Protein AF-0000000068752707 (afdb_homodimer)

Sequence (604 aa):
MHYPTALLFLILVNGAQAFRICAFNAQRLTLAKVAREQVMDTLVRILARCDIMVLQEVVDSSGSAIPLLLRELNRFDASGPYSTLSSPQLGRSTYVETYVYFYRSHKTQVLSSYVYDDEDDVFAREPFVAQFSLPSDVLPSLVLVPLHTTPKAVEKELNALYDVFLEVSQHWQSKDVILLGDFNADCASLTKKRLDKLELRTEPGFHWVIADGEDTTVRASTHCAYDRIVLHGERCRSLLHTAAAFDFPTTFQLTEEEALNISDHYPVEVELKLSQAHSVQPLSLTVLLLLSLLSPQLCPAAMHYPTALLFLILVNGAQAFRICAFNAQRLTLAKVAREQVMDTLVRILARCDIMVLQEVVDSSGSAIPLLLRELNRFDASGPYSTLSSPQLGRSTYVETYVYFYRSHKTQVLSSYVYDDEDDVFAREPFVAQFSLPSDVLPSLVLVPLHTTPKAVEKELNALYDVFLEVSQHWQSKDVILLGDFNADCASLTKKRLDKLELRTEPGFHWVIADGEDTTVRASTHCAYDRIVLHGERCRSLLHTAAAFDFPTTFQLTEEEALNISDHYPVEVELKLSQAHSVQPLSLTVLLLLSLLSPQLCPAA

Secondary structure (DSSP, 8-state):
----------------EEEEEEEEEEEEE-HHHHTSHHHHHHHHHHHTT-SEEEEEEE--SSS-HHHHHHHHHHTT-SS--EEEEEPPPEEETTEEEEEEEEEETTT--EEEEEE---TT---SS--EEEEEE-S-SS--EEEEEE----GGGHHHHHHHHHHHHHHHHHHHT---EEEEEE---SGGGS-HHHHHTSHHHHSTTEEE-S-TT---BSSTT-----EEEEEESHHHHHTEEEEEE--HHHHTT--HHHHHTT-SB--EEEEEEE----------GGGGGGGTT---------/--------------PPEEEEEEEEEEEEE-HHHHTSHHHHHHHHHHHTT-SEEEEEEE--SSS-HHHHHHHHHHTT-SS--EEEEEPPPEEETTEEEEEEEEEETTT--EEEEEE---TT---SS--EEEEEE-S-SS--EEEEEE----GGGHHHHHHHHHHHHHHHHHHHT---EEEEEE---SGGGS-HHHHHTSHHHHSTTEEE-S-TT---BSSTT-----EEEEEESHHHHHTEEEEEE--HHHHTT--HHHHHHH-SB--EEEEEEE----------GGGGGGGTT---------

Foldseek 3Di:
DPPPPPPPPPPPVLFWDKAKEWEDEQPQQEQVLCPPPLLLVLVLVVLLVHQKYKYKNDQYPVPVSVVVSQVVNQVPDDPAHKDKDKDDWFADDPDTIIIMMIHRPVFKDWPDWDFDDPPVPQARGTWTKTKMAGQAPLDGIAIETEHDGDLVQLLSVQLVVVVVLVVVCVVVVHFWYKYWYQSQDWDPSHHPVSSCVRCLNVPPFKDWQEDQQAAFFLDPVDRGDRITMITGDPSQVVFWDHKHFDPSCVVVVHDSVSVVSRPRGTMIMTMGGGRRDPPCPPPPPPPPPPPPPPPDPDDDDD/DPPPPPPPPPPPVLFWDKAKEWEDAQPQQEQVLCPPPLLLVLVLVVLLVHQKYKYKNPQYPVPVSVVVSQVVNQVVDDPAHKDKDKDPWFADDPDTIIIMMIHRPVFKDWPDWDFDDPPVPQARGTWTKTKMAGQAPLDGIEIETEHDGDLVQLLSVQLVVVVVLVVVCVVVVHFWYKYWYQSQDWDPSHHPVSSCVRCLNPPPFKDWQEDQQAAFFLDPVDRGPRITMITGDPSQVVFWDHKHFDPSCVVVVHDSVSVVSRPRGTMIMTMGGGRHDPPCPPPPPPVPPPPPPPPDPDDDDD

Solvent-accessible surface area (backbone atoms only — not comparable to full-atom values): 33018 Å² total; per-residue (Å²): 134,82,75,77,78,78,75,76,75,75,71,73,71,66,60,61,44,80,43,28,43,32,25,28,47,38,59,65,35,26,41,75,54,48,47,34,64,71,39,34,54,50,51,37,58,58,55,68,70,35,42,31,31,38,36,32,40,33,48,44,86,83,67,33,38,62,59,49,51,50,54,53,43,48,65,68,53,88,86,58,51,63,46,76,51,70,48,70,82,33,48,54,97,92,49,57,27,24,47,34,35,39,31,32,52,86,62,31,46,80,74,48,70,49,68,55,85,58,86,81,61,71,51,62,36,61,34,56,30,35,31,31,40,39,65,22,78,86,46,47,54,41,34,41,38,41,42,56,50,47,76,90,43,22,67,64,37,54,44,48,46,46,54,51,48,55,49,50,26,61,73,67,70,41,61,39,35,36,39,32,22,40,41,41,56,24,63,95,46,30,45,70,72,60,52,60,64,29,55,63,60,64,43,86,64,50,42,68,53,43,52,83,83,40,56,23,41,54,49,86,90,46,80,33,22,26,48,43,39,33,40,25,31,72,60,54,57,72,26,57,70,50,51,41,59,46,63,55,38,71,75,70,68,44,53,66,70,59,33,52,70,47,19,57,39,32,36,36,39,38,30,30,51,30,50,46,63,73,73,72,67,72,74,70,71,66,70,66,65,68,68,67,71,75,69,79,85,75,83,74,82,130,134,83,72,78,78,78,74,78,74,77,72,74,71,65,60,61,45,81,43,28,42,31,26,29,46,38,58,64,35,27,42,75,55,48,48,34,64,71,38,35,57,49,51,37,57,57,53,68,69,34,43,31,32,38,36,33,40,34,47,44,85,81,69,33,37,62,59,48,51,49,54,54,41,47,65,69,55,89,87,58,50,63,43,77,50,69,49,68,82,33,49,53,96,92,50,57,28,23,46,35,35,40,31,31,53,86,59,33,46,80,73,47,71,48,66,55,84,58,85,80,61,71,51,62,38,60,34,57,30,36,32,31,42,38,64,21,77,85,46,46,54,42,35,40,38,41,41,56,50,46,77,89,44,22,66,63,37,54,45,48,47,47,54,50,50,54,48,50,27,60,73,68,73,41,60,38,35,38,37,32,22,39,41,40,56,24,62,94,45,30,44,70,73,61,52,61,65,30,56,62,62,64,43,87,64,50,42,70,53,42,52,84,83,42,56,23,43,53,49,85,92,47,81,32,23,26,49,42,39,32,40,24,31,72,62,55,58,72,25,57,69,50,51,40,57,46,63,54,36,72,74,70,69,43,53,66,70,60,32,53,68,50,18,57,41,32,37,35,38,36,31,30,51,30,50,48,63,73,71,73,65,73,75,69,68,67,72,66,65,69,69,66,71,77,66,80,84,76,82,82,73,139

pLDDT: mean 88.77, std 20.59, range [18.31, 99.0]

Radius of gyration: 34.01 Å; Cα contacts (8 Å, |Δi|>4): 1193; chains: 2; bounding box: 92×95×103 Å

Nearest PDB structures (foldseek):
  2a42-assembly1_B  TM=9.617E-01  e=1.132E-33  Bos taurus
  4awn-assembly1_A  TM=9.632E-01  e=1.948E-33  Homo sapiens
  7kiu-assembly4_D  TM=9.674E-01  e=3.157E-33  Homo sapiens
  2dnj-assembly1_A-2  TM=9.645E-01  e=2.312E-32  Bos taurus
  2a40-assembly1_B  TM=9.610E-01  e=1.929E-32  Bos taurus

Structure (mmCIF, N/CA/C/O backbone):
data_AF-0000000068752707-model_v1
#
loop_
_entity.id
_entity.type
_entity.pdbx_description
1 polymer Deoxyribonuclease
#
loop_
_atom_site.group_PDB
_atom_site.id
_atom_site.type_symbol
_atom_site.label_atom_id
_atom_site.label_alt_id
_atom_site.label_comp_id
_atom_site.label_asym_id
_atom_site.label_entity_id
_atom_site.label_seq_id
_atom_site.pdbx_PDB_ins_code
_atom_site.Cartn_x
_atom_site.Cartn_y
_atom_site.Cartn_z
_atom_site.occupancy
_atom_site.B_iso_or_equiv
_atom_site.auth_seq_id
_atom_site.auth_comp_id
_atom_site.auth_asym_id
_atom_site.auth_atom_id
_atom_site.pdbx_PDB_model_num
ATOM 1 N N . MET A 1 1 ? -27.281 52.281 -41.312 1 33.34 1 MET A N 1
ATOM 2 C CA . MET A 1 1 ? -27.531 52 -39.906 1 33.34 1 MET A CA 1
ATOM 3 C C . MET A 1 1 ? -26.469 51.062 -39.344 1 33.34 1 MET A C 1
ATOM 5 O O . MET A 1 1 ? -26.344 49.938 -39.812 1 33.34 1 MET A O 1
ATOM 9 N N . HIS A 1 2 ? -25.281 51.562 -38.875 1 40.81 2 HIS A N 1
ATOM 10 C CA . HIS A 1 2 ? -24.109 50.938 -38.312 1 40.81 2 HIS A CA 1
ATOM 11 C C . HIS A 1 2 ? -24.453 50.281 -36.969 1 40.81 2 HIS A C 1
ATOM 13 O O . HIS A 1 2 ? -25 50.906 -36.062 1 40.81 2 HIS A O 1
ATOM 19 N N . TYR A 1 3 ? -24.875 49 -37.031 1 41.59 3 TYR A N 1
ATOM 20 C CA . TYR A 1 3 ? -25.156 48.25 -35.812 1 41.59 3 TYR A CA 1
ATOM 21 C C . TYR A 1 3 ? -23.969 48.25 -34.875 1 41.59 3 TYR A C 1
ATOM 23 O O . TYR A 1 3 ? -22.844 47.969 -35.281 1 41.59 3 TYR A O 1
ATOM 31 N N . PRO A 1 4 ? -24.078 49 -33.812 1 45.34 4 PRO A N 1
ATOM 32 C CA . PRO A 1 4 ? -22.969 48.969 -32.844 1 45.34 4 PRO A CA 1
ATOM 33 C C . PRO A 1 4 ? -22.625 47.562 -32.375 1 45.34 4 PRO A C 1
ATOM 35 O O . PRO A 1 4 ? -23.516 46.719 -32.25 1 45.34 4 PRO A O 1
ATOM 38 N N . THR A 1 5 ? -21.516 47 -32.781 1 46.12 5 THR A N 1
ATOM 39 C CA . THR A 1 5 ? -20.953 45.75 -32.25 1 46.12 5 THR A CA 1
ATOM 40 C C . THR A 1 5 ? -20.906 45.781 -30.734 1 46.12 5 THR A C 1
ATOM 42 O O . THR A 1 5 ? -20.234 46.625 -30.141 1 46.12 5 THR A O 1
ATOM 45 N N . ALA A 1 6 ? -21.953 45.312 -30.047 1 41.28 6 ALA A N 1
ATOM 46 C CA . ALA A 1 6 ? -21.938 45.094 -28.609 1 41.28 6 ALA A CA 1
ATOM 47 C C . ALA A 1 6 ? -20.719 44.281 -28.188 1 41.28 6 ALA A C 1
ATOM 49 O O . ALA A 1 6 ? -20.609 43.094 -28.578 1 41.28 6 ALA A O 1
ATOM 50 N N . LEU A 1 7 ? -19.656 44.906 -27.938 1 39.94 7 LEU A N 1
ATOM 51 C CA . LEU A 1 7 ? -18.562 44.219 -27.281 1 39.94 7 LEU A CA 1
ATOM 52 C C . LEU A 1 7 ? -19 43.625 -25.938 1 39.94 7 LEU A C 1
ATOM 54 O O . LEU A 1 7 ? -19.359 44.375 -25.016 1 39.94 7 LEU A O 1
ATOM 58 N N . LEU A 1 8 ? -19.562 42.469 -25.891 1 40.03 8 LEU A N 1
ATOM 59 C CA . LEU A 1 8 ? -19.797 41.75 -24.656 1 40.03 8 LEU A CA 1
ATOM 60 C C . LEU A 1 8 ? -18.5 41.625 -23.844 1 40.03 8 LEU A C 1
ATOM 62 O O . LEU A 1 8 ? -17.531 41 -24.281 1 40.03 8 LEU A O 1
ATOM 66 N N . PHE A 1 9 ? -18.203 42.594 -22.984 1 39.06 9 PHE A N 1
ATOM 67 C CA . PHE A 1 9 ? -17.156 42.438 -21.984 1 39.06 9 PHE A CA 1
ATOM 68 C C . PHE A 1 9 ? -17.438 41.281 -21.047 1 39.06 9 PHE A C 1
ATOM 70 O O . PHE A 1 9 ? -18.406 41.312 -20.281 1 39.06 9 PHE A O 1
ATOM 77 N N . LEU A 1 10 ? -17.141 40.094 -21.406 1 38.84 10 LEU A N 1
ATOM 78 C CA . LEU A 1 10 ? -17.109 39.031 -20.422 1 38.84 10 LEU A CA 1
ATOM 79 C C . LEU A 1 10 ? -16.25 39.406 -19.219 1 38.84 10 LEU A C 1
ATOM 81 O O . LEU A 1 10 ? -15.039 39.625 -19.359 1 38.84 10 LEU A O 1
ATOM 85 N N . ILE A 1 11 ? -16.75 40.094 -18.328 1 39.75 11 ILE A N 1
ATOM 86 C CA . ILE A 1 11 ? -16.094 40.281 -17.047 1 39.75 11 ILE A CA 1
ATOM 87 C C . ILE A 1 11 ? -15.734 38.938 -16.438 1 39.75 11 ILE A C 1
ATOM 89 O O . ILE A 1 11 ? -16.609 38.156 -16.094 1 39.75 11 ILE A O 1
ATOM 93 N N . LEU A 1 12 ? -14.664 38.438 -16.844 1 41.72 12 LEU A N 1
ATOM 94 C CA . LEU A 1 12 ? -14.125 37.344 -16.031 1 41.72 12 LEU A CA 1
ATOM 95 C C . LEU A 1 12 ? -14.039 37.75 -14.57 1 41.72 12 LEU A C 1
ATOM 97 O O . LEU A 1 12 ? -13.32 38.688 -14.227 1 41.72 12 LEU A O 1
ATOM 101 N N . VAL A 1 13 ? -15.102 37.812 -13.906 1 44.53 13 VAL A N 1
ATOM 102 C CA . VAL A 1 13 ? -15.094 37.969 -12.461 1 44.53 13 VAL A CA 1
ATOM 103 C C . VAL A 1 13 ? -13.984 37.094 -11.859 1 44.53 13 VAL A C 1
ATOM 105 O O . VAL A 1 13 ? -13.938 35.906 -12.102 1 44.53 13 VAL A O 1
ATOM 108 N N . ASN A 1 14 ? -12.852 37.625 -11.703 1 49.59 14 ASN A N 1
ATOM 109 C CA . ASN A 1 14 ? -11.719 37.062 -10.969 1 49.59 14 ASN A CA 1
ATOM 110 C C . ASN A 1 14 ? -12.164 36.469 -9.633 1 49.59 14 ASN A C 1
ATOM 112 O O . ASN A 1 14 ? -12.375 37.219 -8.664 1 49.59 14 ASN A O 1
ATOM 116 N N . GLY A 1 15 ? -13.039 35.594 -9.586 1 55.91 15 GLY A N 1
ATOM 117 C CA . GLY A 1 15 ? -13.578 35.031 -8.359 1 55.91 15 GLY A CA 1
ATOM 118 C C . GLY A 1 15 ? -12.508 34.5 -7.422 1 55.91 15 GLY A C 1
ATOM 119 O O . GLY A 1 15 ? -11.477 34 -7.875 1 55.91 15 GLY A O 1
ATOM 120 N N . ALA A 1 16 ? -12.422 35.031 -6.188 1 63.97 16 ALA A N 1
ATOM 121 C CA . ALA A 1 16 ? -11.562 34.531 -5.121 1 63.97 16 ALA A CA 1
ATOM 122 C C . ALA A 1 16 ? -11.641 33.031 -5.012 1 63.97 16 ALA A C 1
ATOM 124 O O . ALA A 1 16 ? -12.727 32.438 -5.09 1 63.97 16 ALA A O 1
ATOM 125 N N . GLN A 1 17 ? -10.414 32.469 -5.164 1 84.5 17 GLN A N 1
ATOM 126 C CA . GLN A 1 17 ? -10.328 31.016 -5 1 84.5 17 GLN A CA 1
ATOM 127 C C . GLN A 1 17 ? -9.961 30.656 -3.566 1 84.5 17 GLN A C 1
ATOM 129 O O . GLN A 1 17 ? -9.086 31.281 -2.961 1 84.5 17 GLN A O 1
ATOM 134 N N . ALA A 1 18 ? -10.703 29.828 -2.939 1 92.62 18 ALA A N 1
ATOM 135 C CA . ALA A 1 18 ? -10.43 29.312 -1.601 1 92.62 18 ALA A CA 1
ATOM 136 C C . ALA A 1 18 ? -9.148 28.469 -1.583 1 92.62 18 ALA A C 1
ATOM 138 O O . ALA A 1 18 ? -8.914 27.672 -2.488 1 92.62 18 ALA A O 1
ATOM 139 N N . PHE A 1 19 ? -8.266 28.844 -0.687 1 97.44 19 PHE A N 1
ATOM 140 C CA . PHE A 1 19 ? -7.031 28.109 -0.446 1 97.44 19 PHE A CA 1
ATOM 141 C C . PHE A 1 19 ? -7.004 27.547 0.969 1 97.44 19 PHE A C 1
ATOM 143 O O . PHE A 1 19 ? -6.996 28.297 1.944 1 97.44 19 PHE A O 1
ATOM 150 N N . ARG A 1 20 ? -6.938 26.219 1.107 1 98.25 20 ARG A N 1
ATOM 151 C CA . ARG A 1 20 ? -7.109 25.594 2.416 1 98.25 20 ARG A CA 1
ATOM 152 C C . ARG A 1 20 ? -5.805 24.969 2.896 1 98.25 20 ARG A C 1
ATOM 154 O O . ARG A 1 20 ? -5.184 24.172 2.178 1 98.25 20 ARG A O 1
ATOM 161 N N . ILE A 1 21 ? -5.398 25.344 4.09 1 98.88 21 ILE A N 1
ATOM 162 C CA . ILE A 1 21 ? -4.219 24.812 4.762 1 98.88 21 ILE A CA 1
ATOM 163 C C . ILE A 1 21 ? -4.641 24.016 5.996 1 98.88 21 ILE A C 1
ATOM 165 O O . ILE A 1 21 ? -5.465 24.484 6.789 1 98.88 21 ILE A O 1
ATOM 169 N N . CYS A 1 22 ? -4.035 22.797 6.141 1 98.94 22 CYS A N 1
ATOM 170 C CA . CYS A 1 22 ? -4.504 21.891 7.184 1 98.94 22 CYS A CA 1
ATOM 171 C C . CYS A 1 22 ? -3.332 21.297 7.961 1 98.94 22 CYS A C 1
ATOM 173 O O . CYS A 1 22 ? -2.207 21.25 7.461 1 98.94 22 CYS A O 1
ATOM 175 N N . ALA A 1 23 ? -3.605 20.938 9.195 1 98.94 23 ALA A N 1
ATOM 176 C CA . ALA A 1 23 ? -2.727 20.094 10.016 1 98.94 23 ALA A CA 1
ATOM 177 C C . ALA A 1 23 ? -3.477 18.891 10.57 1 98.94 23 ALA A C 1
ATOM 179 O O . ALA A 1 23 ? -4.645 19 10.953 1 98.94 23 ALA A O 1
ATOM 180 N N . PHE A 1 24 ? -2.797 17.781 10.625 1 98.94 24 PHE A N 1
ATOM 181 C CA . PHE A 1 24 ? -3.479 16.562 11.047 1 98.94 24 PHE A CA 1
ATOM 182 C C . PHE A 1 24 ? -2.51 15.617 11.742 1 98.94 24 PHE A C 1
ATOM 184 O O . PHE A 1 24 ? -1.489 15.234 11.164 1 98.94 24 PHE A O 1
ATOM 191 N N . ASN A 1 25 ? -2.803 15.289 13.008 1 98.94 25 ASN A N 1
ATOM 192 C CA . ASN A 1 25 ? -2.158 14.164 13.672 1 98.94 25 ASN A CA 1
ATOM 193 C C . ASN A 1 25 ? -2.729 12.828 13.195 1 98.94 25 ASN A C 1
ATOM 195 O O . ASN A 1 25 ? -3.852 12.469 13.555 1 98.94 25 ASN A O 1
ATOM 199 N N . ALA A 1 26 ? -1.931 12.102 12.453 1 98.56 26 ALA A N 1
ATOM 200 C CA . ALA A 1 26 ? -2.412 10.891 11.789 1 98.56 26 ALA A CA 1
ATOM 201 C C . ALA A 1 26 ? -2.318 9.68 12.719 1 98.56 26 ALA A C 1
ATOM 203 O O . ALA A 1 26 ? -2.594 8.555 12.305 1 98.56 26 ALA A O 1
ATOM 204 N N . GLN A 1 27 ? -1.979 9.898 13.961 1 98.44 27 GLN A N 1
ATOM 205 C CA . GLN A 1 27 ? -1.895 8.883 15.008 1 98.44 27 GLN A CA 1
ATOM 206 C C . GLN A 1 27 ? -1.079 7.684 14.547 1 98.44 27 GLN A C 1
ATOM 208 O O . GLN A 1 27 ? -1.643 6.645 14.188 1 98.44 27 GLN A O 1
ATOM 213 N N . ARG A 1 28 ? 0.187 7.742 14.609 1 97.94 28 ARG A N 1
ATOM 214 C CA . ARG A 1 28 ? 1.134 6.672 14.305 1 97.94 28 ARG A CA 1
ATOM 215 C C . ARG A 1 28 ? 0.869 6.086 12.922 1 97.94 28 ARG A C 1
ATOM 217 O O . ARG A 1 28 ? 0.557 4.898 12.797 1 97.94 28 ARG A O 1
ATOM 224 N N . LEU A 1 29 ? 1.051 6.879 11.922 1 98.56 29 LEU A N 1
ATOM 225 C CA . LEU A 1 29 ? 0.831 6.457 10.547 1 98.56 29 LEU A CA 1
ATOM 226 C C . LEU A 1 29 ? 1.957 5.543 10.07 1 98.56 29 LEU A C 1
ATOM 228 O O . LEU A 1 29 ? 3.076 6.004 9.828 1 98.56 29 LEU A O 1
ATOM 232 N N . THR A 1 30 ? 1.675 4.262 9.953 1 98 30 THR A N 1
ATOM 233 C CA . THR A 1 30 ? 2.588 3.246 9.438 1 98 30 THR A CA 1
ATOM 234 C C . THR A 1 30 ? 2.137 2.76 8.062 1 98 30 THR A C 1
ATOM 236 O O . THR A 1 30 ? 1.048 3.105 7.602 1 98 30 THR A O 1
ATOM 239 N N . LEU A 1 31 ? 3.018 1.997 7.5 1 98.06 31 LEU A N 1
ATOM 240 C CA . LEU A 1 31 ? 2.637 1.372 6.238 1 98.06 31 LEU A CA 1
ATOM 241 C C . LEU A 1 31 ? 1.448 0.436 6.434 1 98.06 31 LEU A C 1
ATOM 243 O O . LEU A 1 31 ? 0.51 0.443 5.633 1 98.06 31 LEU A O 1
ATOM 247 N N . ALA A 1 32 ? 1.475 -0.406 7.426 1 97.44 32 ALA A N 1
ATOM 248 C CA . ALA A 1 32 ? 0.4 -1.356 7.699 1 97.44 32 ALA A CA 1
ATOM 249 C C . ALA A 1 32 ? -0.937 -0.639 7.867 1 97.44 32 ALA A C 1
ATOM 251 O O . ALA A 1 32 ? -1.973 -1.132 7.414 1 97.44 32 ALA A O 1
ATOM 252 N N . LYS A 1 33 ? -0.891 0.496 8.492 1 97.81 33 LYS A N 1
ATOM 253 C CA . LYS A 1 33 ? -2.111 1.272 8.695 1 97.81 33 LYS A CA 1
ATOM 254 C C . LYS A 1 33 ? -2.633 1.823 7.367 1 97.81 33 LYS A C 1
ATOM 256 O O . LYS A 1 33 ? -3.811 1.658 7.043 1 97.81 33 LYS A O 1
ATOM 261 N N . VAL A 1 34 ? -1.782 2.463 6.629 1 98 34 VAL A N 1
ATOM 262 C CA . VAL A 1 34 ? -2.164 3.117 5.383 1 98 34 VAL A CA 1
ATOM 263 C C . VAL A 1 34 ? -2.68 2.078 4.391 1 98 34 VAL A C 1
ATOM 265 O O . VAL A 1 34 ? -3.561 2.369 3.578 1 98 34 VAL A O 1
ATOM 268 N N . ALA A 1 35 ? -2.178 0.892 4.504 1 97.06 35 ALA A N 1
ATOM 269 C CA . ALA A 1 35 ? -2.459 -0.141 3.512 1 97.06 35 ALA A CA 1
ATOM 270 C C . ALA A 1 35 ? -3.857 -0.722 3.703 1 97.06 35 ALA A C 1
ATOM 272 O O . ALA A 1 35 ? -4.367 -1.431 2.832 1 97.06 35 ALA A O 1
ATOM 273 N N . ARG A 1 36 ? -4.461 -0.51 4.816 1 97.19 36 ARG A N 1
ATOM 274 C CA . ARG A 1 36 ? -5.852 -0.914 5 1 97.19 36 ARG A CA 1
ATOM 275 C C . ARG A 1 36 ? -6.785 -0.079 4.129 1 97.19 36 ARG A C 1
ATOM 277 O O . ARG A 1 36 ? -6.758 1.152 4.188 1 97.19 36 ARG A O 1
ATOM 284 N N . GLU A 1 37 ? -7.602 -0.713 3.424 1 95.25 37 GLU A N 1
ATOM 285 C CA . GLU A 1 37 ? -8.398 -0.066 2.389 1 95.25 37 GLU A CA 1
ATOM 286 C C . GLU A 1 37 ? -9.234 1.076 2.967 1 95.25 37 GLU A C 1
ATOM 288 O O . GLU A 1 37 ? -9.227 2.186 2.43 1 95.25 37 GLU A O 1
ATOM 293 N N . GLN A 1 38 ? -9.914 0.797 4.055 1 96.81 38 GLN A N 1
ATOM 294 C CA . GLN A 1 38 ? -10.781 1.813 4.641 1 96.81 38 GLN A CA 1
ATOM 295 C C . GLN A 1 38 ? -9.977 3.008 5.137 1 96.81 38 GLN A C 1
ATOM 297 O O . GLN A 1 38 ? -10.414 4.152 5.02 1 96.81 38 GLN A O 1
ATOM 302 N N . VAL A 1 39 ? -8.828 2.748 5.688 1 98.5 39 VAL A N 1
ATOM 303 C CA . VAL A 1 39 ? -7.965 3.818 6.176 1 98.5 39 VAL A CA 1
ATOM 304 C C . VAL A 1 39 ? -7.453 4.645 5 1 98.5 39 VAL A C 1
ATOM 306 O O . VAL A 1 39 ? -7.551 5.875 5.008 1 98.5 39 VAL A O 1
ATOM 309 N N . MET A 1 40 ? -6.977 3.928 3.982 1 98.12 40 MET A N 1
ATOM 310 C CA . MET A 1 40 ? -6.465 4.59 2.787 1 98.12 40 MET A CA 1
ATOM 311 C C . MET A 1 40 ? -7.52 5.504 2.174 1 98.12 40 MET A C 1
ATOM 313 O O . MET A 1 40 ? -7.262 6.684 1.931 1 98.12 40 MET A O 1
ATOM 317 N N . ASP A 1 41 ? -8.664 4.996 1.985 1 98.06 41 ASP A N 1
ATOM 318 C CA . ASP A 1 41 ? -9.734 5.746 1.323 1 98.06 41 ASP A CA 1
ATOM 319 C C . ASP A 1 41 ? -10.117 6.98 2.135 1 98.06 41 ASP A C 1
ATOM 321 O O . ASP A 1 41 ? -10.336 8.055 1.572 1 98.06 41 ASP A O 1
ATOM 325 N N . THR A 1 42 ? -10.18 6.816 3.414 1 98.81 42 THR A N 1
ATOM 326 C CA . THR A 1 42 ? -10.578 7.922 4.281 1 98.81 42 THR A CA 1
ATOM 327 C C . THR A 1 42 ? -9.492 8.992 4.332 1 98.81 42 THR A C 1
ATOM 329 O O . THR A 1 42 ? -9.789 10.188 4.234 1 98.81 42 THR A O 1
ATOM 332 N N . LEU A 1 43 ? -8.25 8.578 4.469 1 98.88 43 LEU A N 1
ATOM 333 C CA . LEU A 1 43 ? -7.141 9.531 4.5 1 98.88 43 LEU A CA 1
ATOM 334 C C . LEU A 1 43 ? -7.078 10.336 3.207 1 98.88 43 LEU A C 1
ATOM 336 O O . LEU A 1 43 ? -6.848 11.547 3.236 1 98.88 43 LEU A O 1
ATOM 340 N N . VAL A 1 44 ? -7.301 9.672 2.088 1 98.69 44 VAL A N 1
ATOM 341 C CA . VAL A 1 44 ? -7.266 10.344 0.792 1 98.69 44 VAL A CA 1
ATOM 342 C C . VAL A 1 44 ? -8.352 11.414 0.736 1 98.69 44 VAL A C 1
ATOM 344 O O . VAL A 1 44 ? -8.102 12.531 0.28 1 98.69 44 VAL A O 1
ATOM 347 N N . ARG A 1 45 ? -9.508 11.117 1.222 1 98.56 45 ARG A N 1
ATOM 348 C CA . ARG A 1 45 ? -10.609 12.07 1.225 1 98.56 45 ARG A CA 1
ATOM 349 C C . ARG A 1 45 ? -10.305 13.266 2.121 1 98.56 45 ARG A C 1
ATOM 351 O O . ARG A 1 45 ? -10.664 14.398 1.797 1 98.56 45 ARG A O 1
ATOM 358 N N . ILE A 1 46 ? -9.68 12.969 3.205 1 98.81 46 ILE A N 1
ATOM 359 C CA . ILE A 1 46 ? -9.305 14.039 4.121 1 98.81 46 ILE A CA 1
ATOM 360 C C . ILE A 1 46 ? -8.242 14.93 3.469 1 98.81 46 ILE A C 1
ATOM 362 O O . ILE A 1 46 ? -8.375 16.156 3.459 1 98.81 46 ILE A O 1
ATOM 366 N N . LEU A 1 47 ? -7.242 14.297 2.898 1 98.69 47 LEU A N 1
ATOM 367 C CA . LEU A 1 47 ? -6.141 15.016 2.268 1 98.69 47 LEU A CA 1
ATOM 368 C C . LEU A 1 47 ? -6.641 15.875 1.106 1 98.69 47 LEU A C 1
ATOM 370 O O . LEU A 1 47 ? -6.176 17 0.91 1 98.69 47 LEU A O 1
ATOM 374 N N . ALA A 1 48 ? -7.617 15.398 0.415 1 98.19 48 ALA A N 1
ATOM 375 C CA . ALA A 1 48 ? -8.094 16.031 -0.812 1 98.19 48 ALA A CA 1
ATOM 376 C C . ALA A 1 48 ? -8.82 17.344 -0.508 1 98.19 48 ALA A C 1
ATOM 378 O O . ALA A 1 48 ? -9.062 18.141 -1.409 1 98.19 48 ALA A O 1
ATOM 379 N N . ARG A 1 49 ? -9.156 17.562 0.713 1 97.38 49 ARG A N 1
ATOM 380 C CA . ARG A 1 49 ? -9.844 18.781 1.104 1 97.38 49 ARG A CA 1
ATOM 381 C C . ARG A 1 49 ? -8.883 19.969 1.132 1 97.38 49 ARG A C 1
ATOM 383 O O . ARG A 1 49 ? -9.312 21.125 1.115 1 97.38 49 ARG A O 1
ATOM 390 N N . CYS A 1 50 ? -7.594 19.719 1.214 1 98.19 50 CYS A N 1
ATOM 391 C CA . CYS A 1 50 ? -6.637 20.766 1.525 1 98.19 50 CYS A CA 1
ATOM 392 C C . CYS A 1 50 ? -5.703 21.016 0.347 1 98.19 50 CYS A C 1
ATOM 394 O O . CYS A 1 50 ? -5.348 20.094 -0.382 1 98.19 50 CYS A O 1
ATOM 396 N N . ASP A 1 51 ? -5.32 22.266 0.181 1 98.25 51 ASP A N 1
ATOM 397 C CA . ASP A 1 51 ? -4.281 22.609 -0.784 1 98.25 51 ASP A CA 1
ATOM 398 C C . ASP A 1 51 ? -2.891 22.328 -0.22 1 98.25 51 ASP A C 1
ATOM 400 O O . ASP A 1 51 ? -1.973 21.969 -0.964 1 98.25 51 ASP A O 1
ATOM 404 N N . ILE A 1 52 ? -2.686 22.516 1.057 1 98.81 52 ILE A N 1
ATOM 405 C CA . ILE A 1 52 ? -1.525 22.062 1.818 1 98.81 52 ILE A CA 1
ATOM 406 C C . ILE A 1 52 ? -1.985 21.391 3.107 1 98.81 52 ILE A C 1
ATOM 408 O O . ILE A 1 52 ? -2.832 21.922 3.828 1 98.81 52 ILE A O 1
ATOM 412 N N . MET A 1 53 ? -1.508 20.25 3.359 1 98.88 53 MET A N 1
ATOM 413 C CA . MET A 1 53 ? -1.692 19.609 4.66 1 98.88 53 MET A CA 1
ATOM 414 C C . MET A 1 53 ? -0.357 19.141 5.234 1 98.88 53 MET A C 1
ATOM 416 O O . MET A 1 53 ? 0.453 18.547 4.523 1 98.88 53 MET A O 1
ATOM 420 N N . VAL A 1 54 ? -0.105 19.453 6.5 1 98.94 54 VAL A N 1
ATOM 421 C CA . VAL A 1 54 ? 1.044 18.859 7.176 1 98.94 54 VAL A CA 1
ATOM 422 C C . VAL A 1 54 ? 0.577 17.75 8.102 1 98.94 54 VAL A C 1
ATOM 424 O O . VAL A 1 54 ? -0.277 17.969 8.969 1 98.94 54 VAL A O 1
ATOM 427 N N . LEU A 1 55 ? 1.071 16.562 7.867 1 98.94 55 LEU A N 1
ATOM 428 C CA . LEU A 1 55 ? 0.812 15.391 8.711 1 98.94 55 LEU A CA 1
ATOM 429 C C . LEU A 1 55 ? 1.852 15.289 9.82 1 98.94 55 LEU A C 1
ATOM 431 O O . LEU A 1 55 ? 3.035 15.555 9.602 1 98.94 55 LEU A O 1
ATOM 435 N N . GLN A 1 56 ? 1.355 14.898 10.977 1 98.81 56 GLN A N 1
ATOM 436 C CA . GLN A 1 56 ? 2.195 14.547 12.117 1 98.81 56 GLN A CA 1
ATOM 437 C C . GLN A 1 56 ? 2.031 13.078 12.492 1 98.81 56 GLN A C 1
ATOM 439 O O . GLN A 1 56 ? 1.067 12.43 12.078 1 98.81 56 GLN A O 1
ATOM 444 N N . GLU A 1 57 ? 2.986 12.523 13.203 1 98.5 57 GLU A N 1
ATOM 445 C CA . GLU A 1 57 ? 3.033 11.148 13.672 1 98.5 57 GLU A CA 1
ATOM 446 C C . GLU A 1 57 ? 3.094 10.164 12.508 1 98.5 57 GLU A C 1
ATOM 448 O O . GLU A 1 57 ? 2.445 9.117 12.531 1 98.5 57 GLU A O 1
ATOM 453 N N . VAL A 1 58 ? 3.787 10.602 11.5 1 98.69 58 VAL A N 1
ATOM 454 C CA . VAL A 1 58 ? 4.184 9.625 10.492 1 98.69 58 VAL A CA 1
ATOM 455 C C . VAL A 1 58 ? 5.367 8.805 11 1 98.69 58 VAL A C 1
ATOM 457 O O . VAL A 1 58 ? 6.492 9.312 11.07 1 98.69 58 VAL A O 1
ATOM 460 N N . VAL A 1 59 ? 5.145 7.566 11.344 1 97.88 59 VAL A N 1
ATOM 461 C CA . VAL A 1 59 ? 6.168 6.75 11.984 1 97.88 59 VAL A CA 1
ATOM 462 C C . VAL A 1 59 ? 6.492 5.547 11.109 1 97.88 59 VAL A C 1
ATOM 464 O O . VAL A 1 59 ? 6.875 4.484 11.609 1 97.88 59 VAL A O 1
ATOM 467 N N . ASP A 1 60 ? 6.43 5.695 9.867 1 95.25 60 ASP A N 1
ATOM 468 C CA . ASP A 1 60 ? 6.691 4.617 8.922 1 95.25 60 ASP A CA 1
ATOM 469 C C . ASP A 1 60 ? 8.188 4.418 8.719 1 95.25 60 ASP A C 1
ATOM 471 O O . ASP A 1 60 ? 8.883 5.312 8.219 1 95.25 60 ASP A O 1
ATOM 475 N N . SER A 1 61 ? 8.711 3.27 8.969 1 90.94 61 SER A N 1
ATOM 476 C CA . SER A 1 61 ? 10.133 2.98 8.812 1 90.94 61 SER A CA 1
ATOM 477 C C . SER A 1 61 ? 10.438 2.424 7.426 1 90.94 61 SER A C 1
ATOM 479 O O . SER A 1 61 ? 11.594 2.42 6.992 1 90.94 61 SER A O 1
ATOM 481 N N . SER A 1 62 ? 9.438 1.969 6.68 1 91.5 62 SER A N 1
ATOM 482 C CA . SER A 1 62 ? 9.641 1.344 5.379 1 91.5 62 SER A CA 1
ATOM 483 C C . SER A 1 62 ? 9.914 2.387 4.301 1 91.5 62 SER A C 1
ATOM 485 O O . SER A 1 62 ? 10.531 2.084 3.275 1 91.5 62 SER A O 1
ATOM 487 N N . GLY A 1 63 ? 9.383 3.576 4.508 1 94.69 63 GLY A N 1
ATOM 488 C CA . GLY A 1 63 ? 9.484 4.629 3.512 1 94.69 63 GLY A CA 1
ATOM 489 C C . GLY A 1 63 ? 8.453 4.516 2.41 1 94.69 63 GLY A C 1
ATOM 490 O O . GLY A 1 63 ? 8.438 5.316 1.474 1 94.69 63 GLY A O 1
ATOM 491 N N . SER A 1 64 ? 7.496 3.619 2.564 1 96.62 64 SER A N 1
ATOM 492 C CA . SER A 1 64 ? 6.582 3.35 1.46 1 96.62 64 SER A CA 1
ATOM 493 C C . SER A 1 64 ? 5.188 3.895 1.75 1 96.62 64 SER A C 1
ATOM 495 O O . SER A 1 64 ? 4.359 4.012 0.844 1 96.62 64 SER A O 1
ATOM 497 N N . ALA A 1 65 ? 4.918 4.262 2.986 1 97.88 65 ALA A N 1
ATOM 498 C CA . ALA A 1 65 ? 3.576 4.703 3.354 1 97.88 65 ALA A CA 1
ATOM 499 C C . ALA A 1 65 ? 3.193 5.973 2.602 1 97.88 65 ALA A C 1
ATOM 501 O O . ALA A 1 65 ? 2.115 6.051 2.008 1 97.88 65 ALA A O 1
ATOM 502 N N . ILE A 1 66 ? 4.07 6.941 2.588 1 98.56 66 ILE A N 1
ATOM 503 C CA . ILE A 1 66 ? 3.76 8.25 2.027 1 98.56 66 ILE A CA 1
ATOM 504 C C . ILE A 1 66 ? 3.682 8.156 0.505 1 98.56 66 ILE A C 1
ATOM 506 O O . ILE A 1 66 ? 2.73 8.648 -0.106 1 98.56 66 ILE A O 1
ATOM 510 N N . PRO A 1 67 ? 4.637 7.492 -0.157 1 97.75 67 PRO A N 1
ATOM 511 C CA . PRO A 1 67 ? 4.48 7.316 -1.603 1 97.75 67 PRO A CA 1
ATOM 512 C C . PRO A 1 67 ? 3.174 6.621 -1.976 1 97.75 67 PRO A C 1
ATOM 514 O O . PRO A 1 67 ? 2.531 6.988 -2.963 1 97.75 67 PRO A O 1
ATOM 517 N N . LEU A 1 68 ? 2.83 5.609 -1.185 1 97.5 68 LEU A N 1
ATOM 518 C CA . LEU A 1 68 ? 1.585 4.898 -1.45 1 97.5 68 LEU A CA 1
ATOM 519 C C . LEU A 1 68 ? 0.385 5.828 -1.296 1 97.5 68 LEU A C 1
ATOM 521 O O . LEU A 1 68 ? -0.51 5.84 -2.145 1 97.5 68 LEU A O 1
ATOM 525 N N . LEU A 1 69 ? 0.359 6.559 -0.263 1 98.06 69 LEU A N 1
ATOM 526 C CA . LEU A 1 69 ? -0.719 7.508 -0.009 1 98.06 69 LEU A CA 1
ATOM 527 C C . LEU A 1 69 ? -0.772 8.578 -1.097 1 98.06 69 LEU A C 1
ATOM 529 O O . LEU A 1 69 ? -1.854 8.93 -1.571 1 98.06 69 LEU A O 1
ATOM 533 N N . LEU A 1 70 ? 0.371 9.109 -1.507 1 98.25 70 LEU A N 1
ATOM 534 C CA . LEU A 1 70 ? 0.454 10.117 -2.559 1 98.25 70 LEU A CA 1
ATOM 535 C C . LEU A 1 70 ? -0.1 9.57 -3.873 1 98.25 70 LEU A C 1
ATOM 537 O O . LEU A 1 70 ? -0.839 10.273 -4.574 1 98.25 70 LEU A O 1
ATOM 541 N N . ARG A 1 71 ? 0.256 8.359 -4.207 1 96.44 71 ARG A N 1
ATOM 542 C CA . ARG A 1 71 ? -0.214 7.719 -5.434 1 96.44 71 ARG A CA 1
ATOM 543 C C . ARG A 1 71 ? -1.736 7.629 -5.453 1 96.44 71 ARG A C 1
ATOM 545 O O . ARG A 1 71 ? -2.369 7.977 -6.453 1 96.44 71 ARG A O 1
ATOM 552 N N . GLU A 1 72 ? -2.311 7.152 -4.375 1 97.25 72 GLU A N 1
ATOM 553 C CA . GLU A 1 72 ? -3.764 7.051 -4.277 1 97.25 72 GLU A CA 1
ATOM 554 C C . GLU A 1 72 ? -4.418 8.43 -4.328 1 97.25 72 GLU A C 1
ATOM 556 O O . GLU A 1 72 ? -5.461 8.602 -4.961 1 97.25 72 GLU A O 1
ATOM 561 N N . LEU A 1 73 ? -3.807 9.391 -3.674 1 98.19 73 LEU A N 1
ATOM 562 C CA . LEU A 1 73 ? -4.324 10.75 -3.662 1 98.19 73 LEU A CA 1
ATOM 563 C C . LEU A 1 73 ? -4.352 11.336 -5.07 1 98.19 73 LEU 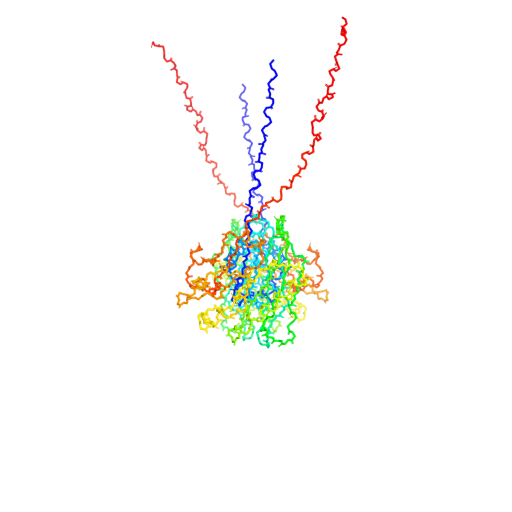A C 1
ATOM 565 O O . LEU A 1 73 ? -5.34 11.953 -5.473 1 98.19 73 LEU A O 1
ATOM 569 N N . ASN A 1 74 ? -3.373 11.094 -5.809 1 97.38 74 ASN A N 1
ATOM 570 C CA . ASN A 1 74 ? -3.262 11.664 -7.148 1 97.38 74 ASN A CA 1
ATOM 571 C C . ASN A 1 74 ? -4.191 10.961 -8.133 1 97.38 74 ASN A C 1
ATOM 573 O O . ASN A 1 74 ? -4.391 11.445 -9.25 1 97.38 74 ASN A O 1
ATOM 577 N N . ARG A 1 75 ? -4.777 9.891 -7.715 1 94.81 75 ARG A N 1
ATOM 578 C CA . ARG A 1 75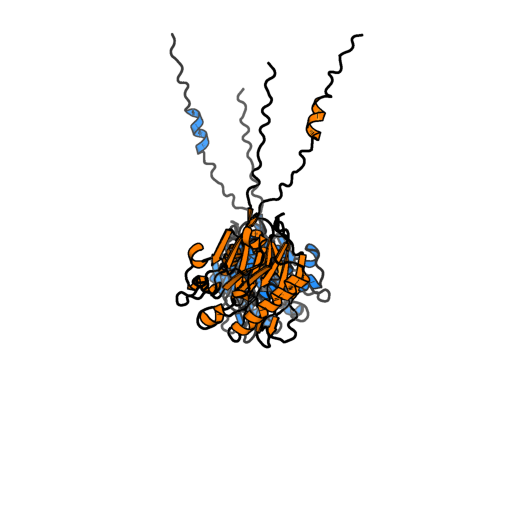 ? -5.738 9.18 -8.547 1 94.81 75 ARG A CA 1
ATOM 579 C C . ARG A 1 75 ? -7.168 9.484 -8.117 1 94.81 75 ARG A C 1
ATOM 581 O O . ARG A 1 75 ? -8.125 9.016 -8.734 1 94.81 75 ARG A O 1
ATOM 588 N N . PHE A 1 76 ? -7.391 10.164 -7.125 1 95.25 76 PHE A N 1
ATOM 589 C CA . PHE A 1 76 ? -8.68 10.336 -6.461 1 95.25 76 PHE A CA 1
ATOM 590 C C . PHE A 1 76 ? -9.602 11.227 -7.289 1 95.25 76 PHE A C 1
ATOM 592 O O . PHE A 1 76 ? -10.758 10.875 -7.531 1 95.25 76 PHE A O 1
ATOM 599 N N . ASP A 1 77 ? -8.961 12.383 -7.66 1 87.12 77 ASP A N 1
ATOM 600 C CA . ASP A 1 77 ? -9.789 13.281 -8.461 1 87.12 77 ASP A CA 1
ATOM 601 C C . ASP A 1 77 ? -8.953 14.047 -9.477 1 87.12 77 ASP A C 1
ATOM 603 O O . ASP A 1 77 ? -7.742 13.828 -9.578 1 87.12 77 ASP A O 1
ATOM 607 N N . ALA A 1 78 ? -9.57 14.828 -10.219 1 87.44 78 ALA A N 1
ATOM 608 C CA . ALA A 1 78 ? -8.906 15.523 -11.32 1 87.44 78 ALA A CA 1
ATOM 609 C C . ALA A 1 78 ? -8.523 16.953 -10.914 1 87.44 78 ALA A C 1
ATOM 611 O O . ALA A 1 78 ? -8.414 17.828 -11.766 1 87.44 78 ALA A O 1
ATOM 612 N N . SER A 1 79 ? -8.398 17.141 -9.633 1 85.88 79 SER A N 1
ATOM 613 C CA . SER A 1 79 ? -8.156 18.5 -9.164 1 85.88 79 SER A CA 1
ATOM 614 C C . SER A 1 79 ? -6.684 18.875 -9.281 1 85.88 79 SER A C 1
ATOM 616 O O . SER A 1 79 ? -6.289 19.984 -8.922 1 85.88 79 SER A O 1
ATOM 618 N N . GLY A 1 80 ? -5.922 18.016 -9.859 1 88.75 80 GLY A N 1
ATOM 619 C CA . GLY A 1 80 ? -4.504 18.25 -10.055 1 88.75 80 GLY A CA 1
ATOM 620 C C . GLY A 1 80 ? -3.625 17.438 -9.117 1 88.75 80 GLY A C 1
ATOM 621 O O . GLY A 1 80 ? -4.102 16.906 -8.117 1 88.75 80 GLY A O 1
ATOM 622 N N . PRO A 1 81 ? -2.363 17.484 -9.453 1 95.75 81 PRO A N 1
ATOM 623 C CA . PRO A 1 81 ? -1.465 16.578 -8.734 1 95.75 81 PRO A CA 1
ATOM 624 C C . PRO A 1 81 ? -1.003 17.141 -7.395 1 95.75 81 PRO A C 1
ATOM 626 O O . PRO A 1 81 ? -0.904 18.359 -7.23 1 95.75 81 PRO A O 1
ATOM 629 N N . TYR A 1 82 ? -0.788 16.25 -6.512 1 98.38 82 TYR A N 1
ATOM 630 C CA . TYR A 1 82 ? -0.14 16.547 -5.234 1 98.38 82 TYR A CA 1
ATOM 631 C C . TYR A 1 82 ? 1.328 16.141 -5.266 1 98.38 82 TYR A C 1
ATOM 633 O O . TYR A 1 82 ? 1.709 15.219 -5.996 1 98.38 82 TYR A O 1
ATOM 641 N N . SER A 1 83 ? 2.129 16.844 -4.5 1 98.56 83 SER A N 1
ATOM 642 C CA . SER A 1 83 ? 3.496 16.484 -4.145 1 98.56 83 SER A CA 1
ATOM 643 C C . SER A 1 83 ? 3.686 16.453 -2.631 1 98.56 83 SER A C 1
ATOM 645 O O . SER A 1 83 ? 2.773 16.812 -1.881 1 98.56 83 SER A O 1
ATOM 647 N N . THR A 1 84 ? 4.887 15.953 -2.197 1 98.75 84 THR A N 1
ATOM 648 C CA . THR A 1 84 ? 5.129 15.875 -0.76 1 98.75 84 THR A CA 1
ATOM 649 C C . THR A 1 84 ? 6.488 16.469 -0.408 1 98.75 84 THR A C 1
ATOM 651 O O . THR A 1 84 ? 7.363 16.594 -1.271 1 98.75 84 THR A O 1
ATOM 654 N N . LEU A 1 85 ? 6.609 16.984 0.787 1 98.81 85 LEU A N 1
ATOM 655 C CA . LEU A 1 85 ? 7.844 17.391 1.447 1 98.81 85 LEU A CA 1
ATOM 656 C C . LEU A 1 85 ? 7.938 16.797 2.846 1 98.81 85 LEU A C 1
ATOM 658 O O . LEU A 1 85 ? 7.078 17.047 3.693 1 98.81 85 LEU A O 1
ATOM 662 N N . SER A 1 86 ? 9 15.961 3.086 1 98.62 86 SER A N 1
ATOM 663 C CA . SER A 1 86 ? 9.148 15.266 4.363 1 98.62 86 SER A CA 1
ATOM 664 C C . SER A 1 86 ? 10.336 15.797 5.152 1 98.62 86 SER A C 1
ATOM 666 O O . SER A 1 86 ? 11.383 16.109 4.574 1 98.62 86 SER A O 1
ATOM 668 N N . SER A 1 87 ? 10.109 15.852 6.43 1 98.44 87 SER A N 1
ATOM 669 C CA . SER A 1 87 ? 11.258 16.094 7.301 1 98.44 87 SER A CA 1
ATOM 670 C C . SER A 1 87 ? 12.102 14.836 7.457 1 98.44 87 SER A C 1
ATOM 672 O O . SER A 1 87 ? 11.672 13.742 7.094 1 98.44 87 SER A O 1
ATOM 674 N N . PRO A 1 88 ? 13.406 15.047 7.918 1 96.06 88 PRO A N 1
ATOM 675 C CA . PRO A 1 88 ? 14.062 13.859 8.461 1 96.06 88 PRO A CA 1
ATOM 676 C C . PRO A 1 88 ? 13.32 13.273 9.656 1 96.06 88 PRO A C 1
ATOM 678 O O . PRO A 1 88 ? 12.328 13.852 10.125 1 96.06 88 PRO A O 1
ATOM 681 N N . GLN A 1 89 ? 13.742 12.102 10.094 1 95.38 89 GLN A N 1
ATOM 682 C CA . GLN A 1 89 ? 13.188 11.555 11.328 1 95.38 89 GLN A CA 1
ATOM 683 C C . GLN A 1 89 ? 13.555 12.43 12.531 1 95.38 89 GLN A C 1
ATOM 685 O O . GLN A 1 89 ? 14.703 12.836 12.68 1 95.38 89 GLN A O 1
ATOM 690 N N . LEU A 1 90 ? 12.531 12.742 13.312 1 97.19 90 LEU A N 1
ATOM 691 C CA . LEU A 1 90 ? 12.703 13.594 14.484 1 97.19 90 LEU A CA 1
ATOM 692 C C . LEU A 1 90 ? 12.195 12.898 15.742 1 97.19 90 LEU A C 1
ATOM 694 O O . LEU A 1 90 ? 11.234 12.133 15.688 1 97.19 90 LEU A O 1
ATOM 698 N N . GLY A 1 91 ? 12.734 13.148 16.781 1 93 91 GLY A N 1
ATOM 699 C CA . GLY A 1 91 ? 12.352 12.547 18.062 1 93 91 GLY A CA 1
ATOM 700 C C . GLY A 1 91 ? 13.539 12.109 18.891 1 93 91 GLY A C 1
ATOM 701 O O . GLY A 1 91 ? 14.672 12.492 18.609 1 93 91 GLY A O 1
ATOM 702 N N . ARG A 1 92 ? 13.117 11.523 20 1 85.06 92 ARG A N 1
ATOM 703 C CA . ARG A 1 92 ? 14.117 11.047 20.938 1 85.06 92 ARG A CA 1
ATOM 704 C C . ARG A 1 92 ? 14.031 9.531 21.109 1 85.06 92 ARG A C 1
ATOM 706 O O . ARG A 1 92 ? 12.945 8.961 21.109 1 85.06 92 ARG A O 1
ATOM 713 N N . SER A 1 93 ? 15.234 8.883 21.312 1 78.06 93 SER A N 1
ATOM 714 C CA . SER A 1 93 ? 15.422 7.5 21.734 1 78.06 93 SER A CA 1
ATOM 715 C C . SER A 1 93 ? 14.555 6.543 20.922 1 78.06 93 SER A C 1
ATOM 717 O O . SER A 1 93 ? 14.828 6.305 19.75 1 78.06 93 SER A O 1
ATOM 719 N N . THR A 1 94 ? 13.383 6.176 21.531 1 86.12 94 THR A N 1
ATOM 720 C CA . THR A 1 94 ? 12.633 5.016 21.047 1 86.12 94 THR A CA 1
ATOM 721 C C . THR A 1 94 ? 11.461 5.449 20.172 1 86.12 94 THR A C 1
ATOM 723 O O . THR A 1 94 ? 10.867 4.629 19.484 1 86.12 94 THR A O 1
ATOM 726 N N . TYR A 1 95 ? 11.18 6.809 20.219 1 90.38 95 TYR A N 1
ATOM 727 C CA . TYR A 1 95 ? 10.07 7.289 19.391 1 90.38 95 TYR A CA 1
ATOM 728 C C . TYR A 1 95 ? 10.562 8.312 18.375 1 90.38 95 TYR A C 1
ATOM 730 O O . TYR A 1 95 ? 11.133 9.344 18.75 1 90.38 95 TYR A O 1
ATOM 738 N N . VAL A 1 96 ? 10.375 8.039 17.141 1 94.88 96 VAL A N 1
ATOM 739 C CA . VAL A 1 96 ? 10.711 8.984 16.062 1 94.88 96 VAL A CA 1
ATOM 740 C C . VAL A 1 96 ? 9.539 9.109 15.102 1 94.88 96 VAL A C 1
ATOM 742 O O . VAL A 1 96 ? 8.797 8.148 14.891 1 94.88 96 VAL A O 1
ATOM 745 N N . GLU A 1 97 ? 9.328 10.336 14.656 1 97 97 GLU A N 1
ATOM 746 C CA . GLU A 1 97 ? 8.297 10.586 13.656 1 97 97 GLU A CA 1
ATOM 747 C C . GLU A 1 97 ? 8.781 11.57 12.594 1 97 97 GLU A C 1
ATOM 749 O O . GLU A 1 97 ? 9.883 12.117 12.703 1 97 97 GLU A O 1
ATOM 754 N N . THR A 1 98 ? 8.016 11.734 11.531 1 97.88 98 THR A N 1
ATOM 755 C CA . THR A 1 98 ? 8.281 12.641 10.414 1 97.88 98 THR A CA 1
ATOM 756 C C . THR A 1 98 ? 7.094 13.57 10.188 1 97.88 98 THR A C 1
ATOM 758 O O . THR A 1 98 ? 5.938 13.156 10.273 1 97.88 98 THR A O 1
ATOM 761 N N . TYR A 1 99 ? 7.398 14.852 10.008 1 98.81 99 TYR A N 1
ATOM 762 C CA . TYR A 1 99 ? 6.414 15.75 9.406 1 98.81 99 TYR A CA 1
ATOM 763 C C . TYR A 1 99 ? 6.352 15.547 7.898 1 98.81 99 TYR A C 1
ATOM 765 O O . TYR A 1 99 ? 7.387 15.438 7.234 1 98.81 99 TYR A O 1
ATOM 773 N N . VAL A 1 100 ? 5.152 15.508 7.371 1 98.94 100 VAL A N 1
ATOM 774 C CA . VAL A 1 100 ? 5.031 15.398 5.922 1 98.94 100 VAL A CA 1
ATOM 775 C C . VAL A 1 100 ? 4.023 16.422 5.406 1 98.94 100 VAL A C 1
ATOM 777 O O . VAL A 1 100 ? 2.848 16.391 5.781 1 98.94 100 VAL A O 1
ATOM 780 N N . TYR A 1 101 ? 4.504 17.328 4.535 1 98.94 101 TYR A N 1
ATOM 781 C CA . TYR A 1 101 ? 3.605 18.219 3.809 1 98.94 101 TYR A CA 1
ATOM 782 C C . TYR A 1 101 ? 3.082 17.562 2.541 1 98.94 101 TYR A C 1
ATOM 784 O O . TYR A 1 101 ? 3.859 17.031 1.744 1 98.94 101 TYR A O 1
ATOM 792 N N . PHE A 1 102 ? 1.831 17.484 2.416 1 98.88 102 PHE A N 1
ATOM 793 C CA . PHE A 1 102 ? 1.172 17.266 1.134 1 98.88 102 PHE A CA 1
ATOM 794 C C . PHE A 1 102 ? 0.682 18.578 0.542 1 98.88 102 PHE A C 1
ATOM 796 O O . PHE A 1 102 ? 0.067 19.391 1.24 1 98.88 102 PHE A O 1
ATOM 803 N N . TYR A 1 103 ? 0.972 18.812 -0.741 1 98.81 103 TYR A N 1
ATOM 804 C CA . TYR A 1 103 ? 0.526 20.094 -1.296 1 98.81 103 TYR A CA 1
ATOM 805 C C . TYR A 1 103 ? 0.189 19.953 -2.775 1 98.81 103 TYR A C 1
ATOM 807 O O . TYR A 1 103 ? 0.825 19.172 -3.494 1 98.81 103 TYR A O 1
ATOM 815 N N . ARG A 1 104 ? -0.835 20.672 -3.195 1 97.94 104 ARG A N 1
ATOM 816 C CA . ARG A 1 104 ? -1.201 20.719 -4.609 1 97.94 104 ARG A CA 1
ATOM 817 C C . ARG A 1 104 ? -0.155 21.469 -5.422 1 97.94 104 ARG A C 1
ATOM 819 O O . ARG A 1 104 ? -0.146 22.703 -5.445 1 97.94 104 ARG A O 1
ATOM 826 N N . SER A 1 105 ? 0.536 20.75 -6.238 1 96.88 105 SER A N 1
ATOM 827 C CA . SER A 1 105 ? 1.761 21.266 -6.844 1 96.88 105 SER A CA 1
ATOM 828 C C . SER A 1 105 ? 1.451 22.25 -7.965 1 96.88 105 SER A C 1
ATOM 830 O O . SER A 1 105 ? 2.312 23.031 -8.359 1 96.88 105 SER A O 1
ATOM 832 N N . HIS A 1 106 ? 0.25 22.266 -8.477 1 94.12 106 HIS A N 1
ATOM 833 C CA . HIS A 1 106 ? -0.106 23.219 -9.516 1 94.12 106 HIS A CA 1
ATOM 834 C C . HIS A 1 106 ? -0.548 24.547 -8.922 1 94.12 106 HIS A C 1
ATOM 836 O O . HIS A 1 106 ? -0.575 25.562 -9.609 1 94.12 106 HIS A O 1
ATOM 842 N N . LYS A 1 107 ? -0.838 24.531 -7.629 1 95 107 LYS A N 1
ATOM 843 C CA . LYS A 1 107 ? -1.301 25.734 -6.961 1 95 107 LYS A CA 1
ATOM 844 C C . LYS A 1 107 ? -0.194 26.359 -6.109 1 95 107 LYS A C 1
ATOM 846 O O . LYS A 1 107 ? -0.223 27.547 -5.816 1 95 107 LYS A O 1
ATOM 851 N N . THR A 1 108 ? 0.708 25.578 -5.637 1 97.38 108 THR A N 1
ATOM 852 C CA . THR A 1 108 ? 1.731 26.047 -4.711 1 97.38 108 THR A CA 1
ATOM 853 C C . THR A 1 108 ? 3.027 25.266 -4.887 1 97.38 108 THR A C 1
ATOM 855 O O . THR A 1 108 ? 3.02 24.156 -5.449 1 97.38 108 THR A O 1
ATOM 858 N N . GLN A 1 109 ? 4.141 25.906 -4.473 1 97.88 109 GLN A N 1
ATOM 859 C CA . GLN A 1 109 ? 5.461 25.281 -4.516 1 97.88 109 GLN A CA 1
ATOM 860 C C . GLN A 1 109 ? 6.238 25.562 -3.23 1 97.88 109 GLN A C 1
ATOM 862 O O . GLN A 1 109 ? 6.066 26.609 -2.602 1 97.88 109 GLN A O 1
ATOM 867 N N . VAL A 1 110 ? 7.078 24.609 -2.934 1 98.62 110 VAL A N 1
ATOM 868 C CA . VAL A 1 110 ? 8.008 24.828 -1.827 1 98.62 110 VAL A CA 1
ATOM 869 C C . VAL A 1 110 ? 9.133 25.766 -2.27 1 98.62 110 VAL A C 1
ATOM 871 O O . VAL A 1 110 ? 9.844 25.469 -3.232 1 98.62 110 VAL A O 1
ATOM 874 N N . LEU A 1 111 ? 9.242 26.828 -1.607 1 98.38 111 LEU A N 1
ATOM 875 C CA . LEU A 1 111 ? 10.32 27.766 -1.906 1 98.38 111 LEU A CA 1
ATOM 876 C C . LEU A 1 111 ? 11.586 27.406 -1.128 1 98.38 111 LEU A C 1
ATOM 878 O O . LEU A 1 111 ? 12.695 27.5 -1.659 1 98.38 111 LEU A O 1
ATOM 882 N N . SER A 1 112 ? 11.391 27.094 0.125 1 98.19 112 SER A N 1
ATOM 883 C CA . SER A 1 112 ? 12.477 26.688 1.019 1 98.19 112 SER A CA 1
ATOM 884 C C . SER A 1 112 ? 11.93 25.953 2.24 1 98.19 112 SER A C 1
ATOM 886 O O . SER A 1 112 ? 10.742 26.031 2.549 1 98.19 112 SER A O 1
ATOM 888 N N . SER A 1 113 ? 12.812 25.141 2.867 1 98.81 113 SER A N 1
ATOM 889 C CA . SER A 1 113 ? 12.438 24.438 4.09 1 98.81 113 SER A CA 1
ATOM 890 C C . SER A 1 113 ? 13.664 24.062 4.914 1 98.81 113 SER A C 1
ATOM 892 O O . SER A 1 113 ? 14.773 23.984 4.387 1 98.81 113 SER A O 1
ATOM 894 N N . TYR A 1 114 ? 13.516 23.938 6.191 1 98.5 114 TYR A N 1
ATOM 895 C CA . TYR A 1 114 ? 14.578 23.438 7.066 1 98.5 114 TYR A CA 1
ATOM 896 C C . TYR A 1 114 ? 14.008 23 8.414 1 98.5 114 TYR A C 1
ATOM 898 O O . TYR A 1 114 ? 12.875 23.328 8.75 1 98.5 114 TYR A O 1
ATOM 906 N N . VAL A 1 115 ? 14.797 22.203 9.102 1 98.69 115 VAL A N 1
ATOM 907 C CA . VAL A 1 115 ? 14.492 21.875 10.484 1 98.69 115 VAL A CA 1
ATOM 908 C C . VAL A 1 115 ? 15.055 22.953 11.414 1 98.69 115 VAL A C 1
ATOM 910 O O . VAL A 1 115 ? 16.219 23.328 11.305 1 98.69 115 VAL A O 1
ATOM 913 N N . TYR A 1 116 ? 14.172 23.484 12.281 1 98.62 116 TYR A N 1
ATOM 914 C CA . TYR A 1 116 ? 14.625 24.469 13.258 1 98.62 116 TYR A CA 1
ATOM 915 C C . TYR A 1 116 ? 15.812 23.953 14.047 1 98.62 116 TYR A C 1
ATOM 917 O O . TYR A 1 116 ? 15.812 22.797 14.508 1 98.62 116 TYR A O 1
ATOM 925 N N . ASP A 1 117 ? 16.844 24.797 14.164 1 97.06 117 ASP A N 1
ATOM 926 C CA . ASP A 1 117 ? 18.016 24.438 14.945 1 97.06 117 ASP A CA 1
ATOM 927 C C . ASP A 1 117 ? 17.75 24.578 16.438 1 97.06 117 ASP A C 1
ATOM 929 O O . ASP A 1 117 ? 17.859 25.672 17 1 97.06 117 ASP A O 1
ATOM 933 N N . ASP A 1 118 ? 17.453 23.516 17.047 1 96.31 118 ASP A N 1
ATOM 934 C CA . ASP A 1 118 ? 17.094 23.438 18.453 1 96.31 118 ASP A CA 1
ATOM 935 C C . ASP A 1 118 ? 18.312 23.25 19.344 1 96.31 118 ASP A C 1
ATOM 937 O O . ASP A 1 118 ? 18.453 22.234 20.016 1 96.31 118 ASP A O 1
ATOM 941 N N . GLU A 1 119 ? 19.125 24.266 19.5 1 93.12 119 GLU A N 1
ATOM 942 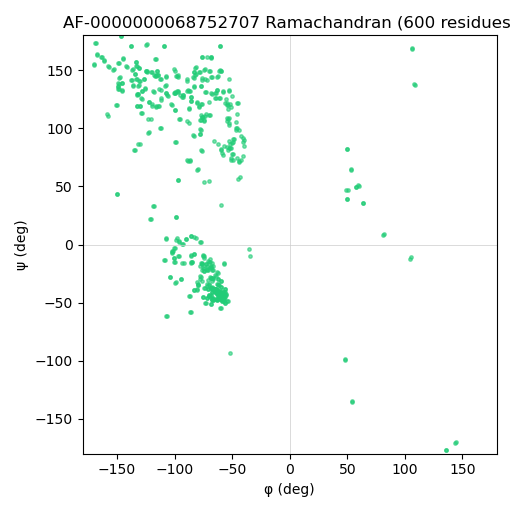C CA . GLU A 1 119 ? 20.406 24.188 20.188 1 93.12 119 GLU A CA 1
ATOM 943 C C . GLU A 1 119 ? 20.25 23.734 21.641 1 93.12 119 GLU A C 1
ATOM 945 O O . GLU A 1 119 ? 21.047 22.938 22.141 1 93.12 119 GLU A O 1
ATOM 950 N N . ASP A 1 120 ? 19.25 24.125 22.266 1 94.5 120 ASP A N 1
ATOM 951 C CA . ASP A 1 120 ? 19.047 23.797 23.688 1 94.5 120 ASP A CA 1
ATOM 952 C C . ASP A 1 120 ? 18.219 22.531 23.844 1 94.5 120 ASP A C 1
ATOM 954 O O . ASP A 1 120 ? 17.844 22.172 24.953 1 94.5 120 ASP A O 1
ATOM 958 N N . ASP A 1 121 ? 17.812 21.906 22.812 1 94.81 121 ASP A N 1
ATOM 959 C CA . ASP A 1 121 ? 17.078 20.641 22.781 1 94.81 121 ASP A CA 1
ATOM 960 C C . ASP A 1 121 ? 15.766 20.75 23.578 1 94.81 121 ASP A C 1
ATOM 962 O O . ASP A 1 121 ? 15.492 19.953 24.453 1 94.81 121 ASP A O 1
ATOM 966 N N . VAL A 1 122 ? 15.055 21.766 23.281 1 97.25 122 VAL A N 1
ATOM 967 C CA . VAL A 1 122 ? 13.797 22.047 23.984 1 97.25 122 VAL A CA 1
ATOM 968 C C . VAL A 1 122 ? 12.688 21.172 23.406 1 97.25 122 VAL A C 1
ATOM 970 O O . VAL A 1 122 ? 11.836 20.672 24.141 1 97.25 122 VAL A O 1
ATOM 973 N N . PHE A 1 123 ? 12.672 20.969 22.156 1 97.88 123 PHE A N 1
ATOM 974 C CA . PHE A 1 123 ? 11.602 20.266 21.453 1 97.88 123 PHE A CA 1
ATOM 975 C C . PHE A 1 123 ? 11.875 18.766 21.406 1 97.88 123 PHE A C 1
ATOM 977 O O . PHE A 1 123 ? 12.992 18.344 21.109 1 97.88 123 PHE A O 1
ATOM 984 N N . ALA A 1 124 ? 10.844 17.984 21.75 1 96.69 124 ALA A N 1
ATOM 985 C CA . ALA A 1 124 ? 10.938 16.547 21.5 1 96.69 124 ALA A CA 1
ATOM 986 C C . ALA A 1 124 ? 11.062 16.266 20 1 96.69 124 ALA A C 1
ATOM 988 O O . ALA A 1 124 ? 11.805 15.375 19.594 1 96.69 124 ALA A O 1
ATOM 989 N N . ARG A 1 125 ? 10.336 16.969 19.203 1 97.69 125 ARG A N 1
ATOM 990 C CA . ARG A 1 125 ? 10.367 16.984 17.734 1 97.69 125 ARG A CA 1
ATOM 991 C C . ARG A 1 125 ? 10.477 18.422 17.219 1 97.69 125 ARG A C 1
ATOM 993 O O . ARG A 1 125 ? 9.516 19.188 17.312 1 97.69 125 ARG A O 1
ATOM 1000 N N . GLU A 1 126 ? 11.57 18.703 16.625 1 98.38 126 GLU A N 1
ATOM 1001 C CA . GLU A 1 126 ? 11.812 20.078 16.188 1 98.38 126 GLU A CA 1
ATOM 1002 C C . GLU A 1 126 ? 10.867 20.453 15.039 1 98.38 126 GLU A C 1
ATOM 1004 O O . GLU A 1 126 ? 10.586 19.641 14.164 1 98.38 126 GLU A O 1
ATOM 1009 N N . PRO A 1 127 ? 10.422 21.719 15.016 1 98.81 127 PRO A N 1
ATOM 1010 C CA . PRO A 1 127 ? 9.602 22.188 13.883 1 98.81 127 PRO A CA 1
ATOM 1011 C C . PRO A 1 127 ? 10.32 22.031 12.547 1 98.81 127 PRO A C 1
ATOM 1013 O O . PRO A 1 127 ? 11.508 22.344 12.43 1 98.81 127 PRO A O 1
ATOM 1016 N N . PHE A 1 128 ? 9.633 21.469 11.555 1 98.88 128 PHE A N 1
ATOM 1017 C CA . PHE A 1 128 ? 10.086 21.406 10.172 1 98.88 128 PHE A CA 1
ATOM 1018 C C . PHE A 1 128 ? 9.438 22.5 9.328 1 98.88 128 PHE A C 1
ATOM 1020 O O . PHE A 1 128 ? 8.43 22.25 8.656 1 98.88 128 PHE A O 1
ATOM 1027 N N . VAL A 1 129 ? 10.062 23.641 9.305 1 98.88 129 VAL A N 1
ATOM 1028 C CA . VAL A 1 129 ? 9.453 24.844 8.75 1 98.88 129 VAL A CA 1
ATOM 1029 C C . VAL A 1 129 ? 9.594 24.844 7.23 1 98.88 129 VAL A C 1
ATOM 1031 O O . VAL A 1 129 ? 10.586 24.344 6.691 1 98.88 129 VAL A O 1
ATOM 1034 N N . ALA A 1 130 ? 8.578 25.406 6.562 1 98.88 130 ALA A N 1
ATOM 1035 C CA . ALA A 1 130 ? 8.602 25.484 5.102 1 98.88 130 ALA A CA 1
ATOM 1036 C C . ALA A 1 130 ? 7.934 26.766 4.613 1 98.88 130 ALA A C 1
ATOM 1038 O O . ALA A 1 130 ? 6.922 27.188 5.168 1 98.88 130 ALA A O 1
ATOM 1039 N N . GLN A 1 131 ? 8.539 27.344 3.639 1 98.75 131 GLN A N 1
ATOM 1040 C CA . GLN A 1 131 ? 7.953 28.484 2.934 1 98.75 131 GLN A CA 1
ATOM 1041 C C . GLN A 1 131 ? 7.332 28.047 1.61 1 98.75 131 GLN A C 1
ATOM 1043 O O . GLN A 1 131 ? 7.957 27.328 0.829 1 98.75 131 GLN A O 1
ATOM 1048 N N . PHE A 1 132 ? 6.094 28.484 1.406 1 98.69 132 PHE A N 1
ATOM 1049 C CA . PHE A 1 132 ? 5.352 28.109 0.211 1 98.69 132 PHE A CA 1
ATOM 1050 C C . PHE A 1 132 ? 4.977 29.328 -0.608 1 98.69 132 PHE A C 1
ATOM 1052 O O . PHE A 1 132 ? 4.738 30.406 -0.051 1 98.69 132 PHE A O 1
ATOM 1059 N N . SER A 1 133 ? 4.918 29.125 -1.924 1 97.88 133 SER A N 1
ATOM 1060 C CA . SER A 1 133 ? 4.297 30.141 -2.77 1 97.88 133 SER A CA 1
ATOM 1061 C C . SER A 1 133 ? 2.775 30.047 -2.713 1 97.88 133 SER A C 1
ATOM 1063 O O . SER A 1 133 ? 2.223 28.984 -2.439 1 97.88 133 SER A O 1
ATOM 1065 N N . LEU A 1 134 ? 2.109 31.125 -2.84 1 96.5 134 LEU A N 1
ATOM 1066 C CA . LEU A 1 134 ? 0.656 31.156 -2.961 1 96.5 134 LEU A CA 1
ATOM 1067 C C . LEU A 1 134 ? 0.232 31.875 -4.238 1 96.5 134 LEU A C 1
ATOM 1069 O O . LEU A 1 134 ? 0.933 32.781 -4.711 1 96.5 134 LEU A O 1
ATOM 1073 N N . PRO A 1 135 ? -0.881 31.469 -4.789 1 92.94 135 PRO A N 1
ATOM 1074 C CA . PRO A 1 135 ? -1.403 32.156 -5.961 1 92.94 135 PRO A CA 1
ATOM 1075 C C . PRO A 1 135 ? -2.15 33.438 -5.594 1 92.94 135 PRO A C 1
ATOM 1077 O O . PRO A 1 135 ? -3.35 33.562 -5.859 1 92.94 135 PRO A O 1
ATOM 1080 N N . SER A 1 136 ? -1.427 34.375 -5.047 1 92.69 136 SER A N 1
ATOM 1081 C CA . SER A 1 136 ? -1.973 35.656 -4.562 1 92.69 136 SER A CA 1
ATOM 1082 C C . SER A 1 136 ? -0.955 36.781 -4.695 1 92.69 136 SER A C 1
ATOM 1084 O O . SER A 1 136 ? 0.218 36.594 -4.359 1 92.69 136 SER A O 1
ATOM 1086 N N . ASP A 1 137 ? -1.438 37.875 -5.172 1 90.38 137 ASP A N 1
ATOM 1087 C CA . ASP A 1 137 ? -0.577 39.062 -5.23 1 90.38 137 ASP A CA 1
ATOM 1088 C C . ASP A 1 137 ? -0.416 39.688 -3.852 1 90.38 137 ASP A C 1
ATOM 1090 O O . ASP A 1 137 ? 0.636 40.25 -3.541 1 90.38 137 ASP A O 1
ATOM 1094 N N . VAL A 1 138 ? -1.419 39.562 -3.084 1 90.81 138 VAL A N 1
ATOM 1095 C CA . VAL A 1 138 ? -1.448 40.156 -1.754 1 90.81 138 VAL A CA 1
ATOM 1096 C C . VAL A 1 138 ? -0.545 39.375 -0.81 1 90.81 138 VAL A C 1
ATOM 1098 O O . VAL A 1 138 ? 0.14 39.969 0.035 1 90.81 138 VAL A O 1
ATOM 1101 N N . LEU A 1 139 ? -0.534 38.125 -0.974 1 94.94 139 LEU A N 1
ATOM 1102 C CA . LEU A 1 139 ? 0.244 37.219 -0.156 1 94.94 139 LEU A CA 1
ATOM 1103 C C . LEU A 1 139 ? 0.966 36.188 -1.028 1 94.94 139 LEU A C 1
ATOM 1105 O O . LEU A 1 139 ? 0.553 35.031 -1.104 1 94.94 139 LEU A O 1
ATOM 1109 N N . PRO A 1 140 ? 2.061 36.562 -1.578 1 94.94 140 PRO A N 1
ATOM 1110 C CA . PRO A 1 140 ? 2.713 35.719 -2.578 1 94.94 140 PRO A CA 1
ATOM 1111 C C . PRO A 1 140 ? 3.406 34.5 -1.961 1 94.94 140 PRO A C 1
ATOM 1113 O O . PRO A 1 140 ? 3.73 33.562 -2.668 1 94.94 140 PRO A O 1
ATOM 1116 N N . SER A 1 141 ? 3.738 34.625 -0.638 1 96.81 141 SER A N 1
ATOM 1117 C CA . SER A 1 141 ? 4.352 33.5 0.049 1 96.81 141 SER A CA 1
ATOM 1118 C C . SER A 1 141 ? 3.902 33.406 1.504 1 96.81 141 SER A C 1
ATOM 1120 O O . SER A 1 141 ? 3.387 34.406 2.051 1 96.81 141 SER A O 1
ATOM 1122 N N . LEU A 1 142 ? 4.059 32.281 2.043 1 97.94 142 LEU A N 1
ATOM 1123 C CA . LEU A 1 142 ? 3.625 32.031 3.408 1 97.94 142 LEU A CA 1
ATOM 1124 C C . LEU A 1 142 ? 4.535 30.984 4.07 1 97.94 142 LEU A C 1
ATOM 1126 O O . LEU A 1 142 ? 4.941 30.016 3.432 1 97.94 142 LEU A O 1
ATOM 1130 N N . VAL A 1 143 ? 4.852 31.234 5.316 1 98.69 143 VAL A N 1
ATOM 1131 C CA . VAL A 1 143 ? 5.664 30.281 6.07 1 98.69 143 VAL A CA 1
ATOM 1132 C C . VAL A 1 143 ? 4.77 29.422 6.965 1 98.69 143 VAL A C 1
ATOM 1134 O O . VAL A 1 143 ? 3.9 29.953 7.664 1 98.69 143 VAL A O 1
ATOM 1137 N N . LEU A 1 144 ? 4.965 28.125 6.895 1 98.94 144 LEU A N 1
ATOM 1138 C CA . LEU A 1 144 ? 4.277 27.188 7.777 1 98.94 144 LEU A CA 1
ATOM 1139 C C . LEU A 1 144 ? 5.238 26.609 8.812 1 98.94 144 LEU A C 1
ATOM 1141 O O . LEU A 1 144 ? 6.34 26.172 8.469 1 98.94 144 LEU A O 1
ATOM 1145 N N . VAL A 1 145 ? 4.832 26.656 10.086 1 98.94 145 VAL A N 1
ATOM 1146 C CA . VAL A 1 145 ? 5.609 26.125 11.203 1 98.94 145 VAL A CA 1
ATOM 1147 C C . VAL A 1 145 ? 4.793 25.078 11.961 1 98.94 145 VAL A C 1
ATOM 1149 O O . VAL A 1 145 ? 4.039 25.422 12.875 1 98.94 145 VAL A O 1
ATOM 1152 N N . PRO A 1 146 ? 5.035 23.844 11.617 1 98.94 146 PRO A N 1
ATOM 1153 C CA . PRO A 1 146 ? 4.312 22.797 12.336 1 98.94 146 PRO A CA 1
ATOM 1154 C C . PRO A 1 146 ? 4.957 22.453 13.68 1 98.94 146 PRO A C 1
ATOM 1156 O O . PRO A 1 146 ? 6.148 22.688 13.875 1 98.94 146 PRO A O 1
ATOM 1159 N N . LEU A 1 147 ? 4.105 21.969 14.609 1 98.88 147 LEU A N 1
ATOM 1160 C CA . LEU A 1 147 ? 4.625 21.438 15.867 1 98.88 147 LEU A CA 1
ATOM 1161 C C . LEU A 1 147 ? 3.725 20.328 16.406 1 98.88 147 LEU A C 1
ATOM 1163 O O . LEU A 1 147 ? 2.498 20.438 16.344 1 98.88 147 LEU A O 1
ATOM 1167 N N . HIS A 1 148 ? 4.316 19.281 16.797 1 98.75 148 HIS A N 1
ATOM 1168 C CA . HIS A 1 148 ? 3.713 18.266 17.625 1 98.75 148 HIS A CA 1
ATOM 1169 C C . HIS A 1 148 ? 4.355 18.234 19.016 1 98.75 148 HIS A C 1
ATOM 1171 O O . HIS A 1 148 ? 5.434 17.656 19.188 1 98.75 148 HIS A O 1
ATOM 1177 N N . THR A 1 149 ? 3.686 18.828 19.969 1 98.38 149 THR A N 1
ATOM 1178 C CA . THR A 1 149 ? 4.262 18.906 21.312 1 98.38 149 THR A CA 1
ATOM 1179 C C . THR A 1 149 ? 4.188 17.547 22.016 1 98.38 149 THR A C 1
ATOM 1181 O O . THR A 1 149 ? 3.307 16.734 21.719 1 98.38 149 THR A O 1
ATOM 1184 N N . THR A 1 150 ? 5.152 17.359 22.875 1 95.81 150 THR A N 1
ATOM 1185 C CA . THR A 1 150 ? 5.039 16.219 23.781 1 95.81 150 THR A CA 1
ATOM 1186 C C . THR A 1 150 ? 4.156 16.578 24.984 1 95.81 150 THR A C 1
ATOM 1188 O O . THR A 1 150 ? 4.27 17.656 25.547 1 95.81 150 THR A O 1
ATOM 1191 N N . PRO A 1 151 ? 3.268 15.688 25.359 1 92.44 151 PRO A N 1
ATOM 1192 C CA . PRO A 1 151 ? 2.383 15.961 26.5 1 92.44 151 PRO A CA 1
ATOM 1193 C C . PRO A 1 151 ? 3.148 16.266 27.781 1 92.44 151 PRO A C 1
ATOM 1195 O O . PRO A 1 151 ? 2.619 16.922 28.672 1 92.44 151 PRO A O 1
ATOM 1198 N N . LYS A 1 152 ? 4.395 15.953 27.828 1 92.06 152 LYS A N 1
ATOM 1199 C CA . LYS A 1 152 ? 5.199 16.109 29.047 1 92.06 152 LYS A CA 1
ATOM 1200 C C . LYS A 1 152 ? 5.742 17.531 29.156 1 92.06 152 LYS A C 1
ATOM 1202 O O . LYS A 1 152 ? 6.188 17.953 30.234 1 92.06 152 LYS A O 1
ATOM 1207 N N . ALA A 1 153 ? 5.691 18.281 28.078 1 96.31 153 ALA A N 1
ATOM 1208 C CA . ALA A 1 153 ? 6.34 19.594 28.094 1 96.31 153 ALA A CA 1
ATOM 1209 C C . ALA A 1 153 ? 5.621 20.562 27.172 1 96.31 153 ALA A C 1
ATOM 1211 O O . ALA A 1 153 ? 6.262 21.328 26.438 1 96.31 153 ALA A O 1
ATOM 1212 N N . VAL A 1 154 ? 4.309 20.562 27.219 1 98.25 154 VAL A N 1
ATOM 1213 C CA . VAL A 1 154 ? 3.48 21.328 26.312 1 98.25 154 VAL A CA 1
ATOM 1214 C C . VAL A 1 154 ? 3.801 22.828 26.453 1 98.25 154 VAL A C 1
ATOM 1216 O O . VAL A 1 154 ? 4.137 23.484 25.469 1 98.25 154 VAL A O 1
ATOM 1219 N N . GLU A 1 155 ? 3.725 23.391 27.672 1 98.06 155 GLU A N 1
ATOM 1220 C CA . GLU A 1 155 ? 3.928 24.812 27.922 1 98.06 155 GLU A CA 1
ATOM 1221 C C . GLU A 1 155 ? 5.328 25.25 27.5 1 98.06 155 GLU A C 1
ATOM 1223 O O . GLU A 1 155 ? 5.492 26.297 26.859 1 98.06 155 GLU A O 1
ATOM 1228 N N . LYS A 1 156 ? 6.297 24.453 27.875 1 98 156 LYS A N 1
ATOM 1229 C CA . LYS A 1 156 ? 7.684 24.766 27.531 1 98 156 LYS A CA 1
ATOM 1230 C C . LYS A 1 156 ? 7.879 24.828 26.031 1 98 156 LYS A C 1
ATOM 1232 O O . LYS A 1 156 ? 8.5 25.75 25.5 1 98 156 LYS A O 1
ATOM 1237 N N . GLU A 1 157 ? 7.379 23.859 25.297 1 98.62 157 GLU A N 1
ATOM 1238 C CA . GLU A 1 157 ? 7.543 23.797 23.844 1 98.62 157 GLU A CA 1
ATOM 1239 C C . GLU A 1 157 ? 6.758 24.906 23.156 1 98.62 157 GLU A C 1
ATOM 1241 O O . GLU A 1 157 ? 7.23 25.484 22.172 1 98.62 157 GLU A O 1
ATOM 1246 N N . LEU A 1 158 ? 5.598 25.219 23.656 1 98.75 158 LEU A N 1
ATOM 1247 C CA . LEU A 1 158 ? 4.812 26.281 23.031 1 98.75 158 LEU A CA 1
ATOM 1248 C C . LEU A 1 158 ? 5.453 27.641 23.266 1 98.75 158 LEU A C 1
ATOM 1250 O O . LEU A 1 158 ? 5.371 28.531 22.422 1 98.75 158 LEU A O 1
ATOM 1254 N N . ASN A 1 159 ? 6.055 27.828 24.391 1 98.19 159 ASN A N 1
ATOM 1255 C CA . ASN A 1 159 ? 6.809 29.062 24.594 1 98.19 159 ASN A CA 1
ATOM 1256 C C . ASN A 1 159 ? 8.008 29.156 23.656 1 98.19 159 ASN A C 1
ATOM 1258 O O . ASN A 1 159 ? 8.312 30.219 23.125 1 98.19 159 ASN A O 1
ATOM 1262 N N . ALA A 1 160 ? 8.648 28.031 23.5 1 98.56 160 ALA A N 1
ATOM 1263 C CA . ALA A 1 160 ? 9.781 28 22.578 1 98.56 160 ALA A CA 1
ATOM 1264 C C . ALA A 1 160 ? 9.32 28.219 21.141 1 98.56 160 ALA A C 1
ATOM 1266 O O . ALA A 1 160 ? 10.102 28.688 20.297 1 98.56 160 ALA A O 1
ATOM 1267 N N . LEU A 1 161 ? 8.102 27.828 20.812 1 98.81 161 LEU A N 1
ATOM 1268 C CA . LEU A 1 161 ? 7.574 28.016 19.469 1 98.81 161 LEU A CA 1
ATOM 1269 C C . LEU A 1 161 ? 7.562 29.5 19.094 1 98.81 161 LEU A C 1
ATOM 1271 O O . LEU A 1 161 ? 7.738 29.844 17.922 1 98.81 161 LEU A O 1
ATOM 1275 N N . TYR A 1 162 ? 7.387 30.391 20.062 1 98.62 162 TYR A N 1
ATOM 1276 C CA . TYR A 1 162 ? 7.496 31.828 19.812 1 98.62 162 TYR A CA 1
ATOM 1277 C C . TYR A 1 162 ? 8.891 32.188 19.328 1 98.62 162 TYR A C 1
ATOM 1279 O O . TYR A 1 162 ? 9.047 33 18.406 1 98.62 162 TYR A O 1
ATOM 1287 N N . ASP A 1 163 ? 9.898 31.578 19.922 1 98.06 163 ASP A N 1
ATOM 1288 C CA . ASP A 1 163 ? 11.273 31.797 19.469 1 98.06 163 ASP A CA 1
ATOM 1289 C C . ASP A 1 163 ? 11.477 31.312 18.047 1 98.06 163 ASP A C 1
ATOM 1291 O O . ASP A 1 163 ? 12.211 31.922 17.266 1 98.06 163 ASP A O 1
ATOM 1295 N N . VAL A 1 164 ? 10.867 30.203 17.703 1 98.75 164 VAL A N 1
ATOM 1296 C CA . VAL A 1 164 ? 10.922 29.703 16.344 1 98.75 164 VAL A CA 1
ATOM 1297 C C . VAL A 1 164 ? 10.336 30.734 15.391 1 98.75 164 VAL A C 1
ATOM 1299 O O . VAL A 1 164 ? 10.914 31.016 14.336 1 98.75 164 VAL A O 1
ATOM 1302 N N . PHE A 1 165 ? 9.172 31.266 15.773 1 98.62 165 PHE A N 1
ATOM 1303 C CA . PHE A 1 165 ? 8.539 32.312 14.969 1 98.62 165 PHE A CA 1
ATOM 1304 C C . PHE A 1 165 ? 9.5 33.469 14.734 1 98.62 165 PHE A C 1
ATOM 1306 O O . PHE A 1 165 ? 9.648 33.938 13.609 1 98.62 165 PHE A O 1
ATOM 1313 N N . LEU A 1 166 ? 10.125 33.938 15.789 1 98.25 166 LEU A N 1
ATOM 1314 C CA . LEU A 1 166 ? 11.039 35.062 15.664 1 98.25 166 LEU A CA 1
ATOM 1315 C C . LEU A 1 166 ? 12.172 34.75 14.695 1 98.25 166 LEU A C 1
ATOM 1317 O O . LEU A 1 166 ? 12.523 35.562 13.844 1 98.25 166 LEU A O 1
ATOM 1321 N N . GLU A 1 167 ? 12.664 33.594 14.852 1 98 167 GLU A N 1
ATOM 1322 C CA . GLU A 1 167 ? 13.789 33.188 14.016 1 98 167 GLU A CA 1
ATOM 1323 C C . GLU A 1 167 ? 13.375 33.062 12.547 1 98 167 GLU A C 1
ATOM 1325 O O . GLU A 1 167 ? 14.086 33.531 11.664 1 98 167 GLU A O 1
ATOM 1330 N N . VAL A 1 168 ? 12.281 32.438 12.258 1 97.94 168 VAL A N 1
ATOM 1331 C CA . VAL A 1 168 ? 11.836 32.219 10.891 1 97.94 168 VAL A CA 1
ATOM 1332 C C . VAL A 1 168 ? 11.453 33.531 10.242 1 97.94 168 VAL A C 1
ATOM 1334 O O . VAL A 1 168 ? 11.703 33.75 9.055 1 97.94 168 VAL A O 1
ATOM 1337 N N . SER A 1 169 ? 10.781 34.375 11.047 1 97.62 169 SER A N 1
ATOM 1338 C CA . SER A 1 169 ? 10.414 35.688 10.555 1 97.62 169 SER A CA 1
ATOM 1339 C C . SER A 1 169 ? 11.648 36.5 10.148 1 97.62 169 SER A C 1
ATOM 1341 O O . SER A 1 169 ? 11.633 37.188 9.133 1 97.62 169 SER A O 1
ATOM 1343 N N . GLN A 1 170 ? 12.648 36.375 10.922 1 97.62 170 GLN A N 1
ATOM 1344 C CA . GLN A 1 170 ? 13.898 37.062 10.609 1 97.62 170 GLN A CA 1
ATOM 1345 C C . GLN A 1 170 ? 14.586 36.438 9.398 1 97.62 170 GLN A C 1
ATOM 1347 O O . GLN A 1 170 ? 15.07 37.125 8.516 1 97.62 170 GLN A O 1
ATOM 1352 N N . HIS A 1 171 ? 14.609 35.156 9.359 1 97.19 171 HIS A N 1
ATOM 1353 C CA . HIS A 1 171 ? 15.297 34.375 8.328 1 97.19 171 HIS A CA 1
ATOM 1354 C C . HIS A 1 171 ? 14.711 34.656 6.949 1 97.19 171 HIS A C 1
ATOM 1356 O O . HIS A 1 171 ? 15.453 34.875 5.984 1 97.19 171 HIS A O 1
ATOM 1362 N N . TRP A 1 172 ? 13.391 34.719 6.848 1 96.88 172 TRP A N 1
ATOM 1363 C CA . TRP A 1 172 ? 12.75 34.875 5.547 1 96.88 172 TRP A CA 1
ATOM 1364 C C . TRP A 1 172 ? 12.188 36.281 5.383 1 96.88 172 TRP A C 1
ATOM 1366 O O . TRP A 1 172 ? 11.523 36.594 4.387 1 96.88 172 TRP A O 1
ATOM 1376 N N . GLN A 1 173 ? 12.477 37.156 6.375 1 95.69 173 GLN A N 1
ATOM 1377 C CA . GLN A 1 173 ? 12.016 38.562 6.359 1 95.69 173 GLN A CA 1
ATOM 1378 C C . GLN A 1 173 ? 10.523 38.625 6.047 1 95.69 173 GLN A C 1
ATOM 1380 O O . GLN A 1 173 ? 10.102 39.344 5.145 1 95.69 173 GLN A O 1
ATOM 1385 N N . SER A 1 174 ? 9.812 37.75 6.781 1 94.31 174 SER A N 1
ATOM 1386 C CA . SER A 1 174 ? 8.359 37.719 6.613 1 94.31 174 SER A CA 1
ATOM 1387 C C . SER A 1 174 ? 7.652 37.594 7.957 1 94.31 174 SER A C 1
ATOM 1389 O O . SER A 1 174 ? 8.109 36.875 8.852 1 94.31 174 SER A O 1
ATOM 1391 N N . LYS A 1 175 ? 6.516 38.344 8.008 1 94.44 175 LYS A N 1
ATOM 1392 C CA . LYS A 1 175 ? 5.691 38.25 9.211 1 94.44 175 LYS A CA 1
ATOM 1393 C C . LYS A 1 175 ? 4.477 37.375 8.969 1 94.44 175 LYS A C 1
ATOM 1395 O O . LYS A 1 175 ? 3.721 37.062 9.906 1 94.44 175 LYS A O 1
ATOM 1400 N N . ASP A 1 176 ? 4.293 36.969 7.719 1 96.56 176 ASP A N 1
ATOM 1401 C CA . ASP A 1 176 ? 3.168 36.094 7.387 1 96.56 176 ASP A CA 1
ATOM 1402 C C . ASP A 1 176 ? 3.51 34.625 7.652 1 96.56 176 ASP A C 1
ATOM 1404 O O . ASP A 1 176 ? 4.102 33.969 6.805 1 96.56 176 ASP A O 1
ATOM 1408 N N . VAL A 1 177 ? 3.158 34.188 8.805 1 98.5 177 VAL A N 1
ATOM 1409 C CA . VAL A 1 177 ? 3.494 32.875 9.312 1 98.5 177 VAL A CA 1
ATOM 1410 C C . VAL A 1 177 ? 2.246 32.219 9.883 1 98.5 177 VAL A C 1
ATOM 1412 O O . VAL A 1 177 ? 1.422 32.875 10.523 1 98.5 177 VAL A O 1
ATOM 1415 N N . ILE A 1 178 ? 2.076 30.953 9.57 1 98.88 178 ILE A N 1
ATOM 1416 C CA . ILE A 1 178 ? 1.051 30.141 10.211 1 98.88 178 ILE A CA 1
ATOM 1417 C C . ILE A 1 178 ? 1.709 29.047 11.047 1 98.88 178 ILE A C 1
ATOM 1419 O O . ILE A 1 178 ? 2.512 28.266 10.531 1 98.88 178 ILE A O 1
ATOM 1423 N N . LEU A 1 179 ? 1.474 29.031 12.352 1 98.94 179 LEU A N 1
ATOM 1424 C CA . LEU A 1 179 ? 1.829 27.938 13.25 1 98.94 179 LEU A CA 1
ATOM 1425 C C . LEU A 1 179 ? 0.668 26.969 13.406 1 98.94 179 LEU A C 1
ATOM 1427 O O . LEU A 1 179 ? -0.472 27.375 13.625 1 98.94 179 LEU A O 1
ATOM 1431 N N . LEU A 1 180 ? 0.942 25.703 13.211 1 98.94 180 LEU A N 1
ATOM 1432 C CA . LEU A 1 180 ? -0.187 24.781 13.195 1 98.94 180 LEU A CA 1
ATOM 1433 C C . LEU A 1 180 ? 0.248 23.375 13.609 1 98.94 180 LEU A C 1
ATOM 1435 O O . LEU A 1 180 ? 1.418 23.016 13.469 1 98.94 180 LEU A O 1
ATOM 1439 N N . GLY A 1 181 ? -0.667 22.609 14.219 1 98.94 181 GLY A N 1
ATOM 1440 C CA . GLY A 1 181 ? -0.419 21.203 14.539 1 98.94 181 GLY A CA 1
ATOM 1441 C C . GLY A 1 181 ? -1.054 20.781 15.852 1 98.94 181 GLY A C 1
ATOM 1442 O O . GLY A 1 181 ? -1.943 21.453 16.359 1 98.94 181 GLY A O 1
ATOM 1443 N N . ASP A 1 182 ? -0.674 19.594 16.25 1 98.94 182 ASP A N 1
ATOM 1444 C CA . ASP A 1 182 ? -1.09 19.078 17.562 1 98.94 182 ASP A CA 1
ATOM 1445 C C . ASP A 1 182 ? -0.26 19.703 18.672 1 98.94 182 ASP A C 1
ATOM 1447 O O . ASP A 1 182 ? 0.751 19.125 19.094 1 98.94 182 ASP A O 1
ATOM 1451 N N . PHE A 1 183 ? -0.846 20.766 19.234 1 98.81 183 PHE A N 1
ATOM 1452 C CA . PHE A 1 183 ? -0.167 21.5 20.297 1 98.81 183 PHE A CA 1
ATOM 1453 C C . PHE A 1 183 ? -0.451 20.859 21.656 1 98.81 183 PHE A C 1
ATOM 1455 O O . PHE A 1 183 ? 0.18 21.219 22.656 1 98.81 183 PHE A O 1
ATOM 1462 N N . ASN A 1 184 ? -1.333 19.969 21.703 1 98.12 184 ASN A N 1
ATOM 1463 C CA . ASN A 1 184 ? -1.838 19.453 22.969 1 98.12 184 ASN A CA 1
ATOM 1464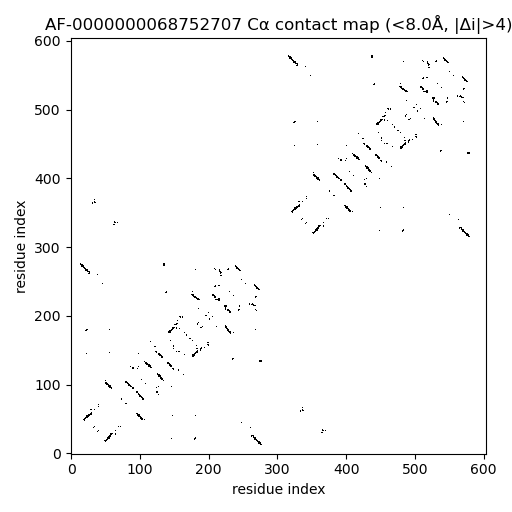 C C . ASN A 1 184 ? -2.244 20.594 23.906 1 98.12 184 ASN A C 1
ATOM 1466 O O . ASN A 1 184 ? -1.997 20.531 25.109 1 98.12 184 ASN A O 1
ATOM 1470 N N . ALA A 1 185 ? -2.848 21.625 23.359 1 96.38 185 ALA A N 1
ATOM 1471 C CA . ALA A 1 185 ? -2.996 22.875 24.109 1 96.38 185 ALA A CA 1
ATOM 1472 C C . ALA A 1 185 ? -4.375 22.953 24.766 1 96.38 185 ALA A C 1
ATOM 1474 O O . ALA A 1 185 ? -5.102 23.938 24.547 1 96.38 185 ALA A O 1
ATOM 1475 N N . ASP A 1 186 ? -4.754 22.047 25.516 1 96.81 186 ASP A N 1
ATOM 1476 C CA . ASP A 1 186 ? -6.035 22.062 26.219 1 96.81 186 ASP A CA 1
ATOM 1477 C C . ASP A 1 186 ? -6.109 20.969 27.266 1 96.81 186 ASP A C 1
ATOM 1479 O O . ASP A 1 186 ? -5.184 20.156 27.391 1 96.81 186 ASP A O 1
ATOM 1483 N N . CYS A 1 187 ? -7.215 21.016 28.062 1 96 187 CYS A N 1
ATOM 1484 C CA . CYS A 1 187 ? -7.539 20 29.062 1 96 187 CYS A CA 1
ATOM 1485 C C . CYS A 1 187 ? -6.375 19.797 30.016 1 96 187 CYS A C 1
ATOM 1487 O O . CYS A 1 187 ? -5.801 20.75 30.531 1 96 187 CYS A O 1
ATOM 1489 N N . ALA A 1 188 ? -6.004 18.547 30.344 1 94.19 188 ALA A N 1
ATOM 1490 C CA . ALA A 1 188 ? -5.008 18.25 31.375 1 94.19 188 ALA A CA 1
ATOM 1491 C C . ALA A 1 188 ? -3.602 18.594 30.891 1 94.19 188 ALA A C 1
ATOM 1493 O O . ALA A 1 188 ? -2.701 18.828 31.688 1 94.19 188 ALA A O 1
ATOM 1494 N N . SER A 1 189 ? -3.475 18.75 29.594 1 95.44 189 SER A N 1
ATOM 1495 C CA . SER A 1 189 ? -2.148 18.984 29.016 1 95.44 189 SER A CA 1
ATOM 1496 C C . SER A 1 189 ? -1.723 20.438 29.188 1 95.44 189 SER A C 1
ATOM 1498 O O . SER A 1 189 ? -0.531 20.734 29.297 1 95.44 189 SER A O 1
ATOM 1500 N N . LEU A 1 190 ? -2.656 21.375 29.141 1 97.12 190 LEU A N 1
ATOM 1501 C CA . LEU A 1 190 ? -2.396 22.797 29.297 1 97.12 190 LEU A CA 1
ATOM 1502 C C . LEU A 1 190 ? -3.658 23.531 29.734 1 97.12 190 LEU A C 1
ATOM 1504 O O . LEU A 1 190 ? -4.539 23.797 28.922 1 97.12 190 LEU A O 1
ATOM 1508 N N . THR A 1 191 ? -3.682 24 30.938 1 95.69 191 THR A N 1
ATOM 1509 C CA . THR A 1 191 ? -4.855 24.703 31.453 1 95.69 191 THR A CA 1
ATOM 1510 C C . THR A 1 191 ? -5.047 26.047 30.766 1 95.69 191 THR A C 1
ATOM 1512 O O . THR A 1 191 ? -4.102 26.594 30.188 1 95.69 191 THR A O 1
ATOM 1515 N N . LYS A 1 192 ? -6.324 26.578 30.875 1 96.12 192 LYS A N 1
ATOM 1516 C CA . LYS A 1 192 ? -6.645 27.859 30.266 1 96.12 192 LYS A CA 1
ATOM 1517 C C . LYS A 1 192 ? -5.75 28.969 30.812 1 96.12 192 LYS A C 1
ATOM 1519 O O . LYS A 1 192 ? -5.289 29.828 30.062 1 96.12 192 LYS A O 1
ATOM 1524 N N . LYS A 1 193 ? -5.551 28.984 32.031 1 96.44 193 LYS A N 1
ATOM 1525 C CA . LYS A 1 193 ? -4.711 29.984 32.688 1 96.44 193 LYS A CA 1
ATOM 1526 C C . LYS A 1 193 ? -3.299 29.984 32.125 1 96.44 193 LYS A C 1
ATOM 1528 O O . LYS A 1 193 ? -2.734 31.031 31.812 1 96.44 193 LYS A O 1
ATOM 1533 N N . ARG A 1 194 ? -2.754 28.828 31.984 1 97.25 194 ARG A N 1
ATOM 1534 C CA . ARG A 1 194 ? -1.4 28.703 31.453 1 97.25 194 ARG A CA 1
ATOM 1535 C C . ARG A 1 194 ? -1.357 29.031 29.969 1 97.25 194 ARG A C 1
ATOM 1537 O O . ARG A 1 194 ? -0.39 29.625 29.484 1 97.25 194 ARG A O 1
ATOM 1544 N N . LEU A 1 195 ? -2.381 28.609 29.266 1 97.94 195 LEU A N 1
ATOM 1545 C CA . LEU A 1 195 ? -2.498 28.938 27.844 1 97.94 195 LEU A CA 1
ATOM 1546 C C . LEU A 1 195 ? -2.477 30.438 27.641 1 97.94 195 LEU A C 1
ATOM 1548 O O . LEU A 1 195 ? -1.783 30.938 26.75 1 97.94 195 LEU A O 1
ATOM 1552 N N . ASP A 1 196 ? -3.18 31.188 28.469 1 97.38 196 ASP A N 1
ATOM 1553 C CA . ASP A 1 196 ? -3.336 32.625 28.344 1 97.38 196 ASP A CA 1
ATOM 1554 C C . ASP A 1 196 ? -2.025 33.375 28.625 1 97.38 196 ASP A C 1
ATOM 1556 O O . ASP A 1 196 ? -1.863 34.531 28.281 1 97.38 196 ASP A O 1
ATOM 1560 N N . LYS A 1 197 ? -1.079 32.656 29.219 1 97.62 197 LYS A N 1
ATOM 1561 C CA . LYS A 1 197 ? 0.184 33.281 29.609 1 97.62 197 LYS A CA 1
ATOM 1562 C C . LYS A 1 197 ? 1.257 33.062 28.547 1 97.62 197 LYS A C 1
ATOM 1564 O O . LYS A 1 197 ? 2.34 33.625 28.609 1 97.62 197 LYS A O 1
ATOM 1569 N N . LEU A 1 198 ? 0.993 32.219 27.578 1 98.31 198 LEU A N 1
ATOM 1570 C CA . LEU A 1 198 ? 1.956 31.953 26.516 1 98.31 198 LEU A CA 1
ATOM 1571 C C . LEU A 1 198 ? 2.287 33.25 25.766 1 98.31 198 LEU A C 1
ATOM 1573 O O . LEU A 1 198 ? 1.41 34.094 25.547 1 98.31 198 LEU A O 1
ATOM 1577 N N . GLU A 1 199 ? 3.512 33.344 25.25 1 97.88 199 GLU A N 1
ATOM 1578 C CA . GLU A 1 199 ? 3.902 34.5 24.438 1 97.88 199 GLU A CA 1
ATOM 1579 C C . GLU A 1 199 ? 3.047 34.562 23.172 1 97.88 199 GLU A C 1
ATOM 1581 O O . GLU A 1 199 ? 2.676 35.656 22.734 1 97.88 199 GLU A O 1
ATOM 1586 N N . LEU A 1 200 ? 2.672 33.438 22.641 1 98.31 200 LEU A N 1
ATOM 1587 C CA . LEU A 1 200 ? 1.853 33.375 21.438 1 98.31 200 LEU A CA 1
ATOM 1588 C C . LEU A 1 200 ? 0.452 33.938 21.719 1 98.31 200 LEU A C 1
ATOM 1590 O O . LEU A 1 200 ? -0.287 34.25 20.781 1 98.31 200 LEU A O 1
ATOM 1594 N N . ARG A 1 201 ? 0.037 33.969 22.938 1 98 201 ARG A N 1
ATOM 1595 C CA . ARG A 1 201 ? -1.266 34.5 23.328 1 98 201 ARG A CA 1
ATOM 1596 C C . ARG A 1 201 ? -1.158 35.969 23.75 1 98 201 ARG A C 1
ATOM 1598 O O . ARG A 1 201 ? -2.072 36.75 23.5 1 98 201 ARG A O 1
ATOM 1605 N N . THR A 1 202 ? -0.034 36.406 24.281 1 97.94 202 THR A N 1
ATOM 1606 C CA . THR A 1 202 ? 0.067 37.719 24.906 1 97.94 202 THR A CA 1
ATOM 1607 C C . THR A 1 202 ? 0.702 38.719 23.953 1 97.94 202 THR A C 1
ATOM 1609 O O . THR A 1 202 ? 0.409 39.906 24.016 1 97.94 202 THR A O 1
ATOM 1612 N N . GLU A 1 203 ? 1.586 38.312 23.125 1 97.31 203 GLU A N 1
ATOM 1613 C CA . GLU A 1 203 ? 2.205 39.188 22.156 1 97.31 203 GLU A CA 1
ATOM 1614 C C . GLU A 1 203 ? 1.227 39.562 21.047 1 97.31 203 GLU A C 1
ATOM 1616 O O . GLU A 1 203 ? 0.443 38.719 20.594 1 97.31 203 GLU A O 1
ATOM 1621 N N . PRO A 1 204 ? 1.293 40.781 20.609 1 95.12 204 PRO A N 1
ATOM 1622 C CA . PRO A 1 204 ? 0.356 41.219 19.562 1 95.12 204 PRO A CA 1
ATOM 1623 C C . PRO A 1 204 ? 0.637 40.562 18.219 1 95.12 204 PRO A C 1
ATOM 1625 O O . PRO A 1 204 ? 1.787 40.25 17.922 1 95.12 204 PRO A O 1
ATOM 1628 N N . GLY A 1 205 ? -0.392 40.375 17.469 1 95.69 205 GLY A N 1
ATOM 1629 C CA . GLY A 1 205 ? -0.23 39.938 16.094 1 95.69 205 GLY A CA 1
ATOM 1630 C C . GLY A 1 205 ? -0.568 38.469 15.875 1 95.69 205 GLY A C 1
ATOM 1631 O O . GLY A 1 205 ? -0.737 38.031 14.734 1 95.69 205 GLY A O 1
ATOM 1632 N N . PHE A 1 206 ? -0.705 37.781 17 1 98.25 206 PHE A N 1
ATOM 1633 C CA . PHE A 1 206 ? -1.027 36.375 16.891 1 98.25 206 PHE A CA 1
ATOM 1634 C C . PHE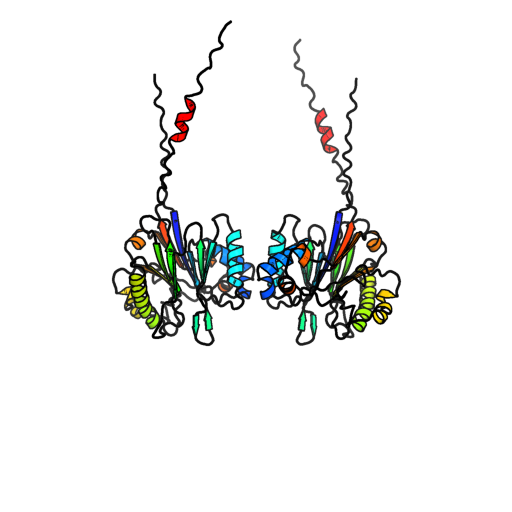 A 1 206 ? -2.529 36.125 17 1 98.25 206 PHE A C 1
ATOM 1636 O O . PHE A 1 206 ? -3.174 36.688 17.906 1 98.25 206 PHE A O 1
ATOM 1643 N N . HIS A 1 207 ? -3.051 35.406 16.062 1 98.25 207 HIS A N 1
ATOM 1644 C CA . HIS A 1 207 ? -4.48 35.094 16.047 1 98.25 207 HIS A CA 1
ATOM 1645 C C . HIS A 1 207 ? -4.73 33.594 16.078 1 98.25 207 HIS A C 1
ATOM 1647 O O . HIS A 1 207 ? -4.492 32.906 15.086 1 98.25 207 HIS A O 1
ATOM 1653 N N . TRP A 1 208 ? -5.203 33.094 17.203 1 98.44 208 TRP A N 1
ATOM 1654 C CA . TRP A 1 208 ? -5.605 31.703 17.328 1 98.44 208 TRP A CA 1
ATOM 1655 C C . TRP A 1 208 ? -6.957 31.453 16.672 1 98.44 208 TRP A C 1
ATOM 1657 O O . TRP A 1 208 ? -7.996 31.859 17.203 1 98.44 208 TRP A O 1
ATOM 1667 N N . VAL A 1 209 ? -6.957 30.734 15.562 1 98.75 209 VAL A N 1
ATOM 1668 C CA . VAL A 1 209 ? -8.156 30.75 14.734 1 98.75 209 VAL A CA 1
ATOM 1669 C C . VAL A 1 209 ? -8.984 29.5 14.992 1 98.75 209 VAL A C 1
ATOM 1671 O O . VAL A 1 209 ? -10.141 29.422 14.578 1 98.75 209 VAL A O 1
ATOM 1674 N N . ILE A 1 210 ? -8.367 28.5 15.648 1 98.81 210 ILE A N 1
ATOM 1675 C CA . ILE A 1 210 ? -9.172 27.422 16.219 1 98.81 210 ILE A CA 1
ATOM 1676 C C . ILE A 1 210 ? -9.617 27.797 17.625 1 98.81 210 ILE A C 1
ATOM 1678 O O . ILE A 1 210 ? -8.781 27.969 18.531 1 98.81 210 ILE A O 1
ATOM 1682 N N . ALA A 1 211 ? -10.906 27.906 17.828 1 96.75 211 ALA A N 1
ATOM 1683 C CA . ALA A 1 211 ? -11.453 28.406 19.094 1 96.75 211 ALA A CA 1
ATOM 1684 C C . ALA A 1 211 ? -11.055 27.5 20.25 1 96.75 211 ALA A C 1
ATOM 1686 O O . ALA A 1 211 ? -10.914 26.297 20.078 1 96.75 211 ALA A O 1
ATOM 1687 N N . ASP A 1 212 ? -10.922 28.109 21.422 1 97.19 212 ASP A N 1
ATOM 1688 C CA . ASP A 1 212 ? -10.523 27.375 22.609 1 97.19 212 ASP A CA 1
ATOM 1689 C C . ASP A 1 212 ? -11.555 26.297 22.969 1 97.19 212 ASP A C 1
ATOM 1691 O O . ASP A 1 212 ? -11.227 25.312 23.641 1 97.19 212 ASP A O 1
ATOM 1695 N N . GLY A 1 213 ? -12.773 26.484 22.547 1 96.5 213 GLY A N 1
ATOM 1696 C CA . GLY A 1 213 ? -13.812 25.531 22.875 1 96.5 213 GLY A CA 1
ATOM 1697 C C . GLY A 1 213 ? -14.039 24.5 21.766 1 96.5 213 GLY A C 1
ATOM 1698 O O . GLY A 1 213 ? -14.867 23.594 21.922 1 96.5 213 GLY A O 1
ATOM 1699 N N . GLU A 1 214 ? -13.234 24.594 20.719 1 98 214 GLU A N 1
ATOM 1700 C CA . GLU A 1 214 ? -13.406 23.703 19.578 1 98 214 GLU A CA 1
ATOM 1701 C C . GLU A 1 214 ? -12.805 22.328 19.859 1 98 214 GLU A C 1
ATOM 1703 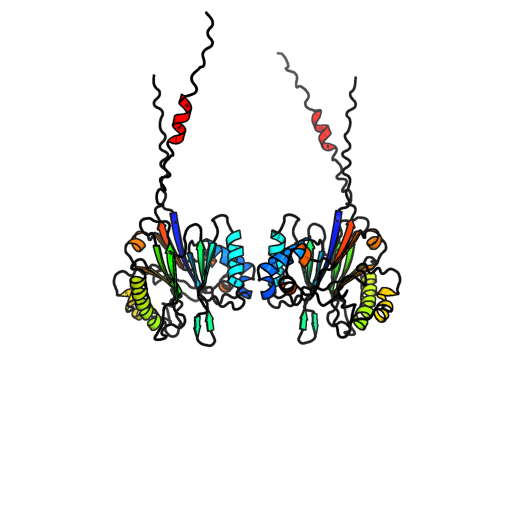O O . GLU A 1 214 ? -11.602 22.203 20.109 1 98 214 GLU A O 1
ATOM 1708 N N . ASP A 1 215 ? -13.688 21.312 19.828 1 98.56 215 ASP A N 1
ATOM 1709 C CA . ASP A 1 215 ? -13.211 19.953 20.031 1 98.56 215 ASP A CA 1
ATOM 1710 C C . ASP A 1 215 ? -12.438 19.453 18.797 1 98.56 215 ASP A C 1
ATOM 1712 O O . ASP A 1 215 ? -12.906 19.578 17.672 1 98.56 215 ASP A O 1
ATOM 1716 N N . THR A 1 216 ? -11.211 18.875 19.047 1 98.81 216 THR A N 1
ATOM 1717 C CA . THR A 1 216 ? -10.414 18.344 17.953 1 98.81 216 THR A CA 1
ATOM 1718 C C . THR A 1 216 ? -10.141 16.859 18.172 1 98.81 216 THR A C 1
ATOM 1720 O O . THR A 1 216 ? -9.156 16.312 17.656 1 98.81 216 THR A O 1
ATOM 1723 N N . THR A 1 217 ? -10.953 16.156 18.969 1 98.75 217 THR A N 1
ATOM 1724 C CA . THR A 1 217 ? -10.75 14.75 19.328 1 98.75 217 THR A CA 1
ATOM 1725 C C . THR A 1 217 ? -11.883 13.883 18.797 1 98.75 217 THR A C 1
ATOM 1727 O O . THR A 1 217 ? -13.039 14.312 18.781 1 98.75 217 THR A O 1
ATOM 1730 N N . VAL A 1 218 ? -11.547 12.68 18.422 1 98.62 218 VAL A N 1
ATOM 1731 C CA . VAL A 1 218 ? -12.508 11.75 17.828 1 98.62 218 VAL A CA 1
ATOM 1732 C C . VAL A 1 218 ? -13.289 11.039 18.938 1 98.62 218 VAL A C 1
ATOM 1734 O O . VAL A 1 218 ? -14.492 10.805 18.797 1 98.62 218 VAL A O 1
ATOM 1737 N N . ARG A 1 219 ? -12.617 10.695 20 1 97.81 219 ARG A N 1
ATOM 1738 C CA . ARG A 1 219 ? -13.258 9.938 21.062 1 97.81 219 ARG A CA 1
ATOM 1739 C C . ARG A 1 219 ? -14.391 10.742 21.703 1 97.81 219 ARG A C 1
ATOM 1741 O O . ARG A 1 219 ? -14.203 11.898 22.094 1 97.81 219 ARG A O 1
ATOM 1748 N N . ALA A 1 220 ? -15.5 10.109 21.875 1 95.38 220 ALA A N 1
ATOM 1749 C CA . ALA A 1 220 ? -16.688 10.758 22.406 1 95.38 220 ALA A CA 1
ATOM 1750 C C . ALA A 1 220 ? -16.469 11.211 23.859 1 95.38 220 ALA A C 1
ATOM 1752 O O . ALA A 1 220 ? -17.031 12.211 24.297 1 95.38 220 ALA A O 1
ATOM 1753 N N . SER A 1 221 ? -15.609 10.539 24.5 1 96.44 221 SER A N 1
ATOM 1754 C CA . SER A 1 221 ? -15.391 10.805 25.906 1 96.44 221 SER A CA 1
ATOM 1755 C C . SER A 1 221 ? -14.43 11.977 26.109 1 96.44 221 SER A C 1
ATOM 1757 O O . SER A 1 221 ? -14.234 12.438 27.234 1 96.44 221 SER A O 1
ATOM 1759 N N . THR A 1 222 ? -13.859 12.398 24.984 1 96 222 THR A N 1
ATOM 1760 C CA . THR A 1 222 ? -12.883 13.477 25.078 1 96 222 THR A CA 1
ATOM 1761 C C . THR A 1 222 ? -13.344 14.695 24.297 1 96 222 THR A C 1
ATOM 1763 O O . THR A 1 222 ? -13.852 14.562 23.188 1 96 222 THR A O 1
ATOM 1766 N N . HIS A 1 223 ? -13.289 15.875 24.922 1 97.38 223 HIS A N 1
ATOM 1767 C CA . HIS A 1 223 ? -13.57 17.156 24.297 1 97.38 223 HIS A CA 1
ATOM 1768 C C . HIS A 1 223 ? -12.469 18.172 24.578 1 97.38 223 HIS A C 1
ATOM 1770 O O . HIS A 1 223 ? -12.586 18.969 25.516 1 97.38 223 HIS A O 1
ATOM 1776 N N . CYS A 1 224 ? -11.438 18.172 23.766 1 98.31 224 CYS A N 1
ATOM 1777 C CA . CYS A 1 224 ? -10.266 19.016 23.984 1 98.31 224 CYS A CA 1
ATOM 1778 C C . CYS A 1 224 ? -9.82 19.672 22.688 1 98.31 224 CYS A C 1
ATOM 1780 O O . CYS A 1 224 ? -9.805 19.031 21.625 1 98.31 224 CYS A O 1
ATOM 1782 N N . ALA A 1 225 ? -9.492 20.891 22.75 1 98.44 225 ALA A N 1
ATOM 1783 C CA . ALA A 1 225 ? -8.898 21.609 21.625 1 98.44 225 ALA A CA 1
ATOM 1784 C C . ALA A 1 225 ? -7.383 21.438 21.594 1 98.44 225 ALA A C 1
ATOM 1786 O O . ALA A 1 225 ? -6.633 22.391 21.766 1 98.44 225 ALA A O 1
ATOM 1787 N N . TYR A 1 226 ? -6.922 20.281 21.25 1 98.69 226 TYR A N 1
ATOM 1788 C CA . TYR A 1 226 ? -5.496 19.984 21.234 1 98.69 226 TYR A CA 1
ATOM 1789 C C . TYR A 1 226 ? -4.812 20.625 20.031 1 98.69 226 TYR A C 1
ATOM 1791 O O . TYR A 1 226 ? -3.717 21.172 20.156 1 98.69 226 TYR A O 1
ATOM 1799 N N . ASP A 1 227 ? -5.453 20.484 18.891 1 98.94 227 ASP A N 1
ATOM 1800 C CA . ASP A 1 227 ? -4.902 20.938 17.625 1 98.94 227 ASP A CA 1
ATOM 1801 C C . ASP A 1 227 ? -5.25 22.406 17.359 1 98.94 227 ASP A C 1
ATOM 1803 O O . ASP A 1 227 ? -6.402 22.812 17.516 1 98.94 227 ASP A O 1
ATOM 1807 N N . ARG A 1 228 ? -4.215 23.156 16.969 1 98.88 228 ARG A N 1
ATOM 1808 C CA . ARG A 1 228 ? -4.418 24.609 16.828 1 98.88 228 ARG A CA 1
ATOM 1809 C C . ARG A 1 228 ? -3.826 25.109 15.516 1 98.88 228 ARG A C 1
ATOM 1811 O O . ARG A 1 228 ? -2.963 24.453 14.93 1 98.88 228 ARG A O 1
ATOM 1818 N N . ILE A 1 229 ? -4.32 26.188 15.078 1 98.94 229 ILE A N 1
ATOM 1819 C CA . ILE A 1 229 ? -3.75 27.016 14.023 1 98.94 229 ILE A CA 1
ATOM 1820 C C . ILE A 1 229 ? -3.65 28.469 14.508 1 98.94 229 ILE A C 1
ATOM 1822 O O . ILE A 1 229 ? -4.637 29.047 14.969 1 98.94 229 ILE A O 1
ATOM 1826 N N . VAL A 1 230 ? -2.5 29.047 14.445 1 98.88 230 VAL A N 1
ATOM 1827 C CA . VAL A 1 230 ? -2.234 30.422 14.859 1 98.88 230 VAL A CA 1
ATOM 1828 C C . VAL A 1 230 ? -1.665 31.219 13.68 1 98.88 230 VAL A C 1
ATOM 1830 O O . VAL A 1 230 ? -0.641 30.828 13.109 1 98.88 230 VAL A O 1
ATOM 1833 N N . LEU A 1 231 ? -2.338 32.312 13.336 1 98.75 231 LEU A N 1
ATOM 1834 C CA . LEU A 1 231 ? -1.893 33.156 12.242 1 98.75 231 LEU A CA 1
ATOM 1835 C C . LEU A 1 231 ? -1.094 34.344 12.766 1 98.75 231 LEU A C 1
ATOM 1837 O O . LEU A 1 231 ? -1.409 34.906 13.828 1 98.75 231 LEU A O 1
ATOM 1841 N N . HIS A 1 232 ? -0.142 34.75 12.055 1 98.5 232 HIS A N 1
ATOM 1842 C CA . HIS A 1 232 ? 0.562 36.031 12.258 1 98.5 232 HIS A CA 1
ATOM 1843 C C . HIS A 1 232 ? 0.737 36.781 10.938 1 98.5 232 HIS A C 1
ATOM 1845 O O . HIS A 1 232 ? 0.994 36.156 9.898 1 98.5 232 HIS A O 1
ATOM 1851 N N . GLY A 1 233 ? 0.625 38.062 10.945 1 96.38 233 GLY A N 1
ATOM 1852 C CA . GLY A 1 233 ? 0.767 38.906 9.773 1 96.38 233 GLY A CA 1
ATOM 1853 C C . GLY A 1 233 ? -0.548 39.5 9.305 1 96.38 233 GLY A C 1
ATOM 1854 O O . GLY A 1 233 ? -1.563 38.812 9.25 1 96.38 233 GLY A O 1
ATOM 1855 N N . GLU A 1 234 ? -0.558 40.75 8.953 1 93.75 234 GLU A N 1
ATOM 1856 C CA . GLU A 1 234 ? -1.772 41.469 8.57 1 93.75 234 GLU A CA 1
ATOM 1857 C C . GLU A 1 234 ? -2.338 40.938 7.258 1 93.75 234 GLU A C 1
ATOM 1859 O O . GLU A 1 234 ? -3.557 40.875 7.09 1 93.75 234 GLU A O 1
ATOM 1864 N N . ARG A 1 235 ? -1.5 40.594 6.383 1 94.06 235 ARG A N 1
ATOM 1865 C CA . ARG A 1 235 ? -1.968 40.094 5.094 1 94.06 235 ARG A CA 1
ATOM 1866 C C . ARG A 1 235 ? -2.676 38.75 5.246 1 94.06 235 ARG A C 1
ATOM 1868 O O . ARG A 1 235 ? -3.781 38.562 4.734 1 94.06 235 ARG A O 1
ATOM 1875 N N . CYS A 1 236 ? -2.008 37.906 5.98 1 93.5 236 CYS A N 1
ATOM 1876 C CA . CYS A 1 236 ? -2.578 36.594 6.23 1 93.5 236 CYS A CA 1
ATOM 1877 C C . CYS A 1 236 ? -3.922 36.688 6.941 1 93.5 236 CYS A C 1
ATOM 1879 O O . CYS A 1 236 ? -4.887 36.031 6.562 1 93.5 236 CYS A O 1
ATOM 1881 N N . ARG A 1 237 ? -3.986 37.531 7.863 1 94.75 237 ARG A N 1
ATOM 1882 C CA . ARG A 1 237 ? -5.195 37.719 8.656 1 94.75 237 ARG A CA 1
ATOM 1883 C C . ARG A 1 237 ? -6.324 38.281 7.809 1 94.75 237 ARG A C 1
ATOM 1885 O O . ARG A 1 237 ? -7.484 37.906 7.957 1 94.75 237 ARG A O 1
ATOM 1892 N N . SER A 1 238 ? -5.965 39.188 6.922 1 94.44 238 SER A N 1
ATOM 1893 C CA . SER A 1 238 ? -6.969 39.875 6.105 1 94.44 238 SER A CA 1
ATOM 1894 C C . SER A 1 238 ? -7.617 38.906 5.117 1 94.44 238 SER A C 1
ATOM 1896 O O . SER A 1 238 ? -8.727 39.156 4.633 1 94.44 238 SER A O 1
ATOM 1898 N N . LEU A 1 239 ? -6.977 37.781 4.855 1 96 239 LEU A N 1
ATOM 1899 C CA . LEU A 1 239 ? -7.469 36.844 3.867 1 96 239 LEU A CA 1
ATOM 1900 C C . LEU A 1 239 ? -8.203 35.688 4.539 1 96 239 LEU A C 1
ATOM 1902 O O . LEU A 1 239 ? -8.75 34.812 3.861 1 96 239 LEU A O 1
ATOM 1906 N N . LEU A 1 240 ? -8.219 35.688 5.844 1 97.38 240 LEU A N 1
ATOM 1907 C CA . LEU A 1 240 ? -8.859 34.594 6.586 1 97.38 240 LEU A CA 1
ATOM 1908 C C . LEU A 1 240 ? -10.344 34.531 6.254 1 97.38 240 LEU A C 1
ATOM 1910 O O . LEU A 1 240 ? -11.062 35.531 6.34 1 97.38 240 LEU A O 1
ATOM 1914 N N . HIS A 1 241 ? -10.797 33.375 5.848 1 97 241 HIS A N 1
ATOM 1915 C CA . HIS A 1 241 ? -12.211 33.125 5.555 1 97 241 HIS A CA 1
ATOM 1916 C C . HIS A 1 241 ? -12.859 32.281 6.633 1 97 241 HIS A C 1
ATOM 1918 O O . HIS A 1 241 ? -13.797 32.719 7.309 1 97 241 HIS A O 1
ATOM 1924 N N . THR A 1 242 ? -12.344 31.047 6.809 1 97.69 242 THR A N 1
ATOM 1925 C CA . THR A 1 242 ? -12.852 30.141 7.836 1 97.69 242 THR A CA 1
ATOM 1926 C C . THR A 1 242 ? -11.719 29.344 8.469 1 97.69 242 THR A C 1
ATOM 1928 O O . THR A 1 242 ? -10.641 29.234 7.891 1 97.69 242 THR A O 1
ATOM 1931 N N . ALA A 1 243 ? -11.938 28.938 9.703 1 98.69 243 ALA A N 1
ATOM 1932 C CA . ALA A 1 243 ? -11.055 28.016 10.414 1 98.69 243 ALA A CA 1
ATOM 1933 C C . ALA A 1 243 ? -11.852 27.109 11.344 1 98.69 243 ALA A C 1
ATOM 1935 O O . ALA A 1 243 ? -12.758 27.562 12.047 1 98.69 243 ALA A O 1
ATOM 1936 N N . ALA A 1 244 ? -11.57 25.844 11.289 1 98.69 244 ALA A N 1
ATOM 1937 C CA . ALA A 1 244 ? -12.336 24.906 12.102 1 98.69 244 ALA A CA 1
ATOM 1938 C C . ALA A 1 244 ? -11.656 23.531 12.125 1 98.69 244 ALA A C 1
ATOM 1940 O O . ALA A 1 244 ? -10.711 23.281 11.375 1 98.69 244 ALA A O 1
ATOM 1941 N N . ALA A 1 245 ? -12.094 22.781 13.078 1 98.88 245 ALA A N 1
ATOM 1942 C CA . ALA A 1 245 ? -11.805 21.344 13 1 98.88 245 ALA A CA 1
ATOM 1943 C C . ALA A 1 245 ? -12.719 20.656 11.984 1 98.88 245 ALA A C 1
ATOM 1945 O O . ALA A 1 245 ? -13.891 21.016 11.852 1 98.88 245 ALA A O 1
ATOM 1946 N N . PHE A 1 246 ? -12.188 19.766 11.305 1 98.88 246 PHE A N 1
ATOM 1947 C CA . PHE A 1 246 ? -12.984 19 10.359 1 98.88 246 PHE A CA 1
ATOM 1948 C C . PHE A 1 246 ? -13.469 17.703 10.992 1 98.88 246 PHE A C 1
ATOM 1950 O O . PHE A 1 246 ? -12.695 16.75 11.148 1 98.88 246 PHE A O 1
ATOM 1957 N N . ASP A 1 247 ? -14.695 17.656 11.266 1 98.62 247 ASP A N 1
ATOM 1958 C CA . ASP A 1 247 ? -15.336 16.469 11.844 1 98.62 247 ASP A CA 1
ATOM 1959 C C . ASP A 1 247 ? -15.562 15.398 10.781 1 98.62 247 ASP A C 1
ATOM 1961 O O . ASP A 1 247 ? -16.688 15.18 10.344 1 98.62 247 ASP A O 1
ATOM 1965 N N . PHE A 1 248 ? -14.492 14.633 10.492 1 98.81 248 PHE A N 1
ATOM 1966 C CA . PHE A 1 248 ? -14.57 13.688 9.391 1 98.81 248 PHE A CA 1
ATOM 1967 C C . PHE A 1 248 ? -15.461 12.508 9.742 1 98.81 248 PHE A C 1
ATOM 1969 O O . PHE A 1 248 ? -16.141 11.945 8.883 1 98.81 248 PHE A O 1
ATOM 1976 N N . PRO A 1 249 ? -15.531 12.016 11.016 1 98.56 249 PRO A N 1
ATOM 1977 C CA . PRO A 1 249 ? -16.438 10.898 11.297 1 98.56 249 PRO A CA 1
ATOM 1978 C C . PRO A 1 249 ? -17.891 11.203 10.93 1 98.56 249 PRO A C 1
ATOM 1980 O O . PRO A 1 249 ? -18.547 10.391 10.281 1 98.56 249 PRO A O 1
ATOM 1983 N N . THR A 1 250 ? -18.359 12.398 11.32 1 98.31 250 THR A N 1
ATOM 1984 C CA . THR A 1 250 ? -19.734 12.781 11 1 98.31 250 THR A CA 1
ATOM 1985 C C . THR A 1 250 ? -19.891 12.992 9.492 1 98.31 250 THR A C 1
ATOM 1987 O O . THR A 1 250 ? -20.859 12.516 8.898 1 98.31 250 THR A O 1
ATOM 1990 N N . THR A 1 251 ? -18.969 13.648 8.859 1 98.5 251 THR A N 1
ATOM 1991 C CA . THR A 1 251 ? -19.047 13.992 7.445 1 98.5 251 THR A CA 1
ATOM 1992 C C . THR A 1 251 ? -19.047 12.734 6.582 1 98.5 251 THR A C 1
ATOM 1994 O O . THR A 1 251 ? -19.781 12.648 5.594 1 98.5 251 THR A O 1
ATOM 1997 N N . PHE A 1 252 ? -18.219 11.781 6.969 1 98.56 252 PHE A N 1
ATOM 1998 C CA . PHE A 1 252 ? -18.062 10.578 6.152 1 98.56 252 PHE A CA 1
ATOM 1999 C C . PHE A 1 252 ? -18.906 9.438 6.711 1 98.56 252 PHE A C 1
ATOM 2001 O O . PHE A 1 252 ? -18.781 8.297 6.27 1 98.56 252 PHE A O 1
ATOM 2008 N N . GLN A 1 253 ? -19.688 9.688 7.742 1 98.38 253 GLN A N 1
ATOM 2009 C CA . GLN A 1 253 ? -20.625 8.742 8.344 1 98.38 253 GLN A CA 1
ATOM 2010 C C . GLN A 1 253 ? -19.891 7.508 8.867 1 98.38 253 GLN A C 1
ATOM 2012 O O . GLN A 1 253 ? -20.281 6.379 8.57 1 98.38 253 GLN A O 1
ATOM 2017 N N . LEU A 1 254 ? -18.859 7.73 9.641 1 98.69 254 LEU A N 1
ATOM 2018 C CA . LEU A 1 254 ? -18.094 6.664 10.281 1 98.69 254 LEU A CA 1
ATOM 2019 C C . LEU A 1 254 ? -18.547 6.465 11.727 1 98.69 254 LEU A C 1
ATOM 2021 O O . LEU A 1 254 ? -18.891 7.43 12.414 1 98.69 254 LEU A O 1
ATOM 2025 N N . THR A 1 255 ? -18.516 5.207 12.18 1 98.44 255 THR A N 1
ATOM 2026 C CA . THR A 1 255 ? -18.625 4.953 13.609 1 98.44 255 THR A CA 1
ATOM 2027 C C . THR A 1 255 ? -17.391 5.445 14.352 1 98.44 255 THR A C 1
ATOM 2029 O O . THR A 1 255 ? -16.359 5.715 13.734 1 98.44 255 THR A O 1
ATOM 2032 N N . GLU A 1 256 ? -17.531 5.613 15.633 1 98.25 256 GLU A N 1
ATOM 2033 C CA . GLU A 1 256 ? -16.391 6.016 16.438 1 98.25 256 GLU A CA 1
ATOM 2034 C C . GLU A 1 256 ? -15.219 5.047 16.25 1 98.25 256 GLU A C 1
ATOM 2036 O O . GLU A 1 256 ? -14.07 5.465 16.125 1 98.25 256 GLU A O 1
ATOM 2041 N N . GLU A 1 257 ? -15.555 3.766 16.25 1 98.06 257 GLU A N 1
ATOM 2042 C CA . GLU A 1 257 ? -14.531 2.734 16.094 1 98.06 257 GLU A CA 1
ATOM 2043 C C . GLU A 1 257 ? -13.805 2.877 14.758 1 98.06 257 GLU A C 1
ATOM 2045 O O . GLU A 1 257 ? -12.578 2.812 14.703 1 98.06 257 GLU A O 1
ATOM 2050 N N . GLU A 1 258 ? -14.531 3.088 13.703 1 98.31 258 GLU A N 1
ATOM 2051 C CA . GLU A 1 258 ? -13.945 3.289 12.383 1 98.31 258 GLU A CA 1
ATOM 2052 C C . GLU A 1 258 ? -13.07 4.539 12.352 1 98.31 258 GLU A C 1
ATOM 2054 O O . GLU A 1 258 ? -11.984 4.523 11.766 1 98.31 258 GLU A O 1
ATOM 2059 N N . ALA A 1 259 ? -13.562 5.547 12.945 1 98.81 259 ALA A N 1
ATOM 2060 C CA . ALA A 1 259 ? -12.836 6.812 12.953 1 98.81 259 ALA A CA 1
ATOM 2061 C C . ALA A 1 259 ? -11.531 6.688 13.734 1 98.81 259 ALA A C 1
ATOM 2063 O O . ALA A 1 259 ? -10.5 7.246 13.336 1 98.81 259 ALA A O 1
ATOM 2064 N N . LEU A 1 260 ? -11.602 5.945 14.82 1 98.75 260 LEU A N 1
ATOM 2065 C CA . LEU A 1 260 ? -10.422 5.773 15.656 1 98.75 260 LEU A CA 1
ATOM 2066 C C . LEU A 1 260 ? -9.352 4.957 14.938 1 98.75 260 LEU A C 1
ATOM 2068 O O . LEU A 1 260 ? -8.172 5.016 15.297 1 98.75 260 LEU A O 1
ATOM 2072 N N . ASN A 1 261 ? -9.773 4.199 13.914 1 98.31 261 ASN A N 1
ATOM 2073 C CA . ASN A 1 261 ? -8.805 3.508 13.078 1 98.31 261 ASN A CA 1
ATOM 2074 C C . ASN A 1 261 ? -8.031 4.48 12.188 1 98.31 261 ASN A C 1
ATOM 2076 O O . ASN A 1 261 ? -6.953 4.152 11.688 1 98.31 261 ASN A O 1
ATOM 2080 N N . ILE A 1 262 ? -8.625 5.656 11.961 1 98.75 262 ILE A N 1
ATOM 2081 C CA . ILE A 1 262 ? -7.957 6.695 11.188 1 98.75 262 ILE A CA 1
ATOM 2082 C C . ILE A 1 262 ? -7.066 7.531 12.102 1 98.75 262 ILE A C 1
ATOM 2084 O O . ILE A 1 262 ? -5.855 7.629 11.875 1 98.75 262 ILE A O 1
ATOM 2088 N N . SER A 1 263 ? -7.617 8.102 13.07 1 98.88 263 SER A N 1
ATOM 2089 C CA . SER A 1 263 ? -6.922 8.922 14.062 1 98.88 263 SER A CA 1
ATOM 2090 C C . SER A 1 263 ? -7.836 9.273 15.234 1 98.88 263 SER A C 1
ATOM 2092 O O . SER A 1 263 ? -9.055 9.352 15.07 1 98.88 263 SER A O 1
ATOM 2094 N N . ASP A 1 264 ? -7.223 9.531 16.359 1 98.81 264 ASP A N 1
ATOM 2095 C CA . ASP A 1 264 ? -7.988 10.031 17.5 1 98.81 264 ASP A CA 1
ATOM 2096 C C . ASP A 1 264 ? -8.047 11.555 17.5 1 98.81 264 ASP A C 1
ATOM 2098 O O . ASP A 1 264 ? -8.594 12.164 18.422 1 98.81 264 ASP A O 1
ATOM 2102 N N . HIS A 1 265 ? -7.527 12.234 16.484 1 98.88 265 HIS A N 1
ATOM 2103 C CA . HIS A 1 265 ? -7.598 13.68 16.297 1 98.88 265 HIS A CA 1
ATOM 2104 C C . HIS A 1 265 ? -8.406 14.039 15.062 1 98.88 265 HIS A C 1
ATOM 2106 O O . HIS A 1 265 ? -8.422 13.289 14.086 1 98.88 265 HIS A O 1
ATOM 2112 N N . TYR A 1 266 ? -9.047 15.164 15.117 1 98.88 266 TYR A N 1
ATOM 2113 C CA . TYR A 1 266 ? -9.562 15.805 13.906 1 98.88 266 TYR A CA 1
ATOM 2114 C C . TYR A 1 266 ? -8.477 16.625 13.219 1 98.88 266 TYR A C 1
ATOM 2116 O O . TYR A 1 266 ? -7.668 17.281 13.883 1 98.88 266 TYR A O 1
ATOM 2124 N N . PRO A 1 267 ? -8.508 16.609 11.852 1 98.94 267 PRO A N 1
ATOM 2125 C CA . PRO A 1 267 ? -7.738 17.672 11.188 1 98.94 267 PRO A CA 1
ATOM 2126 C C . PRO A 1 267 ? -8.258 19.062 11.516 1 98.94 267 PRO A C 1
ATOM 2128 O O . PRO A 1 267 ? -9.461 19.25 11.703 1 98.94 267 PRO A O 1
ATOM 2131 N N . VAL A 1 268 ? -7.355 20.031 11.625 1 98.94 268 VAL A N 1
ATOM 2132 C CA . VAL A 1 268 ? -7.754 21.422 11.703 1 98.94 268 VAL A CA 1
ATOM 2133 C C . VAL A 1 268 ? -7.41 22.141 10.391 1 98.94 268 VAL A C 1
ATOM 2135 O O . VAL A 1 268 ? -6.398 21.828 9.758 1 98.94 268 VAL A O 1
ATOM 2138 N N . GLU A 1 269 ? -8.289 23.062 10.039 1 98.94 269 GLU A N 1
ATOM 2139 C CA . GLU A 1 269 ? -8.195 23.688 8.719 1 98.94 269 GLU A CA 1
ATOM 2140 C C . GLU A 1 269 ? -8.359 25.203 8.812 1 98.94 269 GLU A C 1
ATOM 2142 O O . GLU A 1 269 ? -9.117 25.703 9.648 1 98.94 269 GLU A O 1
ATOM 2147 N N . VAL A 1 270 ? -7.676 25.891 7.945 1 98.88 270 VAL A N 1
ATOM 2148 C CA . VAL A 1 270 ? -7.879 27.328 7.738 1 98.88 270 VAL A CA 1
ATOM 2149 C C . VAL A 1 270 ? -8 27.609 6.246 1 98.88 270 VAL A C 1
ATOM 2151 O O . VAL A 1 270 ? -7.254 27.062 5.434 1 98.88 270 VAL A O 1
ATOM 2154 N N . GLU A 1 271 ? -9.023 28.312 5.926 1 98.44 271 GLU A N 1
ATOM 2155 C CA . GLU A 1 271 ? -9.266 28.703 4.539 1 98.44 271 GLU A CA 1
ATOM 2156 C C . GLU A 1 271 ? -8.953 30.188 4.32 1 98.44 271 GLU A C 1
ATOM 2158 O O . GLU A 1 271 ? -9.438 31.047 5.062 1 98.44 271 GLU A O 1
ATOM 2163 N N . LEU A 1 272 ? -8.148 30.453 3.336 1 97.88 272 LEU A N 1
ATOM 2164 C CA . LEU A 1 272 ? -7.82 31.812 2.926 1 97.88 272 LEU A CA 1
ATOM 2165 C C . LEU A 1 272 ? -8.492 32.156 1.599 1 97.88 272 LEU A C 1
ATOM 2167 O O . LEU A 1 272 ? -8.547 31.312 0.694 1 97.88 272 LEU A O 1
ATOM 2171 N N . LYS A 1 273 ? -9.039 33.312 1.479 1 95.94 273 LYS A N 1
ATOM 2172 C CA . LYS A 1 273 ? -9.578 33.781 0.211 1 95.94 273 LYS A CA 1
ATOM 2173 C C . LYS A 1 273 ? -8.5 34.5 -0.601 1 95.94 273 LYS A C 1
ATOM 2175 O O . LYS A 1 273 ? -8.148 35.656 -0.312 1 95.94 273 LYS A O 1
ATOM 2180 N N . LEU A 1 274 ? -8.07 33.781 -1.619 1 92.5 274 LEU A N 1
ATOM 2181 C CA . LEU A 1 274 ? -7.004 34.344 -2.432 1 92.5 274 LEU A CA 1
ATOM 2182 C C . LEU A 1 274 ? -7.559 34.969 -3.701 1 92.5 274 LEU A C 1
ATOM 2184 O O . LEU A 1 274 ? -8.492 34.438 -4.309 1 92.5 274 LEU A O 1
ATOM 2188 N N . SER A 1 275 ? -7.473 36.25 -3.947 1 75.94 275 SER A N 1
ATOM 2189 C CA . SER A 1 275 ? -7.922 36.906 -5.168 1 75.94 275 SER A CA 1
ATOM 2190 C C . SER A 1 275 ? -6.992 36.625 -6.336 1 75.94 275 SER A C 1
ATOM 2192 O O . SER A 1 275 ? -5.773 36.531 -6.164 1 75.94 275 SER A O 1
ATOM 2194 N N . GLN A 1 276 ? -7.469 35.812 -7.363 1 61.34 276 GLN A N 1
ATOM 2195 C CA . GLN A 1 276 ? -6.656 35.406 -8.508 1 61.34 276 GLN A CA 1
ATOM 2196 C C . GLN A 1 276 ? -6.047 36.625 -9.195 1 61.34 276 GLN A C 1
ATOM 2198 O O . GLN A 1 276 ? -6.684 37.688 -9.273 1 61.34 276 GLN A O 1
ATOM 2203 N N . ALA A 1 277 ? -4.715 36.688 -9.172 1 51.28 277 ALA A N 1
ATOM 2204 C CA . ALA A 1 277 ? -4.086 37.656 -10.086 1 51.28 277 ALA A CA 1
ATOM 2205 C C . ALA A 1 277 ? -4.707 37.562 -11.477 1 51.28 277 ALA A C 1
ATOM 2207 O O . ALA A 1 277 ? -5.047 36.469 -11.953 1 51.28 277 ALA A O 1
ATOM 2208 N N . HIS A 1 278 ? -5.41 38.531 -11.922 1 45.78 278 HIS A N 1
ATOM 2209 C CA . HIS A 1 278 ? -5.816 38.625 -13.32 1 45.78 278 HIS A CA 1
ATOM 2210 C C . HIS A 1 278 ? -4.672 38.25 -14.258 1 45.78 278 HIS A C 1
ATOM 2212 O O . HIS A 1 278 ? -3.609 38.875 -14.219 1 45.78 278 HIS A O 1
ATOM 2218 N N . SER A 1 279 ? -4.363 37.062 -14.328 1 39.91 279 SER A N 1
ATOM 2219 C CA . SER A 1 279 ? -3.502 36.938 -15.508 1 39.91 279 SER A CA 1
ATOM 2220 C C . SER A 1 279 ? -4.105 37.688 -16.703 1 39.91 279 SER A C 1
ATOM 2222 O O . SER A 1 279 ? -5.18 37.312 -17.188 1 39.91 279 SER A O 1
ATOM 2224 N N . VAL A 1 280 ? -4.066 38.969 -16.734 1 38.03 280 VAL A N 1
ATOM 2225 C CA . VAL A 1 280 ? -4.391 39.625 -17.984 1 38.03 280 VAL A CA 1
ATOM 2226 C C . VAL A 1 280 ? -3.705 38.906 -19.141 1 38.03 280 VAL A C 1
ATOM 2228 O O . VAL A 1 280 ? -2.475 38.906 -19.234 1 38.03 280 VAL A O 1
ATOM 2231 N N . GLN A 1 281 ? -4.164 37.75 -19.469 1 38.69 281 GLN A N 1
ATOM 2232 C CA . GLN A 1 281 ? -3.625 37.375 -20.781 1 38.69 281 GLN A CA 1
ATOM 2233 C C . GLN A 1 281 ? -3.881 38.469 -21.812 1 38.69 281 GLN A C 1
ATOM 2235 O O . GLN A 1 281 ? -5.02 38.906 -21.984 1 38.69 281 GLN A O 1
ATOM 2240 N N . PRO A 1 282 ? -2.857 39.219 -22.141 1 38.84 282 PRO A N 1
ATOM 2241 C CA . PRO A 1 282 ? -3.088 40.188 -23.203 1 38.84 282 PRO A CA 1
ATOM 2242 C C . PRO A 1 282 ? -3.818 39.594 -24.406 1 38.84 282 PRO A C 1
ATOM 2244 O O . PRO A 1 282 ? -3.518 38.469 -24.812 1 38.84 282 PRO A O 1
ATOM 2247 N N . LEU A 1 283 ? -5.082 39.812 -24.453 1 40.66 283 LEU A N 1
ATOM 2248 C CA . LEU A 1 283 ? -5.727 39.438 -25.703 1 40.66 283 LEU A CA 1
ATOM 2249 C C . LEU A 1 283 ? -4.852 39.812 -26.891 1 40.66 283 LEU A C 1
ATOM 2251 O O . LEU A 1 283 ? -4.465 41 -27.031 1 40.66 283 LEU A O 1
ATOM 2255 N N . SER A 1 284 ? -3.982 38.938 -27.281 1 37.31 284 SER A N 1
ATOM 2256 C CA . SER A 1 284 ? -3.25 39.219 -28.516 1 37.31 284 SER A CA 1
ATOM 2257 C C . SER A 1 284 ? -4.176 39.781 -29.594 1 37.31 284 SER A C 1
ATOM 2259 O O . SER A 1 284 ? -5.211 39.188 -29.891 1 37.31 284 SER A O 1
ATOM 2261 N N . LEU A 1 285 ? -4.25 41.094 -29.672 1 39.62 285 LEU A N 1
ATOM 2262 C CA . LEU A 1 285 ? -4.855 41.875 -30.734 1 39.62 285 LEU A CA 1
ATOM 2263 C C . LEU A 1 285 ? -4.645 41.219 -32.094 1 39.62 285 LEU A C 1
ATOM 2265 O O . LEU A 1 285 ? -5.016 41.781 -33.125 1 39.62 285 LEU A O 1
ATOM 2269 N N . THR A 1 286 ? -3.867 40.094 -32.062 1 37.94 286 THR A N 1
ATOM 2270 C CA . THR A 1 286 ? -3.434 39.719 -33.406 1 37.94 286 THR A CA 1
ATOM 2271 C C . THR A 1 286 ? -4.621 39.281 -34.25 1 37.94 286 THR A C 1
ATOM 2273 O O . THR A 1 286 ? -4.484 39.062 -35.469 1 37.94 286 THR A O 1
ATOM 2276 N N . VAL A 1 287 ? -5.754 38.938 -33.562 1 36.41 287 VAL A N 1
ATOM 2277 C CA . VAL A 1 287 ? -6.609 38.219 -34.5 1 36.41 287 VAL A CA 1
ATOM 2278 C C . VAL A 1 287 ? -7.285 39.188 -35.469 1 36.41 287 VAL A C 1
ATOM 2280 O O . VAL A 1 287 ? -7.945 38.781 -36.406 1 36.41 287 VAL A O 1
ATOM 2283 N N . LEU A 1 288 ? -7.336 40.5 -34.969 1 34.75 288 LEU A N 1
ATOM 2284 C CA . LEU A 1 288 ? -8.297 41.219 -35.812 1 34.75 288 LEU A CA 1
ATOM 2285 C C . LEU A 1 288 ? -7.762 41.406 -37.219 1 34.75 288 LEU A C 1
ATOM 2287 O O . LEU A 1 288 ? -8.508 41.812 -38.125 1 34.75 288 LEU A O 1
ATOM 2291 N N . LEU A 1 289 ? -6.438 41.469 -37.281 1 34.94 289 LEU A N 1
ATOM 2292 C CA . LEU A 1 289 ? -6.004 42.188 -38.469 1 34.94 289 LEU A CA 1
ATOM 2293 C C . LEU A 1 289 ? -6.242 41.344 -39.719 1 34.94 289 LEU A C 1
ATOM 2295 O O . LEU A 1 289 ? -6.016 41.812 -40.844 1 34.94 289 LEU A O 1
ATOM 2299 N N . LEU A 1 290 ? -6.414 40 -39.469 1 36.66 290 LEU A N 1
ATOM 2300 C CA . LEU A 1 290 ? -6.215 39.281 -40.719 1 36.66 290 LEU A CA 1
ATOM 2301 C C . LEU A 1 290 ? -7.418 39.469 -41.656 1 36.66 290 LEU A C 1
ATOM 2303 O O . LEU A 1 290 ? -7.473 38.844 -42.719 1 36.66 290 LEU A O 1
ATOM 2307 N N . LEU A 1 291 ? -8.5 40.031 -41.094 1 35.06 291 LEU A N 1
ATOM 2308 C CA . LEU A 1 291 ? -9.656 39.875 -41.969 1 35.06 291 LEU A CA 1
ATOM 2309 C C . LEU A 1 291 ? -9.508 40.719 -43.219 1 35.06 291 LEU A C 1
ATOM 2311 O O . LEU A 1 291 ? -10.383 40.688 -44.094 1 35.06 291 LEU A O 1
ATOM 2315 N N . SER A 1 292 ? -8.75 41.844 -43.062 1 34.12 292 SER A N 1
ATOM 2316 C CA . SER A 1 292 ? -9.047 42.844 -44.094 1 34.12 292 SER A CA 1
ATOM 2317 C C . SER A 1 292 ? -8.609 42.375 -45.469 1 34.12 292 SER A C 1
ATOM 2319 O O . SER A 1 292 ? -8.867 43.062 -46.469 1 34.12 292 SER A O 1
ATOM 2321 N N . LEU A 1 293 ? -7.543 41.594 -45.469 1 35.66 293 LEU A N 1
ATOM 2322 C CA . LEU A 1 293 ? -6.84 41.719 -46.75 1 35.66 293 LEU A CA 1
ATOM 2323 C C . LEU A 1 293 ? -7.57 40.938 -47.844 1 35.66 293 LEU A C 1
ATOM 2325 O O . LEU A 1 293 ? -7.012 40.688 -48.938 1 35.66 293 LEU A O 1
ATOM 2329 N N . LEU A 1 294 ? -8.719 40.312 -47.562 1 34.66 294 LEU A N 1
ATOM 2330 C CA . LEU A 1 294 ? -9.203 39.531 -48.688 1 34.66 294 LEU A CA 1
ATOM 2331 C C . LEU A 1 294 ? -9.781 40.406 -49.781 1 34.66 294 LEU A C 1
ATOM 2333 O O . LEU A 1 294 ? -10.867 40.969 -49.625 1 34.66 294 LEU A O 1
ATOM 2337 N N . SER A 1 295 ? -8.984 41.469 -50.312 1 33.31 295 SER A N 1
ATOM 2338 C CA . SER A 1 295 ? -9.422 42.281 -51.438 1 33.31 295 SER A CA 1
ATOM 2339 C C . SER A 1 295 ? -9.891 41.438 -52.625 1 33.31 295 SER A C 1
ATOM 2341 O O . SER A 1 295 ? -9.273 40.406 -52.938 1 33.31 295 SER A O 1
ATOM 2343 N N . PRO A 1 296 ? -11.211 41.75 -53.156 1 36.22 296 PRO A N 1
ATOM 2344 C CA . PRO A 1 296 ? -12.008 41.156 -54.25 1 36.22 296 PRO A CA 1
ATOM 2345 C C . PRO A 1 296 ? -11.297 41.219 -55.594 1 36.22 296 PRO A C 1
ATOM 2347 O O . PRO A 1 296 ? -10.766 42.25 -55.969 1 36.22 296 PRO A O 1
ATOM 2350 N N . GLN A 1 297 ? -10.367 40.375 -55.906 1 31.92 297 GLN A N 1
ATOM 2351 C CA . GLN A 1 297 ? -9.883 40.406 -57.281 1 31.92 297 GLN A CA 1
ATOM 2352 C C . GLN A 1 297 ? -11.047 40.344 -58.281 1 31.92 297 GLN A C 1
ATOM 2354 O O . GLN A 1 297 ? -11.742 39.312 -58.344 1 31.92 297 GLN A O 1
ATOM 2359 N N . LEU A 1 298 ? -11.891 41.469 -58.469 1 29.53 298 LEU A N 1
ATOM 2360 C CA . LEU A 1 298 ? -12.969 41.75 -59.406 1 29.53 298 LEU A CA 1
ATOM 2361 C C . LEU A 1 298 ? -12.5 41.5 -60.844 1 29.53 298 LEU A C 1
ATOM 2363 O O . LEU A 1 298 ? -11.375 41.875 -61.188 1 29.53 298 LEU A O 1
ATOM 2367 N N . CYS A 1 299 ? -13.148 40.594 -61.594 1 28.94 299 CYS A N 1
ATOM 2368 C CA . CYS A 1 299 ? -13.117 40.156 -63 1 28.94 299 CYS A CA 1
ATOM 2369 C C . CYS A 1 299 ? -13.352 41.344 -63.938 1 28.94 299 CYS A C 1
ATOM 2371 O O . CYS A 1 299 ? -14.266 42.156 -63.719 1 28.94 299 CYS A O 1
ATOM 2373 N N . PRO A 1 300 ? -12.539 41.812 -64.938 1 26.09 300 PRO A N 1
ATOM 2374 C CA . PRO A 1 300 ? -12.602 42.844 -66 1 26.09 300 PRO A CA 1
ATOM 2375 C C . PRO A 1 300 ? -13.758 42.625 -67 1 26.09 300 PRO A C 1
ATOM 2377 O O . PRO A 1 300 ? -13.953 43.406 -67.875 1 26.09 300 PRO A O 1
ATOM 2380 N N . ALA A 1 301 ? -14.867 42.219 -67.062 1 29.61 301 ALA A N 1
ATOM 2381 C CA . ALA A 1 301 ? -15.375 42.312 -68.438 1 29.61 301 ALA A CA 1
ATOM 2382 C C . ALA A 1 301 ? -15.602 43.781 -68.812 1 29.61 301 ALA A C 1
ATOM 2384 O O . ALA A 1 301 ? -16.141 44.562 -68.062 1 29.61 301 ALA A O 1
ATOM 2385 N N . ALA A 1 302 ? -15.062 44.531 -69.875 1 18.31 302 ALA A N 1
ATOM 2386 C CA . ALA A 1 302 ? -16.094 45.344 -70.562 1 18.31 302 ALA A CA 1
ATOM 2387 C C . ALA A 1 302 ? -17.188 44.438 -71.125 1 18.31 302 ALA A C 1
ATOM 2389 O O . ALA A 1 302 ? -16.906 43.375 -71.688 1 18.31 302 ALA A O 1
ATOM 2390 N N . MET B 1 1 ? -37.781 -8.695 -61.062 1 32.91 1 MET B N 1
ATOM 2391 C CA . MET B 1 1 ? -36.406 -9.07 -60.75 1 32.91 1 MET B CA 1
ATOM 2392 C C . MET B 1 1 ? -36.125 -8.992 -59.25 1 32.91 1 MET B C 1
ATOM 2394 O O . MET B 1 1 ? -36.156 -7.906 -58.688 1 32.91 1 MET B O 1
ATOM 2398 N N . HIS B 1 2 ? -36.562 -10 -58.438 1 40.94 2 HIS B N 1
ATOM 2399 C CA . HIS B 1 2 ? -36.438 -10.203 -57 1 40.94 2 HIS B CA 1
ATOM 2400 C C . HIS B 1 2 ? -34.969 -10.32 -56.594 1 40.94 2 HIS B C 1
ATOM 2402 O O . HIS B 1 2 ? -34.219 -11.148 -57.125 1 40.94 2 HIS B O 1
ATOM 2408 N N . TYR B 1 3 ? -34.312 -9.148 -56.344 1 41.97 3 TYR B N 1
ATOM 2409 C CA . TYR B 1 3 ? -32.938 -9.18 -55.875 1 41.97 3 TYR B CA 1
ATOM 2410 C C . TYR B 1 3 ? -32.781 -10.078 -54.656 1 41.97 3 TYR B C 1
ATOM 2412 O O . TYR B 1 3 ? -33.562 -9.969 -53.719 1 41.97 3 TYR B O 1
ATOM 2420 N N . PRO B 1 4 ? -32.125 -11.242 -54.844 1 45.88 4 PRO B N 1
ATOM 2421 C CA . PRO B 1 4 ? -31.906 -12.086 -53.656 1 45.88 4 PRO B CA 1
ATOM 2422 C C . PRO B 1 4 ? -31.203 -11.352 -52.531 1 45.88 4 PRO B C 1
ATOM 2424 O O . PRO B 1 4 ? -30.375 -10.477 -52.781 1 45.88 4 PRO B O 1
ATOM 2427 N N . THR B 1 5 ? -31.875 -11.023 -51.438 1 46.66 5 THR B N 1
ATOM 2428 C CA . THR B 1 5 ? -31.281 -10.531 -50.219 1 46.66 5 THR B CA 1
ATOM 2429 C C . THR B 1 5 ? -30.094 -11.414 -49.781 1 46.66 5 THR B C 1
ATOM 2431 O O . THR B 1 5 ? -30.266 -12.609 -49.531 1 46.66 5 THR B O 1
ATOM 2434 N N . ALA B 1 6 ? -28.844 -11.102 -50.219 1 41.25 6 ALA B N 1
ATOM 2435 C CA . ALA B 1 6 ? -27.641 -11.75 -49.719 1 41.25 6 ALA B CA 1
ATOM 2436 C C . ALA B 1 6 ? -27.594 -11.703 -48.188 1 41.25 6 ALA B C 1
ATOM 2438 O O . ALA B 1 6 ? -27.578 -10.625 -47.594 1 41.25 6 ALA B O 1
ATOM 2439 N N . LEU B 1 7 ? -28.203 -12.648 -47.594 1 40.5 7 LEU B N 1
ATOM 2440 C CA . LEU B 1 7 ? -27.969 -12.812 -46.156 1 40.5 7 LEU B CA 1
ATOM 2441 C C . LEU B 1 7 ? -26.484 -12.938 -45.844 1 40.5 7 LEU B C 1
ATOM 2443 O O . LEU B 1 7 ? -25.844 -13.898 -46.281 1 40.5 7 LEU B O 1
ATOM 2447 N N . LEU B 1 8 ? -25.75 -11.852 -45.719 1 40 8 LEU B N 1
ATOM 2448 C CA . LEU B 1 8 ? -24.391 -11.898 -45.188 1 40 8 LEU B CA 1
ATOM 2449 C C . LEU B 1 8 ? -24.344 -12.695 -43.875 1 40 8 LEU B C 1
ATOM 2451 O O . LEU B 1 8 ? -24.953 -12.297 -42.875 1 40 8 LEU B O 1
ATOM 2455 N N . PHE B 1 9 ? -24.156 -13.992 -43.938 1 39.25 9 PHE B N 1
ATOM 2456 C CA . PHE B 1 9 ? -23.812 -14.789 -42.75 1 39.25 9 PHE B CA 1
ATOM 2457 C C . PHE B 1 9 ? -22.516 -14.305 -42.125 1 39.25 9 PHE B C 1
ATOM 2459 O O . PHE B 1 9 ? -21.453 -14.414 -42.719 1 39.25 9 PHE B O 1
ATOM 2466 N N . LEU B 1 10 ? -22.531 -13.289 -41.344 1 38.62 10 LEU B N 1
ATOM 2467 C CA . LEU B 1 10 ? -21.375 -13.008 -40.5 1 38.62 10 LEU B CA 1
ATOM 2468 C C . LEU B 1 10 ? -20.969 -14.25 -39.719 1 38.62 10 LEU B C 1
ATOM 2470 O O . LEU B 1 10 ? -21.719 -14.75 -38.875 1 38.62 10 LEU B O 1
ATOM 2474 N N . ILE B 1 11 ? -20.234 -15.102 -40.281 1 39.84 11 ILE B N 1
ATOM 2475 C CA . ILE B 1 11 ? -19.594 -16.172 -39.531 1 39.84 11 ILE B CA 1
ATOM 2476 C C . ILE B 1 11 ? -18.812 -15.578 -38.375 1 39.84 11 ILE B C 1
ATOM 2478 O O . ILE B 1 11 ? -17.828 -14.852 -38.562 1 39.84 11 ILE B O 1
ATOM 2482 N N . LEU B 1 12 ? -19.453 -15.289 -37.344 1 41.75 12 LEU B N 1
ATOM 2483 C CA . LEU B 1 12 ? -18.688 -15.062 -36.125 1 41.75 12 LEU B CA 1
ATOM 2484 C C . LEU B 1 12 ? -17.703 -16.203 -35.906 1 41.75 12 LEU B C 1
ATOM 2486 O O . LEU B 1 12 ? -18.109 -17.359 -35.719 1 41.75 12 LEU B O 1
ATOM 2490 N N . VAL B 1 13 ? -16.688 -16.266 -36.656 1 44.22 13 VAL B N 1
ATOM 2491 C CA . VAL B 1 13 ? -15.586 -17.188 -36.344 1 44.22 13 VAL B CA 1
ATOM 2492 C C . VAL B 1 13 ? -15.336 -17.203 -34.844 1 44.22 13 VAL B C 1
ATOM 2494 O O . VAL B 1 13 ? -15.141 -16.156 -34.219 1 44.22 13 VAL B O 1
ATOM 2497 N N . ASN B 1 14 ? -15.969 -18.047 -34.156 1 49.75 14 ASN B N 1
ATOM 2498 C CA . ASN B 1 14 ? -15.727 -18.391 -32.75 1 49.75 14 ASN B CA 1
ATOM 2499 C C . ASN B 1 14 ? -14.234 -18.531 -32.469 1 49.75 14 ASN B C 1
ATOM 2501 O O . ASN B 1 14 ? -13.625 -19.562 -32.781 1 49.75 14 ASN B O 1
ATOM 2505 N N . GLY B 1 15 ? -13.461 -17.562 -32.688 1 55.72 15 GLY B N 1
ATOM 2506 C CA . GLY B 1 15 ? -12.023 -17.641 -32.5 1 55.72 15 GLY B CA 1
ATOM 2507 C C . GLY B 1 15 ? -11.609 -18.109 -31.125 1 55.72 15 GLY B C 1
ATOM 2508 O O . GLY B 1 15 ? -12.281 -17.812 -30.141 1 55.72 15 GLY B O 1
ATOM 2509 N N . ALA B 1 16 ? -10.836 -19.219 -31.047 1 64.12 16 ALA B N 1
ATOM 2510 C CA . ALA B 1 16 ? -10.234 -19.734 -29.812 1 64.12 16 ALA B CA 1
ATOM 2511 C C . ALA B 1 16 ? -9.578 -18.609 -29.016 1 64.12 16 ALA B C 1
ATOM 2513 O O . ALA B 1 16 ? -8.914 -17.734 -29.578 1 64.1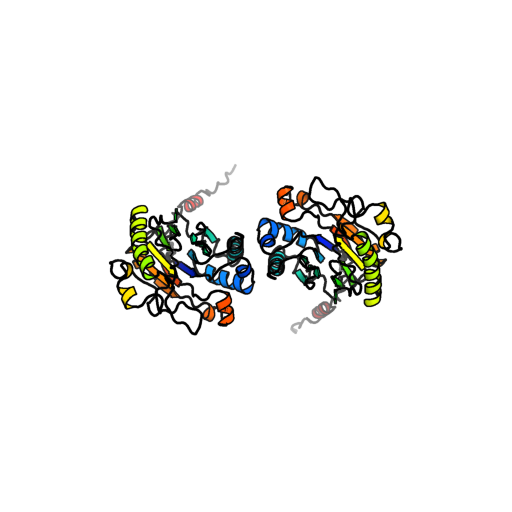2 16 ALA B O 1
ATOM 2514 N N . GLN B 1 17 ? -10.109 -18.531 -27.781 1 84.62 17 GLN B N 1
ATOM 2515 C CA . GLN B 1 17 ? -9.516 -17.547 -26.859 1 84.62 17 GLN B CA 1
ATOM 2516 C C . GLN B 1 17 ? -8.422 -18.188 -26.016 1 84.62 17 GLN B C 1
ATOM 2518 O O . GLN B 1 17 ? -8.586 -19.297 -25.516 1 84.62 17 GLN B O 1
ATOM 2523 N N . ALA B 1 18 ? -7.266 -17.625 -26 1 92.69 18 ALA B N 1
ATOM 2524 C CA . ALA B 1 18 ? -6.148 -18.062 -25.172 1 92.69 18 ALA B CA 1
ATOM 2525 C C . ALA B 1 18 ? -6.465 -17.891 -23.688 1 92.69 18 ALA B C 1
ATOM 2527 O O . ALA B 1 18 ? -7.016 -16.859 -23.281 1 92.69 18 ALA B O 1
ATOM 2528 N N . PHE B 1 19 ? -6.316 -18.984 -22.984 1 97.44 19 PHE B N 1
ATOM 2529 C CA . PHE B 1 19 ? -6.473 -18.984 -21.531 1 97.44 19 PHE B CA 1
ATOM 2530 C C . PHE B 1 19 ? -5.16 -19.344 -20.844 1 97.44 19 PHE B C 1
ATOM 2532 O O . PHE B 1 19 ? -4.648 -20.453 -21.016 1 97.44 19 PHE B O 1
ATOM 2539 N N . ARG B 1 20 ? -4.602 -18.438 -20.016 1 98.25 20 ARG B N 1
ATOM 2540 C CA . ARG B 1 20 ? -3.256 -18.609 -19.484 1 98.25 20 ARG B CA 1
ATOM 2541 C C . ARG B 1 20 ? -3.291 -18.859 -17.984 1 98.25 20 ARG B C 1
ATOM 2543 O O . ARG B 1 20 ? -3.896 -18.094 -17.234 1 98.25 20 ARG B O 1
ATOM 2550 N N . ILE B 1 21 ? -2.678 -19.969 -17.578 1 98.88 21 ILE B N 1
ATOM 2551 C CA . ILE B 1 21 ? -2.529 -20.344 -16.172 1 98.88 21 ILE B CA 1
ATOM 2552 C C . ILE B 1 21 ? -1.059 -20.266 -15.773 1 98.88 21 ILE B C 1
ATOM 2554 O O . ILE B 1 21 ? -0.187 -20.766 -16.484 1 98.88 21 ILE B O 1
ATOM 2558 N N . CYS B 1 22 ? -0.812 -19.609 -14.578 1 98.94 22 CYS B N 1
ATOM 2559 C CA . CYS B 1 22 ? 0.57 -19.344 -14.195 1 98.94 22 CYS B CA 1
ATOM 2560 C C . CYS B 1 22 ? 0.824 -19.734 -12.75 1 98.94 22 CYS B C 1
ATOM 2562 O O . CYS B 1 22 ? -0.11 -19.812 -11.945 1 98.94 22 CYS B O 1
ATOM 2564 N N . ALA B 1 23 ? 2.068 -20.047 -12.461 1 99 23 ALA B N 1
ATOM 2565 C CA . ALA B 1 23 ? 2.584 -20.172 -11.094 1 99 23 ALA B CA 1
ATOM 2566 C C . ALA B 1 23 ? 3.822 -19.297 -10.898 1 99 23 ALA B C 1
ATOM 2568 O O . ALA B 1 23 ? 4.664 -19.188 -11.797 1 99 23 ALA B O 1
ATOM 2569 N N . PHE B 1 24 ? 3.924 -18.719 -9.734 1 98.94 24 PHE B N 1
ATOM 2570 C CA . PHE B 1 24 ? 5.023 -17.797 -9.508 1 98.94 24 PHE B CA 1
ATOM 2571 C C . PHE B 1 24 ? 5.434 -17.781 -8.039 1 98.94 24 PHE B C 1
ATOM 2573 O O . PHE B 1 24 ? 4.609 -17.547 -7.16 1 98.94 24 PHE B O 1
ATOM 2580 N N . ASN B 1 25 ? 6.699 -18.141 -7.781 1 98.94 25 ASN B N 1
ATOM 2581 C CA . ASN B 1 25 ? 7.309 -17.875 -6.484 1 98.94 25 ASN B CA 1
ATOM 2582 C C . ASN B 1 25 ? 7.676 -16.391 -6.328 1 98.94 25 ASN B C 1
ATOM 2584 O O . ASN B 1 25 ? 8.633 -15.922 -6.938 1 98.94 25 ASN B O 1
ATOM 2588 N N . ALA B 1 26 ? 6.945 -15.719 -5.48 1 98.56 26 ALA B N 1
ATOM 2589 C CA . ALA B 1 26 ? 7.078 -14.266 -5.363 1 98.56 26 ALA B CA 1
ATOM 2590 C C . ALA B 1 26 ? 8.195 -13.891 -4.398 1 98.56 26 ALA B C 1
ATOM 2592 O O . ALA B 1 26 ? 8.398 -12.719 -4.094 1 98.56 26 ALA B O 1
ATOM 2593 N N . GLN B 1 27 ? 8.953 -14.852 -3.943 1 98.44 27 GLN B N 1
ATOM 2594 C CA . GLN B 1 27 ? 10.102 -14.695 -3.062 1 98.44 27 GLN B CA 1
ATOM 2595 C C . GLN B 1 27 ? 9.758 -13.82 -1.86 1 98.44 27 GLN B C 1
ATOM 2597 O O . GLN B 1 27 ? 10.102 -12.633 -1.829 1 98.44 27 GLN B O 1
ATOM 2602 N N . ARG B 1 28 ? 9.172 -14.336 -0.867 1 97.94 28 ARG B N 1
ATOM 2603 C CA . ARG B 1 28 ? 8.844 -13.695 0.401 1 97.94 28 ARG B CA 1
ATOM 2604 C C . ARG B 1 28 ? 8.07 -12.398 0.174 1 97.94 28 ARG B C 1
ATOM 2606 O O . ARG B 1 28 ? 8.539 -11.32 0.549 1 97.94 28 ARG B O 1
ATOM 2613 N N . LEU B 1 29 ? 6.906 -12.516 -0.366 1 98.56 29 LEU B N 1
ATOM 2614 C CA . LEU B 1 29 ? 6.066 -11.359 -0.65 1 98.56 29 LEU B CA 1
ATOM 2615 C C . LEU B 1 29 ? 5.457 -10.797 0.632 1 98.56 29 LEU B C 1
ATOM 2617 O O . LEU B 1 29 ? 4.574 -11.422 1.227 1 98.56 29 LEU B O 1
ATOM 2621 N N . THR B 1 30 ? 5.945 -9.656 1.078 1 97.94 30 THR B N 1
ATOM 2622 C CA . THR B 1 30 ? 5.449 -8.922 2.238 1 97.94 30 THR B CA 1
ATOM 2623 C C . THR B 1 30 ? 4.742 -7.645 1.807 1 97.94 30 THR B C 1
ATOM 2625 O O . THR B 1 30 ? 4.777 -7.273 0.631 1 97.94 30 THR B O 1
ATOM 2628 N N . LEU B 1 31 ? 4.133 -7.066 2.795 1 98.06 31 LEU B N 1
ATOM 2629 C CA . LEU B 1 31 ? 3.533 -5.766 2.521 1 98.06 31 LEU B CA 1
ATOM 2630 C C . LEU B 1 31 ? 4.598 -4.746 2.135 1 98.06 31 LEU B C 1
ATOM 2632 O O . LEU B 1 31 ? 4.418 -3.98 1.185 1 98.06 31 LEU B O 1
ATOM 2636 N N . ALA B 1 32 ? 5.68 -4.66 2.865 1 97.44 32 ALA B N 1
ATOM 2637 C CA . ALA B 1 32 ? 6.758 -3.713 2.6 1 97.44 32 ALA B CA 1
ATOM 2638 C C . ALA B 1 32 ? 7.293 -3.879 1.18 1 97.44 32 ALA B C 1
ATOM 2640 O O . ALA B 1 32 ? 7.617 -2.893 0.512 1 97.44 32 ALA B O 1
ATOM 2641 N N . LYS B 1 33 ? 7.371 -5.098 0.745 1 97.81 33 LYS B N 1
ATOM 2642 C CA . LYS B 1 33 ? 7.852 -5.367 -0.607 1 97.81 33 LYS B CA 1
ATOM 2643 C C . LYS B 1 33 ? 6.855 -4.875 -1.653 1 97.81 33 LYS B C 1
ATOM 2645 O O . LYS B 1 33 ? 7.23 -4.152 -2.58 1 97.81 33 LYS B O 1
ATOM 2650 N N . VAL B 1 34 ? 5.625 -5.262 -1.513 1 98 34 VAL B N 1
ATOM 2651 C CA . VAL B 1 34 ? 4.586 -4.941 -2.488 1 98 34 VAL B CA 1
ATOM 2652 C C . VAL B 1 34 ? 4.41 -3.426 -2.574 1 98 34 VAL B C 1
ATOM 2654 O O . VAL B 1 34 ? 4.082 -2.893 -3.637 1 98 34 VAL B O 1
ATOM 2657 N N . ALA B 1 35 ? 4.672 -2.762 -1.488 1 97.06 35 ALA B N 1
ATOM 2658 C CA . ALA B 1 35 ? 4.379 -1.335 -1.391 1 97.06 35 ALA B CA 1
ATOM 2659 C C . ALA B 1 35 ? 5.414 -0.508 -2.145 1 97.06 35 ALA B C 1
ATOM 2661 O O . ALA B 1 35 ? 5.215 0.686 -2.381 1 97.06 35 ALA B O 1
ATOM 2662 N N . ARG B 1 36 ? 6.527 -1.066 -2.473 1 97.12 36 ARG B N 1
ATOM 2663 C CA . ARG B 1 36 ? 7.496 -0.371 -3.316 1 97.12 36 ARG B CA 1
ATOM 2664 C C . ARG B 1 36 ? 6.961 -0.199 -4.734 1 97.12 36 ARG B C 1
ATOM 2666 O O . ARG B 1 36 ? 6.555 -1.173 -5.371 1 97.12 36 ARG B O 1
ATOM 2673 N N . GLU B 1 37 ? 7.027 0.955 -5.219 1 95.12 37 GLU B N 1
ATOM 2674 C CA . GLU B 1 37 ? 6.363 1.312 -6.469 1 95.12 37 GLU B CA 1
ATOM 2675 C C . GLU B 1 37 ? 6.828 0.418 -7.617 1 95.12 37 GLU B C 1
ATOM 2677 O O . GLU B 1 37 ? 6.008 -0.135 -8.352 1 95.12 37 GLU B O 1
ATOM 2682 N N . GLN B 1 38 ? 8.133 0.273 -7.734 1 96.75 38 GLN B N 1
ATOM 2683 C CA . GLN B 1 38 ? 8.664 -0.516 -8.844 1 96.75 38 GLN B CA 1
ATOM 2684 C C . GLN B 1 38 ? 8.242 -1.979 -8.727 1 96.75 38 GLN B C 1
ATOM 2686 O O . GLN B 1 38 ? 7.949 -2.627 -9.734 1 96.75 38 GLN B O 1
ATOM 2691 N N . VAL B 1 39 ? 8.211 -2.488 -7.543 1 98.5 39 VAL B N 1
ATOM 2692 C CA . VAL B 1 39 ? 7.805 -3.871 -7.316 1 98.5 39 VAL B CA 1
ATOM 2693 C C . VAL B 1 39 ? 6.324 -4.035 -7.648 1 98.5 39 VAL B C 1
ATOM 2695 O O . VAL B 1 39 ? 5.945 -4.938 -8.398 1 98.5 39 VAL B O 1
ATOM 2698 N N . MET B 1 40 ? 5.527 -3.1 -7.121 1 98.12 40 MET B N 1
ATOM 2699 C CA . MET B 1 40 ? 4.09 -3.129 -7.371 1 98.12 40 MET B CA 1
ATOM 2700 C C . MET B 1 40 ? 3.795 -3.115 -8.867 1 98.12 40 MET B C 1
ATOM 2702 O O . MET B 1 40 ? 3.062 -3.971 -9.367 1 98.12 40 MET B O 1
ATOM 2706 N N . ASP B 1 41 ? 4.383 -2.215 -9.547 1 98.12 41 ASP B N 1
ATOM 2707 C CA . ASP B 1 41 ? 4.113 -2.049 -10.977 1 98.12 41 ASP B CA 1
ATOM 2708 C C . ASP B 1 41 ? 4.516 -3.293 -11.758 1 98.12 41 ASP B C 1
ATOM 2710 O O . ASP B 1 41 ? 3.797 -3.725 -12.664 1 98.12 41 ASP B O 1
ATOM 2714 N N . THR B 1 42 ? 5.629 -3.848 -11.406 1 98.81 42 THR B N 1
ATOM 2715 C CA . THR B 1 42 ? 6.125 -5.02 -12.117 1 98.81 42 THR B CA 1
ATOM 2716 C C . THR B 1 42 ? 5.258 -6.238 -11.828 1 98.81 42 THR B C 1
ATOM 2718 O O . THR B 1 42 ? 4.902 -6.988 -12.734 1 98.81 42 THR B O 1
ATOM 2721 N N . LEU B 1 43 ? 4.902 -6.441 -10.57 1 98.88 43 LEU B N 1
ATOM 2722 C CA . LEU B 1 43 ? 4.055 -7.566 -10.203 1 98.88 43 LEU B CA 1
ATOM 2723 C C . LEU B 1 43 ? 2.707 -7.492 -10.914 1 98.88 43 LEU B C 1
ATOM 2725 O O . LEU B 1 43 ? 2.191 -8.508 -11.383 1 98.88 43 LEU B O 1
ATOM 2729 N N . VAL B 1 44 ? 2.154 -6.301 -11 1 98.69 44 VAL B N 1
ATOM 2730 C CA . VAL B 1 44 ? 0.867 -6.109 -11.656 1 98.69 44 VAL B CA 1
ATOM 2731 C C . VAL B 1 44 ? 0.976 -6.516 -13.125 1 98.69 44 VAL B C 1
ATOM 2733 O O . VAL B 1 44 ? 0.097 -7.199 -13.656 1 98.69 44 VAL B O 1
ATOM 2736 N N . ARG B 1 45 ? 2.039 -6.141 -13.766 1 98.56 45 ARG B N 1
ATOM 2737 C CA . ARG B 1 45 ? 2.244 -6.477 -15.172 1 98.56 45 ARG B CA 1
ATOM 2738 C C . ARG B 1 45 ? 2.391 -7.984 -15.359 1 98.56 45 ARG B C 1
ATOM 2740 O O . ARG B 1 45 ? 1.907 -8.539 -16.344 1 98.56 45 ARG B O 1
ATOM 2747 N N . ILE B 1 46 ? 3.051 -8.586 -14.43 1 98.81 46 ILE B N 1
ATOM 2748 C CA . ILE B 1 46 ? 3.221 -10.031 -14.492 1 98.81 46 ILE B CA 1
ATOM 2749 C C . ILE B 1 46 ? 1.871 -10.719 -14.297 1 98.81 46 ILE B C 1
ATOM 2751 O O . ILE B 1 46 ? 1.496 -11.602 -15.078 1 98.81 46 ILE B O 1
ATOM 2755 N N . LEU B 1 47 ? 1.151 -10.273 -13.297 1 98.69 47 LEU B N 1
ATOM 2756 C CA . LEU B 1 47 ? -0.142 -10.867 -12.961 1 98.69 47 LEU B CA 1
ATOM 2757 C C . LEU B 1 47 ? -1.124 -10.703 -14.117 1 98.69 47 LEU B C 1
ATOM 2759 O O . LEU B 1 47 ? -1.903 -11.609 -14.406 1 98.69 47 LEU B O 1
ATOM 2763 N N . ALA B 1 48 ? -1.031 -9.617 -14.797 1 98.19 48 ALA B N 1
ATOM 2764 C CA . ALA B 1 48 ? -2.002 -9.258 -15.836 1 98.19 48 ALA B CA 1
ATOM 2765 C C . ALA B 1 48 ? -1.861 -10.164 -17.047 1 98.19 48 ALA B C 1
ATOM 2767 O O . ALA B 1 48 ? -2.744 -10.195 -17.922 1 98.19 48 ALA B O 1
ATOM 2768 N N . ARG B 1 49 ? -0.798 -10.875 -17.141 1 97.38 49 ARG B N 1
ATOM 2769 C CA . ARG B 1 49 ? -0.582 -11.781 -18.266 1 97.38 49 ARG B CA 1
ATOM 2770 C C . ARG B 1 49 ? -1.448 -13.031 -18.141 1 97.38 49 ARG B C 1
ATOM 2772 O O . ARG B 1 49 ? -1.66 -13.75 -19.109 1 97.38 49 ARG B O 1
ATOM 2779 N N . CYS B 1 50 ? -1.917 -13.336 -16.953 1 98.19 50 CYS B N 1
ATOM 2780 C CA . CYS B 1 50 ? -2.506 -14.641 -16.688 1 98.19 50 CYS B CA 1
ATOM 2781 C C . CYS B 1 50 ? -3.992 -14.516 -16.375 1 98.19 50 CYS B C 1
ATOM 2783 O O . CYS B 1 50 ? -4.418 -13.547 -15.758 1 98.19 50 CYS B O 1
ATOM 2785 N N . ASP B 1 51 ? -4.754 -15.508 -16.797 1 98.19 51 ASP B N 1
ATOM 2786 C CA . ASP B 1 51 ? -6.152 -15.602 -16.391 1 98.19 51 ASP B CA 1
ATOM 2787 C C . ASP B 1 51 ? -6.281 -16.188 -14.984 1 98.19 51 ASP B C 1
ATOM 2789 O O . ASP B 1 51 ? -7.203 -15.828 -14.242 1 98.19 51 ASP B O 1
ATOM 2793 N N . ILE B 1 52 ? -5.43 -17.094 -14.609 1 98.81 52 ILE B N 1
ATOM 2794 C CA . ILE B 1 52 ? -5.23 -17.578 -13.25 1 98.81 52 ILE B CA 1
ATOM 2795 C C . ILE B 1 52 ? -3.74 -17.609 -12.922 1 98.81 52 ILE B C 1
ATOM 2797 O O . ILE B 1 52 ? -2.939 -18.125 -13.719 1 98.81 52 ILE B O 1
ATOM 2801 N N . MET B 1 53 ? -3.373 -17.047 -11.852 1 98.88 53 MET B N 1
ATOM 2802 C CA . MET B 1 53 ? -2.02 -17.219 -11.328 1 98.88 53 MET B CA 1
ATOM 2803 C C . MET B 1 53 ? -2.049 -17.641 -9.867 1 98.88 53 MET B C 1
ATOM 2805 O O . MET B 1 53 ? -2.803 -17.078 -9.07 1 98.88 53 MET B O 1
ATOM 2809 N N . VAL B 1 54 ? -1.272 -18.672 -9.523 1 98.94 54 VAL B N 1
ATOM 2810 C CA . VAL B 1 54 ? -1.085 -19 -8.117 1 98.94 54 VAL B CA 1
ATOM 2811 C C . VAL B 1 54 ? 0.277 -18.484 -7.645 1 98.94 54 VAL B C 1
ATOM 2813 O O . VAL B 1 54 ? 1.308 -18.828 -8.234 1 98.94 54 VAL B O 1
ATOM 2816 N N . LEU B 1 55 ? 0.263 -17.625 -6.664 1 98.94 55 LEU B N 1
ATOM 2817 C CA . LEU B 1 55 ? 1.473 -17.125 -6.027 1 98.94 55 LEU B CA 1
ATOM 2818 C C . LEU B 1 55 ? 1.887 -18.016 -4.863 1 98.94 55 LEU B C 1
ATOM 2820 O O . LEU B 1 55 ? 1.035 -18.516 -4.117 1 98.94 55 LEU B O 1
ATOM 2824 N N . GLN B 1 56 ? 3.182 -18.172 -4.746 1 98.81 56 GLN B N 1
ATOM 2825 C CA . GLN B 1 56 ? 3.803 -18.828 -3.604 1 98.81 56 GLN B CA 1
ATOM 2826 C C . GLN B 1 56 ? 4.703 -17.875 -2.836 1 98.81 56 GLN B C 1
ATOM 2828 O O . GLN B 1 56 ? 5.074 -16.812 -3.354 1 98.81 56 GLN B O 1
ATOM 2833 N N . GLU B 1 57 ? 4.996 -18.188 -1.596 1 98.5 57 GLU B N 1
ATOM 2834 C CA . GLU B 1 57 ? 5.836 -17.406 -0.685 1 98.5 57 GLU B CA 1
ATOM 2835 C C . GLU B 1 57 ? 5.215 -16.047 -0.392 1 98.5 57 GLU B C 1
ATOM 2837 O O . GLU B 1 57 ? 5.922 -15.039 -0.329 1 98.5 57 GLU B O 1
ATOM 2842 N N . VAL B 1 58 ? 3.92 -16.078 -0.323 1 98.69 58 VAL B N 1
ATOM 2843 C CA . VAL B 1 58 ? 3.266 -14.914 0.279 1 98.69 58 VAL B CA 1
ATOM 2844 C C . VAL B 1 58 ? 3.381 -14.992 1.8 1 98.69 58 VAL B C 1
ATOM 2846 O O . VAL B 1 58 ? 2.705 -15.797 2.441 1 98.69 58 VAL B O 1
ATOM 2849 N N . VAL B 1 59 ? 4.215 -14.156 2.379 1 97.94 59 VAL B N 1
ATOM 2850 C CA . VAL B 1 59 ? 4.52 -14.25 3.803 1 97.94 59 VAL B CA 1
ATOM 2851 C C . VAL B 1 59 ? 4.082 -12.969 4.508 1 97.94 59 VAL B C 1
ATOM 2853 O O . VAL B 1 59 ? 4.668 -12.578 5.523 1 97.94 59 VAL B O 1
ATOM 2856 N N . ASP B 1 60 ? 3.074 -12.383 4.07 1 95.25 60 ASP B N 1
ATOM 2857 C CA . ASP B 1 60 ? 2.562 -11.133 4.641 1 95.25 60 ASP B CA 1
ATOM 2858 C C . ASP B 1 60 ? 1.74 -11.406 5.898 1 95.25 60 ASP B C 1
ATOM 2860 O O . ASP B 1 60 ? 0.703 -12.07 5.836 1 95.25 60 ASP B O 1
ATOM 2864 N N . SER B 1 61 ? 2.084 -10.836 7 1 90.94 61 SER B N 1
ATOM 2865 C CA . SER B 1 61 ? 1.365 -11.039 8.258 1 90.94 61 SER B CA 1
ATOM 2866 C C . SER B 1 61 ? 0.304 -9.961 8.461 1 90.94 61 SER B C 1
ATOM 2868 O O . SER B 1 61 ? -0.604 -10.125 9.281 1 90.94 61 SER B O 1
ATOM 2870 N N . SER B 1 62 ? 0.354 -8.852 7.734 1 91.5 62 SER B N 1
ATOM 2871 C CA . SER B 1 62 ? -0.566 -7.73 7.918 1 91.5 62 SER B CA 1
ATOM 2872 C C . SER B 1 62 ? -1.925 -8.023 7.293 1 91.5 62 SER B C 1
ATOM 2874 O O . SER B 1 62 ? -2.938 -7.449 7.691 1 91.5 62 SER B O 1
ATOM 2876 N N . GLY B 1 63 ? -1.917 -8.867 6.273 1 94.75 63 GLY B N 1
ATOM 2877 C CA . GLY B 1 63 ? -3.133 -9.156 5.527 1 94.75 63 GLY B CA 1
ATOM 2878 C C . GLY B 1 63 ? -3.465 -8.102 4.492 1 94.75 63 GLY B C 1
ATOM 2879 O O . GLY B 1 63 ? -4.488 -8.188 3.812 1 94.75 63 GLY B O 1
ATOM 2880 N N . SER B 1 64 ? -2.564 -7.164 4.266 1 96.69 64 SER B N 1
ATOM 2881 C CA . SER B 1 64 ? -2.906 -6.035 3.41 1 96.69 64 SER B CA 1
ATOM 2882 C C . SER B 1 64 ? -2.184 -6.117 2.07 1 96.69 64 SER B C 1
ATOM 2884 O O . SER B 1 64 ? -2.545 -5.418 1.12 1 96.69 64 SER B O 1
ATOM 2886 N N . ALA B 1 65 ? -1.189 -6.977 1.962 1 97.94 65 ALA B N 1
ATOM 2887 C CA . ALA B 1 65 ? -0.395 -7.039 0.738 1 97.94 65 ALA B CA 1
ATOM 2888 C C . ALA B 1 65 ? -1.253 -7.461 -0.451 1 97.94 65 ALA B C 1
ATOM 2890 O O . ALA B 1 65 ? -1.229 -6.816 -1.502 1 97.94 65 ALA B O 1
ATOM 2891 N N . ILE B 1 66 ? -2.033 -8.492 -0.284 1 98.56 66 ILE B N 1
ATOM 2892 C CA . ILE B 1 66 ? -2.791 -9.07 -1.389 1 98.56 66 ILE B CA 1
ATOM 2893 C C . ILE B 1 66 ? -3.934 -8.141 -1.775 1 98.56 66 ILE B C 1
ATOM 2895 O O . ILE B 1 66 ? -4.129 -7.84 -2.957 1 98.56 66 ILE B O 1
ATOM 2899 N N . PRO B 1 67 ? -4.691 -7.609 -0.821 1 97.75 67 PRO B N 1
ATOM 2900 C CA . PRO B 1 67 ? -5.711 -6.633 -1.206 1 97.75 67 PRO B CA 1
ATOM 2901 C C . PRO B 1 67 ? -5.129 -5.438 -1.961 1 97.75 67 PRO B C 1
ATOM 2903 O O . PRO B 1 67 ? -5.734 -4.953 -2.918 1 97.75 67 PRO B O 1
ATOM 2906 N N . LEU B 1 68 ? -3.967 -4.98 -1.477 1 97.56 68 LEU B N 1
ATOM 2907 C CA . LEU B 1 68 ? -3.322 -3.857 -2.146 1 97.56 68 LEU B CA 1
ATOM 2908 C C . LEU B 1 68 ? -2.939 -4.223 -3.576 1 97.56 68 LEU B C 1
ATOM 2910 O O . LEU B 1 68 ? -3.188 -3.455 -4.508 1 97.56 68 LEU B O 1
ATOM 2914 N N . LEU B 1 69 ? -2.359 -5.328 -3.742 1 98.12 69 LEU B N 1
ATOM 2915 C CA . LEU B 1 69 ? -1.963 -5.812 -5.059 1 98.12 69 LEU B CA 1
ATOM 2916 C C . LEU B 1 69 ? -3.182 -6.004 -5.957 1 98.12 69 LEU B C 1
ATOM 2918 O O . LEU B 1 69 ? -3.158 -5.633 -7.133 1 98.12 69 LEU B O 1
ATOM 2922 N N . LEU B 1 70 ? -4.25 -6.59 -5.449 1 98.25 70 LEU B N 1
ATOM 2923 C CA . LEU B 1 70 ? -5.488 -6.805 -6.195 1 98.25 70 LEU B CA 1
ATOM 2924 C C . LEU B 1 70 ? -6.078 -5.48 -6.668 1 98.25 70 LEU B C 1
ATOM 2926 O O . LEU B 1 70 ? -6.516 -5.367 -7.812 1 98.25 70 LEU B O 1
ATOM 2930 N N . ARG B 1 71 ? -6.09 -4.504 -5.789 1 96.44 71 ARG B N 1
ATOM 2931 C CA . ARG B 1 71 ? -6.617 -3.182 -6.117 1 96.44 71 ARG B CA 1
ATOM 2932 C C . ARG B 1 71 ? -5.859 -2.568 -7.289 1 96.44 71 ARG B C 1
ATOM 2934 O O . ARG B 1 71 ? -6.469 -2.061 -8.234 1 96.44 71 ARG B O 1
ATOM 2941 N N . GLU B 1 72 ? -4.547 -2.596 -7.219 1 97.25 72 GLU B N 1
ATOM 2942 C CA . GLU B 1 72 ? -3.721 -2.062 -8.297 1 97.25 72 GLU B CA 1
ATOM 2943 C C . GLU B 1 72 ? -3.924 -2.848 -9.594 1 97.25 72 GLU B C 1
ATOM 2945 O O . GLU B 1 72 ? -3.98 -2.264 -10.672 1 97.25 72 GLU B O 1
ATOM 2950 N N . LEU B 1 73 ? -4.055 -4.148 -9.453 1 98.19 73 LEU B N 1
ATOM 2951 C CA . LEU B 1 73 ? -4.27 -5.004 -10.617 1 98.19 73 LEU B CA 1
ATOM 2952 C C . LEU B 1 73 ? -5.586 -4.664 -11.305 1 98.19 73 LEU B C 1
ATOM 2954 O O . LEU B 1 73 ? -5.641 -4.57 -12.531 1 98.19 73 LEU B O 1
ATOM 2958 N N . ASN B 1 74 ? -6.57 -4.422 -10.586 1 97.31 74 ASN B N 1
ATOM 2959 C CA . ASN B 1 74 ? -7.895 -4.16 -11.141 1 97.31 74 ASN B CA 1
ATOM 2960 C C . ASN B 1 74 ? -7.98 -2.762 -11.75 1 97.31 74 ASN B C 1
ATOM 2962 O O . ASN B 1 74 ? -8.945 -2.441 -12.445 1 97.31 74 ASN B O 1
ATOM 2966 N N . ARG B 1 75 ? -6.988 -1.971 -11.516 1 94.75 75 ARG B N 1
ATOM 2967 C CA . ARG B 1 75 ? -6.934 -0.634 -12.102 1 94.75 75 ARG B CA 1
ATOM 2968 C C . ARG B 1 75 ? -6 -0.6 -13.305 1 94.75 75 ARG B C 1
ATOM 2970 O O . ARG B 1 75 ? -5.871 0.432 -13.969 1 94.75 75 ARG B O 1
ATOM 2977 N N . PHE B 1 76 ? -5.324 -1.573 -13.617 1 95.25 76 PHE B N 1
ATOM 2978 C CA . PHE B 1 76 ? -4.23 -1.623 -14.578 1 95.25 76 PHE B CA 1
ATOM 2979 C C . PHE B 1 76 ? -4.762 -1.523 -16 1 95.25 76 PHE B C 1
ATOM 2981 O O . PHE B 1 76 ? -4.27 -0.724 -16.797 1 95.25 76 PHE B O 1
ATOM 2988 N N . ASP B 1 77 ? -5.781 -2.414 -16.219 1 86.81 77 ASP B N 1
ATOM 2989 C CA . ASP B 1 77 ? -6.328 -2.375 -17.562 1 86.81 77 ASP B CA 1
ATOM 2990 C C . ASP B 1 77 ? -7.82 -2.691 -17.562 1 86.81 77 ASP B C 1
ATOM 2992 O O . ASP B 1 77 ? -8.414 -2.887 -16.5 1 86.81 77 ASP B O 1
ATOM 2996 N N . ALA B 1 78 ? -8.383 -2.664 -18.672 1 87.06 78 ALA B N 1
ATOM 2997 C CA . ALA B 1 78 ? -9.828 -2.822 -18.797 1 87.06 78 ALA B CA 1
ATOM 2998 C C . ALA B 1 78 ? -10.188 -4.258 -19.172 1 87.06 78 ALA B C 1
ATOM 3000 O O . ALA B 1 78 ? -11.242 -4.5 -19.781 1 87.06 78 ALA B O 1
ATOM 3001 N N . SER B 1 79 ? -9.305 -5.152 -18.859 1 85.69 79 SER B N 1
ATOM 3002 C CA . SER B 1 79 ? -9.531 -6.527 -19.297 1 85.69 79 SER B CA 1
ATOM 3003 C C . SER B 1 79 ? -10.461 -7.266 -18.344 1 85.69 79 SER B C 1
ATOM 3005 O O . SER B 1 79 ? -10.75 -8.445 -18.547 1 85.69 79 SER B O 1
ATOM 3007 N N . GLY B 1 80 ? -10.992 -6.57 -17.422 1 88.62 80 GLY B N 1
ATOM 3008 C CA . GLY B 1 80 ? -11.922 -7.152 -16.453 1 88.62 80 GLY B CA 1
ATOM 3009 C C . GLY B 1 80 ? -11.32 -7.344 -15.078 1 88.62 80 GLY B C 1
ATOM 3010 O O . GLY B 1 80 ? -10.094 -7.328 -14.922 1 88.62 80 GLY B O 1
ATOM 3011 N N . PRO B 1 81 ? -12.211 -7.625 -14.188 1 95.75 81 PRO B N 1
ATOM 3012 C CA . PRO B 1 81 ? -11.758 -7.637 -12.789 1 95.75 81 PRO B CA 1
ATOM 3013 C C . PRO B 1 81 ? -11.109 -8.961 -12.391 1 95.75 81 PRO B C 1
ATOM 3015 O O . PRO B 1 81 ? -11.469 -10.016 -12.93 1 95.75 81 PRO B O 1
ATOM 3018 N N . TYR B 1 82 ? -10.195 -8.852 -11.523 1 98.38 82 TYR B N 1
ATOM 3019 C CA . TYR B 1 82 ? -9.594 -9.992 -10.844 1 98.38 82 TYR B CA 1
ATOM 3020 C C . TYR B 1 82 ? -10.195 -10.18 -9.453 1 98.38 82 TYR B C 1
ATOM 3022 O O . TYR B 1 82 ? -10.641 -9.219 -8.828 1 98.38 82 TYR B O 1
ATOM 3030 N N . SER B 1 83 ? -10.227 -11.43 -9.023 1 98.56 83 SER B N 1
ATOM 3031 C CA . SER B 1 83 ? -10.477 -11.828 -7.641 1 98.56 83 SER B CA 1
ATOM 3032 C C . SER B 1 83 ? -9.352 -12.703 -7.105 1 98.56 83 SER B C 1
ATOM 3034 O O . SER B 1 83 ? -8.43 -13.062 -7.84 1 98.56 83 SER B O 1
ATOM 3036 N N . THR B 1 84 ? -9.422 -12.984 -5.766 1 98.75 84 THR B N 1
ATOM 3037 C CA . THR B 1 84 ? -8.367 -13.797 -5.172 1 98.75 84 THR B CA 1
ATOM 3038 C C . THR B 1 84 ? -8.961 -14.922 -4.328 1 98.75 84 THR B C 1
ATOM 3040 O O . THR B 1 84 ? -10.117 -14.844 -3.912 1 98.75 84 THR B O 1
ATOM 3043 N N . LEU B 1 85 ? -8.242 -16 -4.211 1 98.81 85 LEU B N 1
ATOM 3044 C CA . LEU B 1 85 ? -8.461 -17.109 -3.289 1 98.81 85 LEU B CA 1
ATOM 3045 C C . LEU B 1 85 ? -7.18 -17.453 -2.539 1 98.81 85 LEU B C 1
ATOM 3047 O O . LEU B 1 85 ? -6.172 -17.812 -3.154 1 98.81 85 LEU B O 1
ATOM 3051 N N . SER B 1 86 ? -7.215 -17.344 -1.179 1 98.56 86 SER B N 1
ATOM 3052 C CA . SER B 1 86 ? -6.023 -17.562 -0.37 1 98.56 86 SER B CA 1
ATOM 3053 C C . SER B 1 86 ? -6.16 -18.812 0.486 1 98.56 86 SER B C 1
ATOM 3055 O O . SER B 1 86 ? -7.242 -19.094 1.011 1 98.56 86 SER B O 1
ATOM 3057 N N . SER B 1 87 ? -5.055 -19.469 0.593 1 98.44 87 SER B N 1
ATOM 3058 C CA . SER B 1 87 ? -5.004 -20.547 1.59 1 98.44 87 SER B CA 1
ATOM 3059 C C . SER B 1 87 ? -4.855 -19.969 2.998 1 98.44 87 SER B C 1
ATOM 3061 O O . SER B 1 87 ? -4.551 -18.797 3.168 1 98.44 87 SER B O 1
ATOM 3063 N N . PRO B 1 88 ? -5.199 -20.844 4.031 1 96.06 88 PRO B N 1
ATOM 3064 C CA . PRO B 1 88 ? -4.664 -20.469 5.344 1 96.06 88 PRO B CA 1
ATOM 3065 C C . PRO B 1 88 ? -3.139 -20.422 5.367 1 96.06 88 PRO B C 1
ATOM 3067 O O . PRO B 1 88 ? -2.492 -20.766 4.375 1 96.06 88 PRO B O 1
ATOM 3070 N N . GLN B 1 89 ? -2.59 -19.922 6.449 1 95.38 89 GLN B N 1
ATOM 3071 C CA . GLN B 1 89 ? -1.143 -20 6.617 1 95.38 89 GLN B CA 1
ATOM 3072 C C . GLN B 1 89 ? -0.67 -21.438 6.723 1 95.38 89 GLN B C 1
ATOM 3074 O O . GLN B 1 89 ? -1.257 -22.234 7.457 1 95.38 89 GLN B O 1
ATOM 3079 N N . LEU B 1 90 ? 0.346 -21.75 5.934 1 97.25 90 LEU B N 1
ATOM 3080 C CA . LEU B 1 90 ? 0.897 -23.094 5.895 1 97.25 90 LEU B CA 1
ATOM 3081 C C . LEU B 1 90 ? 2.395 -23.078 6.184 1 97.25 90 LEU B C 1
ATOM 3083 O O . LEU B 1 90 ? 3.09 -22.125 5.824 1 97.25 90 LEU B O 1
ATOM 3087 N N . GLY B 1 91 ? 2.879 -24.047 6.727 1 93 91 GLY B N 1
ATOM 3088 C CA . GLY B 1 91 ? 4.293 -24.156 7.059 1 93 91 GLY B CA 1
ATOM 3089 C C . GLY B 1 91 ? 4.535 -24.703 8.453 1 93 91 GLY B C 1
ATOM 3090 O O . GLY B 1 91 ? 3.619 -25.219 9.094 1 93 91 GLY B O 1
ATOM 3091 N N . ARG B 1 92 ? 5.82 -24.719 8.711 1 85.12 92 ARG B N 1
ATOM 3092 C CA . ARG B 1 92 ? 6.258 -25.219 10 1 85.12 92 ARG B CA 1
ATOM 3093 C C . ARG B 1 92 ? 6.961 -24.141 10.812 1 85.12 92 ARG B C 1
ATOM 3095 O O . ARG B 1 92 ? 7.699 -23.312 10.25 1 85.12 92 ARG B O 1
ATOM 3102 N N . SER B 1 93 ? 6.77 -24.172 12.164 1 78.06 93 SER B N 1
ATOM 3103 C CA . SER B 1 93 ? 7.508 -23.422 13.18 1 78.06 93 SER B CA 1
ATOM 3104 C C . SER B 1 93 ? 7.613 -21.953 12.805 1 78.06 93 SER B C 1
ATOM 3106 O O . SER B 1 93 ? 6.625 -21.219 12.867 1 78.06 93 SER B O 1
ATOM 3108 N N . THR B 1 94 ? 8.805 -21.578 12.227 1 86 94 THR B N 1
ATOM 3109 C CA . THR B 1 94 ? 9.195 -20.172 12.148 1 86 94 THR B CA 1
ATOM 3110 C C . THR B 1 94 ? 8.922 -19.625 10.75 1 86 94 THR B C 1
ATOM 3112 O O . THR B 1 94 ? 8.938 -18.406 10.555 1 86 94 THR B O 1
ATOM 3115 N N . TYR B 1 95 ? 8.617 -20.578 9.789 1 90.25 95 TYR B N 1
ATOM 3116 C CA . TYR B 1 95 ? 8.328 -20.094 8.438 1 90.25 95 TYR B CA 1
ATOM 3117 C C . TYR B 1 95 ? 6.918 -20.484 8.008 1 90.25 95 TYR B C 1
ATOM 3119 O O . TYR B 1 95 ? 6.574 -21.672 7.984 1 90.25 95 TYR B O 1
ATOM 3127 N N . VAL B 1 96 ? 6.113 -19.547 7.73 1 94.94 96 VAL B N 1
ATOM 3128 C CA . VAL B 1 96 ? 4.766 -19.781 7.223 1 94.94 96 VAL B CA 1
ATOM 3129 C C . VAL B 1 96 ? 4.52 -18.938 5.98 1 94.94 96 VAL B C 1
ATOM 3131 O O . VAL B 1 96 ? 5.055 -17.828 5.855 1 94.94 96 VAL B O 1
ATOM 3134 N N . GLU B 1 97 ? 3.83 -19.547 5.031 1 97 97 GLU B N 1
ATOM 3135 C CA . GLU B 1 97 ? 3.447 -18.828 3.822 1 97 97 GLU B CA 1
ATOM 3136 C C . GLU B 1 97 ? 2.018 -19.156 3.408 1 97 97 GLU B C 1
ATOM 3138 O O . GLU B 1 97 ? 1.374 -20.016 4.012 1 97 97 GLU B O 1
ATOM 3143 N N . THR B 1 98 ? 1.485 -18.422 2.441 1 97.88 98 THR B N 1
ATOM 3144 C CA . THR B 1 98 ? 0.149 -18.594 1.882 1 97.88 98 THR B CA 1
ATOM 3145 C C . THR B 1 98 ? 0.214 -18.75 0.366 1 97.88 98 THR B C 1
ATOM 3147 O O . THR B 1 98 ? 0.996 -18.078 -0.305 1 97.88 98 THR B O 1
ATOM 3150 N N . TYR B 1 99 ? -0.522 -19.734 -0.134 1 98.81 99 TYR B N 1
ATOM 3151 C CA . TYR B 1 99 ? -0.837 -19.734 -1.559 1 98.81 99 TYR B CA 1
ATOM 3152 C C . TYR B 1 99 ? -1.942 -18.734 -1.876 1 98.81 99 TYR B C 1
ATOM 3154 O O . TYR B 1 99 ? -2.941 -18.656 -1.156 1 98.81 99 TYR B O 1
ATOM 3162 N N . VAL B 1 100 ? -1.764 -18 -2.939 1 98.94 100 VAL B N 1
ATOM 3163 C CA . VAL B 1 100 ? -2.824 -17.078 -3.336 1 98.94 100 VAL B CA 1
ATOM 3164 C C . VAL B 1 100 ? -3.1 -17.219 -4.832 1 98.94 100 VAL B C 1
ATOM 3166 O O . VAL B 1 100 ? -2.215 -16.984 -5.656 1 98.94 100 VAL B O 1
ATOM 3169 N N . TYR B 1 101 ? -4.355 -17.594 -5.164 1 98.94 101 TYR B N 1
ATOM 3170 C CA . TYR B 1 101 ? -4.809 -17.547 -6.551 1 98.94 101 TYR B CA 1
ATOM 3171 C C . TYR B 1 101 ? -5.332 -16.172 -6.918 1 98.94 101 TYR B C 1
ATOM 3173 O O . TYR B 1 101 ? -6.164 -15.602 -6.203 1 98.94 101 TYR B O 1
ATOM 3181 N N . PHE B 1 102 ? -4.785 -15.602 -7.898 1 98.88 102 PHE B N 1
ATOM 3182 C CA . PHE B 1 102 ? -5.406 -14.5 -8.625 1 98.88 102 PHE B CA 1
ATOM 3183 C C . PHE B 1 102 ? -6.102 -15.008 -9.883 1 98.88 102 PHE B C 1
ATOM 3185 O O . PHE B 1 102 ? -5.531 -15.789 -10.641 1 98.88 102 PHE B O 1
ATOM 3192 N N . TYR B 1 103 ? -7.355 -14.586 -10.102 1 98.81 103 TYR B N 1
ATOM 3193 C CA . TYR B 1 103 ? -8.031 -15.086 -11.289 1 98.81 103 TYR B CA 1
ATOM 3194 C C . TYR B 1 103 ? -9 -14.047 -11.852 1 98.81 103 TYR B C 1
ATOM 3196 O O . TYR B 1 103 ? -9.609 -13.289 -11.094 1 98.81 103 TYR B O 1
ATOM 3204 N N . ARG B 1 104 ? -9.086 -14.016 -13.164 1 97.88 104 ARG B N 1
ATOM 3205 C CA . ARG B 1 104 ? -10.047 -13.141 -13.828 1 97.88 104 ARG B CA 1
ATOM 3206 C C . ARG B 1 104 ? -11.477 -13.633 -13.609 1 97.88 104 ARG B C 1
ATOM 3208 O O . ARG B 1 104 ? -11.93 -14.562 -14.281 1 97.88 104 ARG B O 1
ATOM 3215 N N . SER B 1 105 ? -12.219 -12.875 -12.859 1 96.88 105 SER B N 1
ATOM 3216 C CA . SER B 1 105 ? -13.477 -13.367 -12.312 1 96.88 105 SER B CA 1
ATOM 3217 C C . SER B 1 105 ? -14.57 -13.391 -13.383 1 96.88 105 SER B C 1
ATOM 3219 O O . SER B 1 105 ? -15.586 -14.078 -13.227 1 96.88 105 SER B O 1
ATOM 3221 N N . HIS B 1 106 ? -14.398 -12.711 -14.469 1 94.06 106 HIS B N 1
ATOM 3222 C CA . HIS B 1 106 ? -15.391 -12.734 -15.539 1 94.06 106 HIS B CA 1
ATOM 3223 C C . HIS B 1 106 ? -15.164 -13.922 -16.469 1 94.06 106 HIS B C 1
ATOM 3225 O O . HIS B 1 106 ? -16.062 -14.305 -17.219 1 94.06 106 HIS B O 1
ATOM 3231 N N . LYS B 1 107 ? -13.984 -14.516 -16.375 1 95 107 LYS B N 1
ATOM 3232 C CA . LYS B 1 107 ? -13.656 -15.641 -17.25 1 95 107 LYS B CA 1
ATOM 3233 C C . LYS B 1 107 ? -13.734 -16.969 -16.484 1 95 107 LYS B C 1
ATOM 3235 O O . LYS B 1 107 ? -13.898 -18.016 -17.094 1 95 107 LYS B O 1
ATOM 3240 N N . THR B 1 108 ? -13.516 -16.938 -15.227 1 97.44 108 THR B N 1
ATOM 3241 C CA . THR B 1 108 ? -13.438 -18.156 -14.438 1 97.44 108 THR B CA 1
ATOM 3242 C C . THR B 1 108 ? -13.945 -17.922 -13.016 1 97.44 108 THR B C 1
ATOM 3244 O O . THR B 1 108 ? -14.023 -16.766 -12.562 1 97.44 108 THR B O 1
ATOM 3247 N N . GLN B 1 109 ? -14.391 -19.031 -12.375 1 97.88 109 GLN B N 1
ATOM 3248 C CA . GLN B 1 109 ? -14.852 -19 -10.992 1 97.88 109 GLN B CA 1
ATOM 3249 C C . GLN B 1 109 ? -14.297 -20.188 -10.203 1 97.88 109 GLN B C 1
ATOM 3251 O O . GLN B 1 109 ? -14.078 -21.266 -10.758 1 97.88 109 GLN B O 1
ATOM 3256 N N . VAL B 1 110 ? -14.148 -19.922 -8.945 1 98.62 110 VAL B N 1
ATOM 3257 C CA . VAL B 1 110 ? -13.789 -21.031 -8.047 1 98.62 110 VAL B CA 1
ATOM 3258 C C . VAL B 1 110 ? -15.023 -21.891 -7.773 1 98.62 110 VAL B C 1
ATOM 3260 O O . VAL B 1 110 ? -16.031 -21.391 -7.273 1 98.62 110 VAL B O 1
ATOM 3263 N N . LEU B 1 111 ? -14.914 -23.094 -8.109 1 98.38 111 LEU B N 1
ATOM 3264 C CA . LEU B 1 111 ? -16 -24.031 -7.836 1 98.38 111 LEU B CA 1
ATOM 3265 C C . LEU B 1 111 ? -15.875 -24.625 -6.438 1 98.38 111 LEU B C 1
ATOM 3267 O O . LEU B 1 111 ? -16.875 -24.781 -5.73 1 98.38 111 LEU B O 1
ATOM 3271 N N . SER B 1 112 ? -14.672 -25 -6.109 1 98.19 112 SER B N 1
ATOM 3272 C CA . SER B 1 112 ? -14.336 -25.547 -4.801 1 98.19 112 SER B CA 1
ATOM 3273 C C . SER B 1 112 ? -12.844 -25.469 -4.531 1 98.19 112 SER B C 1
ATOM 3275 O O . SER B 1 112 ? -12.047 -25.297 -5.453 1 98.19 112 SER B O 1
ATOM 3277 N N . SER B 1 113 ? -12.492 -25.531 -3.225 1 98.81 113 SER B N 1
ATOM 3278 C CA . SER B 1 113 ? -11.086 -25.531 -2.836 1 98.81 113 SER B CA 1
ATOM 3279 C C . SER B 1 113 ? -10.891 -26.141 -1.449 1 98.81 113 SER B C 1
ATOM 3281 O O . SER B 1 113 ? -11.828 -26.172 -0.65 1 98.81 113 SER B O 1
ATOM 3283 N N . TYR B 1 114 ? -9.758 -26.672 -1.186 1 98.5 114 TYR B N 1
ATOM 3284 C CA . TYR B 1 114 ? -9.406 -27.141 0.146 1 98.5 114 TYR B CA 1
ATOM 3285 C C . TYR B 1 114 ? -7.902 -27.359 0.272 1 98.5 114 TYR B C 1
ATOM 3287 O O . TYR B 1 114 ? -7.191 -27.391 -0.733 1 98.5 114 TYR B O 1
ATOM 3295 N N . VAL B 1 115 ? -7.457 -27.406 1.504 1 98.69 115 VAL B N 1
ATOM 3296 C CA . VAL B 1 115 ? -6.082 -27.812 1.789 1 98.69 115 VAL B CA 1
ATOM 3297 C C . VAL B 1 115 ? -5.996 -29.328 1.881 1 98.69 115 VAL B C 1
ATOM 3299 O O . VAL B 1 115 ? -6.793 -29.969 2.578 1 98.69 115 VAL B O 1
ATOM 3302 N N . TYR B 1 116 ? -5.055 -29.906 1.103 1 98.62 116 TYR B N 1
ATOM 3303 C CA . TYR B 1 116 ? -4.844 -31.344 1.166 1 98.62 116 TYR B CA 1
ATOM 3304 C C . TYR B 1 116 ? -4.613 -31.797 2.602 1 98.62 116 TYR B C 1
ATOM 3306 O O . TYR B 1 116 ? -3.836 -31.188 3.336 1 98.62 116 TYR B O 1
ATOM 3314 N N . ASP B 1 117 ? -5.316 -32.875 2.98 1 97.06 117 ASP B N 1
ATOM 3315 C CA . ASP B 1 117 ? -5.137 -33.438 4.312 1 97.06 117 ASP B CA 1
ATOM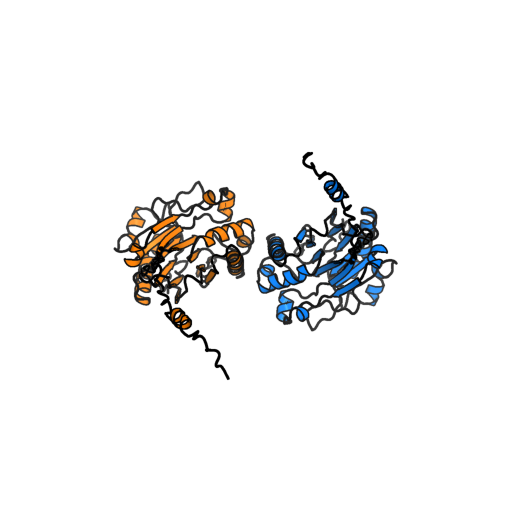 3316 C C . ASP B 1 117 ? -3.855 -34.281 4.379 1 97.06 117 ASP B C 1
ATOM 3318 O O . ASP B 1 117 ? -3.848 -35.438 3.988 1 97.06 117 ASP B O 1
ATOM 3322 N N . ASP B 1 118 ? -2.863 -33.688 4.891 1 96.31 118 ASP B N 1
ATOM 3323 C CA . ASP B 1 118 ? -1.529 -34.281 4.98 1 96.31 118 ASP B CA 1
ATOM 3324 C C . ASP B 1 118 ? -1.359 -35.062 6.281 1 96.31 118 ASP B C 1
ATOM 3326 O O . ASP B 1 118 ? -0.532 -34.719 7.121 1 96.31 118 ASP B O 1
ATOM 3330 N N . GLU B 1 119 ? -1.984 -36.219 6.402 1 93.12 119 GLU B N 1
ATOM 3331 C CA . GLU B 1 119 ? -2.045 -37 7.637 1 93.12 119 GLU B CA 1
ATOM 3332 C C . GLU B 1 119 ? -0.648 -37.375 8.117 1 93.12 119 GLU B C 1
ATOM 3334 O O . GLU B 1 119 ? -0.365 -37.344 9.312 1 93.12 119 GLU B O 1
ATOM 3339 N N . ASP B 1 120 ? 0.207 -37.656 7.273 1 94.5 120 ASP B N 1
ATOM 3340 C CA . ASP B 1 120 ? 1.544 -38.125 7.629 1 94.5 120 ASP B CA 1
ATOM 3341 C C . ASP B 1 120 ? 2.529 -36.969 7.707 1 94.5 120 ASP B C 1
ATOM 3343 O O . ASP B 1 120 ? 3.732 -37.156 7.875 1 94.5 120 ASP B O 1
ATOM 3347 N N . ASP B 1 121 ? 2.129 -35.781 7.484 1 94.81 121 ASP B N 1
ATOM 3348 C CA . ASP B 1 121 ? 2.918 -34.562 7.582 1 94.81 121 ASP B CA 1
ATOM 3349 C C . ASP B 1 121 ? 4.141 -34.625 6.668 1 94.81 121 ASP B C 1
ATOM 3351 O O . ASP B 1 121 ? 5.27 -34.406 7.117 1 94.81 121 ASP B O 1
ATOM 3355 N N . VAL B 1 122 ? 3.912 -34.969 5.484 1 97.25 122 VAL B N 1
ATOM 3356 C CA . VAL B 1 122 ? 4.977 -35.094 4.5 1 97.25 122 VAL B CA 1
ATOM 3357 C C . VAL B 1 122 ? 5.367 -33.75 3.943 1 97.25 122 VAL B C 1
ATOM 3359 O O . VAL B 1 122 ? 6.551 -33.469 3.732 1 97.25 122 VAL B O 1
ATOM 3362 N N . PHE B 1 123 ? 4.434 -32.906 3.723 1 97.81 123 PHE B N 1
ATOM 3363 C CA . PHE B 1 123 ? 4.652 -31.609 3.08 1 97.81 123 PHE B CA 1
ATOM 3364 C C . PHE B 1 123 ? 5.016 -30.547 4.109 1 97.81 123 PHE B C 1
ATOM 3366 O O . PHE B 1 123 ? 4.383 -30.453 5.16 1 97.81 123 PHE B O 1
ATOM 3373 N N . ALA B 1 124 ? 6.07 -29.781 3.801 1 96.69 124 ALA B N 1
ATOM 3374 C CA . ALA B 1 124 ? 6.324 -28.578 4.598 1 96.69 124 ALA B CA 1
ATOM 3375 C C . ALA B 1 124 ? 5.172 -27.594 4.48 1 96.69 124 ALA B C 1
ATOM 3377 O O . ALA B 1 124 ? 4.797 -26.953 5.465 1 96.69 124 ALA B O 1
ATOM 3378 N N . ARG B 1 125 ? 4.641 -27.422 3.322 1 97.69 125 ARG B N 1
ATOM 3379 C CA . ARG B 1 125 ? 3.451 -26.656 2.975 1 97.69 125 ARG B CA 1
ATOM 3380 C C . ARG B 1 125 ? 2.48 -27.484 2.146 1 97.69 125 ARG B C 1
ATOM 3382 O O . ARG B 1 125 ? 2.754 -27.797 0.985 1 97.69 125 ARG B O 1
ATOM 3389 N N . GLU B 1 126 ? 1.371 -27.766 2.719 1 98.38 126 GLU B N 1
ATOM 3390 C CA . GLU B 1 126 ? 0.411 -28.641 2.053 1 98.38 126 GLU B CA 1
ATOM 3391 C C . GLU B 1 126 ? -0.172 -27.969 0.809 1 98.38 126 GLU B C 1
ATOM 3393 O O . GLU B 1 126 ? -0.437 -26.766 0.81 1 98.38 126 GLU B O 1
ATOM 3398 N N . PRO B 1 127 ? -0.429 -28.766 -0.25 1 98.81 127 PRO B N 1
ATOM 3399 C CA . PRO B 1 127 ? -1.091 -28.219 -1.434 1 98.81 127 PRO B CA 1
ATOM 3400 C C . PRO B 1 127 ? -2.457 -27.609 -1.117 1 98.81 127 PRO B C 1
ATOM 3402 O O . PRO B 1 127 ? -3.236 -28.203 -0.361 1 98.81 127 PRO B O 1
ATOM 3405 N N . PHE B 1 128 ? -2.709 -26.391 -1.596 1 98.88 128 PHE B N 1
ATOM 3406 C CA . PHE B 1 128 ? -4.008 -25.734 -1.539 1 98.88 128 PHE B CA 1
ATOM 3407 C C . PHE B 1 128 ? -4.746 -25.875 -2.865 1 98.88 128 PHE B C 1
ATOM 3409 O O . PHE B 1 128 ? -4.703 -24.984 -3.705 1 98.88 128 PHE B O 1
ATOM 3416 N N . VAL B 1 129 ? -5.48 -26.938 -3.006 1 98.88 129 VAL B N 1
ATOM 3417 C CA . VAL B 1 129 ? -6.047 -27.344 -4.289 1 98.88 129 VAL B CA 1
ATOM 3418 C C . VAL B 1 129 ? -7.332 -26.562 -4.555 1 98.88 129 VAL B C 1
ATOM 3420 O O . VAL B 1 129 ? -8.07 -26.234 -3.625 1 98.88 129 VAL B O 1
ATOM 3423 N N . ALA B 1 130 ? -7.562 -26.266 -5.828 1 98.88 130 ALA B N 1
ATOM 3424 C CA . ALA B 1 130 ? -8.766 -25.531 -6.215 1 98.88 130 ALA B CA 1
ATOM 3425 C C . ALA B 1 130 ? -9.281 -26 -7.574 1 98.88 130 ALA B C 1
ATOM 3427 O O . ALA B 1 130 ? -8.492 -26.281 -8.477 1 98.88 130 ALA B O 1
ATOM 3428 N N . GLN B 1 131 ? -10.562 -26.125 -7.664 1 98.75 131 GLN B N 1
ATOM 3429 C CA . GLN B 1 131 ? -11.242 -26.391 -8.93 1 98.75 131 GLN B CA 1
ATOM 3430 C C . GLN B 1 131 ? -11.836 -25.109 -9.516 1 98.75 131 GLN B C 1
ATOM 3432 O O . GLN B 1 131 ? -12.516 -24.359 -8.812 1 98.75 131 GLN B O 1
ATOM 3437 N N . PHE B 1 132 ? -11.555 -24.906 -10.789 1 98.69 132 PHE B N 1
ATOM 3438 C CA . PHE B 1 132 ? -12.008 -23.703 -11.469 1 98.69 132 PHE B CA 1
ATOM 3439 C C . PHE B 1 132 ? -12.906 -24.047 -12.648 1 98.69 132 PHE B C 1
ATOM 3441 O O . PHE B 1 132 ? -12.719 -25.078 -13.297 1 98.69 132 PHE B O 1
ATOM 3448 N N . SER B 1 133 ? -13.852 -23.156 -12.906 1 97.88 133 SER B N 1
ATOM 3449 C CA . SER B 1 133 ? -14.578 -23.234 -14.172 1 97.88 133 SER B CA 1
ATOM 3450 C C . SER B 1 133 ? -13.758 -22.672 -15.32 1 97.88 133 SER B C 1
ATOM 3452 O O . SER B 1 133 ? -12.883 -21.828 -15.102 1 97.88 133 SER B O 1
ATOM 3454 N N . LEU B 1 134 ? -13.93 -23.188 -16.484 1 96.5 134 LEU B N 1
ATOM 3455 C CA . LEU B 1 134 ? -13.328 -22.625 -17.688 1 96.5 134 LEU B CA 1
ATOM 3456 C C . LEU B 1 134 ? -14.391 -22.328 -18.734 1 96.5 134 LEU B C 1
ATOM 3458 O O . LEU B 1 134 ? -15.43 -22.984 -18.781 1 96.5 134 LEU B O 1
ATOM 3462 N N . PRO B 1 135 ? -14.133 -21.312 -19.531 1 92.88 135 PRO B N 1
ATOM 3463 C CA . PRO B 1 135 ? -15.062 -21.016 -20.625 1 92.88 135 PRO B CA 1
ATOM 3464 C C . PRO B 1 135 ? -14.852 -21.938 -21.828 1 92.88 135 PRO B C 1
ATOM 3466 O O . PRO B 1 135 ? -14.508 -21.453 -22.922 1 92.88 135 PRO B O 1
ATOM 3469 N N . SER B 1 136 ? -15.094 -23.172 -21.625 1 92.69 136 SER B N 1
ATOM 3470 C CA . SER B 1 136 ? -14.891 -24.219 -22.625 1 92.69 136 SER B CA 1
ATOM 3471 C C . SER B 1 136 ? -15.883 -25.359 -22.469 1 92.69 136 SER B C 1
ATOM 3473 O O . SER B 1 136 ? -16.141 -25.812 -21.344 1 92.69 136 SER B O 1
ATOM 3475 N N . ASP B 1 137 ? -16.406 -25.781 -23.594 1 90.12 137 ASP B N 1
ATOM 3476 C CA . ASP B 1 137 ? -17.297 -26.953 -23.562 1 90.12 137 ASP B CA 1
ATOM 3477 C C . ASP B 1 137 ? -16.5 -28.25 -23.453 1 90.12 137 ASP B C 1
ATOM 3479 O O . ASP B 1 137 ? -16.953 -29.219 -22.844 1 90.12 137 ASP B O 1
ATOM 3483 N N . VAL B 1 138 ? -15.344 -28.203 -23.984 1 90.75 138 VAL B N 1
ATOM 3484 C CA . VAL B 1 138 ? -14.484 -29.375 -24.016 1 90.75 138 VAL B CA 1
ATOM 3485 C C . VAL B 1 138 ? -13.898 -29.625 -22.625 1 90.75 138 VAL B C 1
ATOM 3487 O O . VAL B 1 138 ? -13.766 -30.766 -22.188 1 90.75 138 VAL B O 1
ATOM 3490 N N . LEU B 1 139 ? -13.594 -28.594 -21.969 1 94.94 139 LEU B N 1
ATOM 3491 C CA . LEU B 1 139 ? -13 -28.609 -20.641 1 94.94 139 LEU B CA 1
ATOM 3492 C C . LEU B 1 139 ? -13.695 -27.609 -19.719 1 94.94 139 LEU B C 1
ATOM 3494 O O . LEU B 1 139 ? -13.148 -26.531 -19.453 1 94.94 139 LEU B O 1
ATOM 3498 N N . PRO B 1 140 ? -14.797 -27.984 -19.188 1 94.88 140 PRO B N 1
ATOM 3499 C CA . PRO B 1 140 ? -15.617 -27.016 -18.453 1 94.88 140 PRO B CA 1
ATOM 3500 C C . PRO B 1 140 ? -15.039 -26.672 -17.078 1 94.88 140 PRO B C 1
ATOM 3502 O O . PRO B 1 140 ? -15.422 -25.672 -16.484 1 94.88 140 PRO B O 1
ATOM 3505 N N . SER B 1 141 ? -14.188 -27.609 -16.547 1 96.81 141 SER B N 1
ATOM 3506 C CA . SER B 1 141 ? -13.539 -27.344 -15.273 1 96.81 141 SER B CA 1
ATOM 3507 C C . SER B 1 141 ? -12.133 -27.922 -15.227 1 96.81 141 SER B C 1
ATOM 3509 O O . SER B 1 141 ? -11.789 -28.797 -16.031 1 96.81 141 SER B O 1
ATOM 3511 N N . LEU B 1 142 ? -11.383 -27.422 -14.352 1 97.88 142 LEU B N 1
ATOM 3512 C CA . LEU B 1 142 ? -9.984 -27.797 -14.211 1 97.88 142 LEU B CA 1
ATOM 3513 C C . LEU B 1 142 ? -9.539 -27.703 -12.75 1 97.88 142 LEU B C 1
ATOM 3515 O O . LEU B 1 142 ? -9.906 -26.766 -12.047 1 97.88 142 LEU B O 1
ATOM 3519 N N . VAL B 1 143 ? -8.781 -28.688 -12.32 1 98.69 143 VAL B N 1
ATOM 3520 C CA . VAL B 1 143 ? -8.242 -28.672 -10.961 1 98.69 143 VAL B CA 1
ATOM 3521 C C . VAL B 1 143 ? -6.789 -28.203 -10.992 1 98.69 143 VAL B C 1
ATOM 3523 O O . VAL B 1 143 ? -5.992 -28.672 -11.797 1 98.69 143 VAL B O 1
ATOM 3526 N N . LEU B 1 144 ? -6.5 -27.25 -10.141 1 98.94 144 LEU B N 1
ATOM 3527 C CA . LEU B 1 144 ? -5.129 -26.781 -9.953 1 98.94 144 LEU B CA 1
ATOM 3528 C C . LEU B 1 144 ? -4.566 -27.25 -8.617 1 98.94 144 LEU B C 1
ATOM 3530 O O . LEU B 1 144 ? -5.223 -27.109 -7.582 1 98.94 144 LEU B O 1
ATOM 3534 N N . VAL B 1 145 ? -3.361 -27.828 -8.641 1 98.94 145 VAL B N 1
ATOM 3535 C CA . VAL B 1 145 ? -2.664 -28.328 -7.461 1 98.94 145 VAL B CA 1
ATOM 3536 C C . VAL B 1 145 ? -1.296 -27.656 -7.352 1 98.94 145 VAL B C 1
ATOM 3538 O O . VAL B 1 145 ? -0.312 -28.141 -7.91 1 98.94 145 VAL B O 1
ATOM 3541 N N . PRO B 1 146 ? -1.245 -26.625 -6.566 1 98.94 146 PRO B N 1
ATOM 3542 C CA . PRO B 1 146 ? 0.051 -25.969 -6.387 1 98.94 146 PRO B CA 1
ATOM 3543 C C . PRO B 1 146 ? 0.93 -26.656 -5.352 1 98.94 146 PRO B C 1
ATOM 3545 O O . PRO B 1 146 ? 0.42 -27.375 -4.484 1 98.94 146 PRO B O 1
ATOM 3548 N N . LEU B 1 147 ? 2.26 -26.516 -5.531 1 98.88 147 LEU B N 1
ATOM 3549 C CA . LEU B 1 147 ? 3.195 -26.984 -4.516 1 98.88 147 LEU B CA 1
ATOM 3550 C C . LEU B 1 147 ? 4.453 -26.109 -4.496 1 98.88 147 LEU B C 1
ATOM 3552 O O . LEU B 1 147 ? 4.973 -25.75 -5.551 1 98.88 147 LEU B O 1
ATOM 3556 N N . HIS B 1 148 ? 4.84 -25.75 -3.357 1 98.75 148 HIS B N 1
ATOM 3557 C CA . HIS B 1 148 ? 6.168 -25.219 -3.068 1 98.75 148 HIS B CA 1
ATOM 3558 C C . HIS B 1 148 ? 6.969 -26.172 -2.195 1 98.75 148 HIS B C 1
ATOM 3560 O O . HIS B 1 148 ? 6.789 -26.219 -0.976 1 98.75 148 HIS B O 1
ATOM 3566 N N . THR B 1 149 ? 7.844 -26.922 -2.811 1 98.38 149 THR B N 1
ATOM 3567 C CA . THR B 1 149 ? 8.602 -27.922 -2.062 1 98.38 149 THR B CA 1
ATOM 3568 C C . THR B 1 149 ? 9.672 -27.25 -1.203 1 98.38 149 THR B C 1
ATOM 3570 O O . THR B 1 149 ? 10.148 -26.156 -1.533 1 98.38 149 THR B O 1
ATOM 3573 N N . THR B 1 150 ? 9.953 -27.922 -0.124 1 95.81 150 THR B N 1
ATOM 3574 C CA . THR B 1 150 ? 11.133 -27.516 0.633 1 95.81 150 THR B CA 1
ATOM 3575 C C . THR B 1 150 ? 12.398 -28.125 0.036 1 95.81 150 THR B C 1
ATOM 3577 O O . THR B 1 150 ? 12.414 -29.312 -0.323 1 95.81 150 THR B O 1
ATOM 3580 N N . PRO B 1 151 ? 13.445 -27.359 -0.111 1 92.5 151 PRO B N 1
ATOM 3581 C CA . PRO B 1 151 ? 14.688 -27.875 -0.693 1 92.5 151 PRO B CA 1
ATOM 3582 C C . PRO B 1 151 ? 15.234 -29.078 0.067 1 92.5 151 PRO B C 1
ATOM 3584 O O . PRO B 1 151 ? 15.977 -29.891 -0.499 1 92.5 151 PRO B O 1
ATOM 3587 N N . LYS B 1 152 ? 14.789 -29.312 1.253 1 92.06 152 LYS B N 1
ATOM 3588 C CA . LYS B 1 152 ? 15.305 -30.375 2.105 1 92.06 152 LYS B CA 1
ATOM 3589 C C . LYS B 1 152 ? 14.625 -31.703 1.792 1 92.06 152 LYS B C 1
ATOM 3591 O O . LYS B 1 152 ? 15.117 -32.781 2.184 1 92.06 152 LYS B O 1
ATOM 3596 N N . ALA B 1 153 ? 13.531 -31.672 1.08 1 96.38 153 ALA B N 1
ATOM 3597 C CA . ALA B 1 153 ? 12.766 -32.906 0.888 1 96.38 153 ALA B CA 1
ATOM 3598 C C . ALA B 1 153 ? 12.039 -32.875 -0.452 1 96.38 153 ALA B C 1
ATOM 3600 O O . ALA B 1 153 ? 10.875 -33.281 -0.535 1 96.38 153 ALA B O 1
ATOM 3601 N N . VAL B 1 154 ? 12.719 -32.438 -1.479 1 98.25 154 VAL B N 1
ATOM 3602 C CA . VAL B 1 154 ? 12.117 -32.25 -2.793 1 98.25 154 VAL B CA 1
ATOM 3603 C C . VAL B 1 154 ? 11.555 -33.562 -3.314 1 98.25 154 VAL B C 1
ATOM 3605 O O . VAL B 1 154 ? 10.367 -33.656 -3.652 1 98.25 154 VAL B O 1
ATOM 3608 N N . GLU B 1 155 ? 12.359 -34.625 -3.385 1 98.12 155 GLU B N 1
ATOM 3609 C CA . GLU B 1 155 ? 11.953 -35.906 -3.943 1 98.12 155 GLU B CA 1
ATOM 3610 C C . GLU B 1 155 ? 10.781 -36.5 -3.168 1 98.12 155 GLU B C 1
ATOM 3612 O O . GLU B 1 155 ? 9.828 -37 -3.766 1 98.12 155 GLU B O 1
ATOM 3617 N N . LYS B 1 156 ? 10.891 -36.469 -1.871 1 98 156 LYS B N 1
ATOM 3618 C CA . LYS B 1 156 ? 9.836 -37 -1.016 1 98 156 LYS B CA 1
ATOM 3619 C C . LYS B 1 156 ? 8.508 -36.281 -1.263 1 98 156 LYS B C 1
ATOM 3621 O O . LYS B 1 156 ? 7.465 -36.906 -1.411 1 98 156 LYS B O 1
ATOM 3626 N N . GLU B 1 157 ? 8.508 -34.969 -1.305 1 98.62 157 GLU B N 1
ATOM 3627 C CA . GLU B 1 157 ? 7.293 -34.188 -1.497 1 98.62 157 GLU B CA 1
ATOM 3628 C C . GLU B 1 157 ? 6.73 -34.375 -2.904 1 98.62 157 GLU B C 1
ATOM 3630 O O . GLU B 1 157 ? 5.512 -34.438 -3.086 1 98.62 157 GLU B O 1
ATOM 3635 N N . LEU B 1 158 ? 7.594 -34.469 -3.879 1 98.75 158 LEU B N 1
ATOM 3636 C CA . LEU B 1 158 ? 7.105 -34.656 -5.242 1 98.75 158 LEU B CA 1
ATOM 3637 C C . LEU B 1 158 ? 6.508 -36.062 -5.422 1 98.75 158 LEU B C 1
ATOM 3639 O O . LEU B 1 158 ? 5.551 -36.25 -6.18 1 98.75 158 LEU B O 1
ATOM 3643 N N . ASN B 1 159 ? 7.043 -37.031 -4.758 1 98.19 159 ASN B N 1
ATOM 3644 C CA . ASN B 1 159 ? 6.402 -38.344 -4.781 1 98.19 159 ASN B CA 1
ATOM 3645 C C . ASN B 1 159 ? 5.035 -38.312 -4.102 1 98.19 159 ASN B C 1
ATOM 3647 O O . ASN B 1 159 ? 4.086 -38.906 -4.582 1 98.19 159 ASN B O 1
ATOM 3651 N N . ALA B 1 160 ? 4.988 -37.594 -3.029 1 98.56 160 ALA B N 1
ATOM 3652 C CA . ALA B 1 160 ? 3.713 -37.438 -2.33 1 98.56 160 ALA B CA 1
ATOM 3653 C C . ALA B 1 160 ? 2.709 -36.656 -3.172 1 98.56 160 ALA B C 1
ATOM 3655 O O . ALA B 1 160 ? 1.497 -36.844 -3.016 1 98.56 160 ALA B O 1
ATOM 3656 N N . LEU B 1 161 ? 3.188 -35.781 -4.004 1 98.81 161 LEU B N 1
ATOM 3657 C CA . LEU B 1 161 ? 2.309 -35 -4.867 1 98.81 161 LEU B CA 1
ATOM 3658 C C . LEU B 1 161 ? 1.489 -35.906 -5.777 1 98.81 161 LEU B C 1
ATOM 3660 O O . LEU B 1 161 ? 0.352 -35.562 -6.125 1 98.81 161 LEU B O 1
ATOM 3664 N N . TYR B 1 162 ? 2.043 -37.062 -6.176 1 98.62 162 TYR B N 1
ATOM 3665 C CA . TYR B 1 162 ? 1.285 -38.031 -6.938 1 98.62 162 TYR B CA 1
ATOM 3666 C C . TYR B 1 162 ? 0.082 -38.531 -6.141 1 98.62 162 TYR B C 1
ATOM 3668 O O . TYR B 1 162 ? -1.009 -38.688 -6.691 1 98.62 162 TYR B O 1
ATOM 3676 N N . ASP B 1 163 ? 0.274 -38.75 -4.859 1 98.12 163 ASP B N 1
ATOM 3677 C CA . ASP B 1 163 ? -0.833 -39.156 -3.998 1 98.12 163 ASP B CA 1
ATOM 3678 C C . ASP B 1 163 ? -1.903 -38.062 -3.928 1 98.12 163 ASP B C 1
ATOM 3680 O O . ASP B 1 163 ? -3.098 -38.375 -3.869 1 98.12 163 ASP B O 1
ATOM 3684 N N . VAL B 1 164 ? -1.479 -36.812 -3.879 1 98.75 164 VAL B N 1
ATOM 3685 C CA . VAL B 1 164 ? -2.42 -35.719 -3.902 1 98.75 164 VAL B CA 1
ATOM 3686 C C . VAL B 1 164 ? -3.256 -35.781 -5.18 1 98.75 164 VAL B C 1
ATOM 3688 O O . VAL B 1 164 ? -4.477 -35.594 -5.137 1 98.75 164 VAL B O 1
ATOM 3691 N N . PHE B 1 165 ? -2.574 -35.969 -6.305 1 98.62 165 PHE B N 1
ATOM 3692 C CA . PHE B 1 165 ? -3.27 -36.094 -7.578 1 98.62 165 PHE B CA 1
ATOM 3693 C C . PHE B 1 165 ? -4.336 -37.188 -7.512 1 98.62 165 PHE B C 1
ATOM 3695 O O . PHE B 1 165 ? -5.473 -36.969 -7.934 1 98.62 165 PHE B O 1
ATOM 3702 N N . LEU B 1 166 ? -3.957 -38.344 -7.004 1 98.31 166 LEU B N 1
ATOM 3703 C CA . LEU B 1 166 ? -4.906 -39.438 -6.918 1 98.31 166 LEU B CA 1
ATOM 3704 C C . LEU B 1 166 ? -6.117 -39.062 -6.074 1 98.31 166 LEU B C 1
ATOM 3706 O O . LEU B 1 166 ? -7.258 -39.312 -6.457 1 98.31 166 LEU B O 1
ATOM 3710 N N . GLU B 1 167 ? -5.828 -38.438 -5.012 1 98 167 GLU B N 1
ATOM 3711 C CA . GLU B 1 167 ? -6.898 -38.062 -4.098 1 98 167 GLU B CA 1
ATOM 3712 C C . GLU B 1 167 ? -7.828 -37.031 -4.73 1 98 167 GLU B C 1
ATOM 3714 O O . GLU B 1 167 ? -9.055 -37.156 -4.648 1 98 167 GLU B O 1
ATOM 3719 N N . VAL B 1 168 ? -7.305 -36 -5.336 1 97.94 168 VAL B N 1
ATOM 3720 C CA . VAL B 1 168 ? -8.109 -34.938 -5.902 1 97.94 168 VAL B CA 1
ATOM 3721 C C . VAL B 1 168 ? -8.898 -35.469 -7.102 1 97.94 168 VAL B C 1
ATOM 3723 O O . VAL B 1 168 ? -10.047 -35.062 -7.316 1 97.94 168 VAL B O 1
ATOM 3726 N N . SER B 1 169 ? -8.219 -36.281 -7.891 1 97.62 169 SER B N 1
ATOM 3727 C CA . SER B 1 169 ? -8.898 -36.906 -9.039 1 97.62 169 SER B CA 1
ATOM 3728 C C . SER B 1 169 ? -10.109 -37.719 -8.594 1 97.62 169 SER B C 1
ATOM 3730 O O . SER B 1 169 ? -11.156 -37.688 -9.242 1 97.62 169 SER B O 1
ATOM 3732 N N . GLN B 1 170 ? -9.938 -38.406 -7.539 1 97.56 170 GLN B N 1
ATOM 3733 C CA . GLN B 1 170 ? -11.039 -39.188 -6.992 1 97.56 170 GLN B CA 1
ATOM 3734 C C . GLN B 1 170 ? -12.109 -38.281 -6.395 1 97.56 170 GLN B C 1
ATOM 3736 O O . GLN B 1 170 ? -13.305 -38.5 -6.617 1 97.56 170 GLN B O 1
ATOM 3741 N N . HIS B 1 171 ? -11.711 -37.281 -5.68 1 97.19 171 HIS B N 1
ATOM 3742 C CA . HIS B 1 171 ? -12.602 -36.375 -4.969 1 97.19 171 HIS B CA 1
ATOM 3743 C C . HIS B 1 171 ? -13.523 -35.656 -5.941 1 97.19 171 HIS B C 1
ATOM 3745 O O . HIS B 1 171 ? -14.727 -35.531 -5.707 1 97.19 171 HIS B O 1
ATOM 3751 N N . TRP B 1 172 ? -12.977 -35.188 -7.047 1 96.88 172 TRP B N 1
ATOM 3752 C CA . TRP B 1 172 ? -13.758 -34.344 -7.969 1 96.88 172 TRP B CA 1
ATOM 3753 C C . TRP B 1 172 ? -14.109 -35.125 -9.234 1 96.88 172 TRP B C 1
ATOM 3755 O O . TRP B 1 172 ? -14.68 -34.594 -10.172 1 96.88 172 TRP B O 1
ATOM 3765 N N . GLN B 1 173 ? -13.75 -36.438 -9.242 1 95.75 173 GLN B N 1
ATOM 3766 C CA . GLN B 1 173 ? -14.031 -37.312 -10.375 1 95.75 173 GLN B CA 1
ATOM 3767 C C . GLN B 1 173 ? -13.57 -36.688 -11.688 1 95.75 173 GLN B C 1
ATOM 3769 O O . GLN B 1 173 ? -14.344 -36.594 -12.641 1 95.75 173 GLN B O 1
ATOM 3774 N N . SER B 1 174 ? -12.336 -36.188 -11.594 1 94.31 174 SER B N 1
ATOM 3775 C CA . SER B 1 174 ? -11.742 -35.562 -12.766 1 94.31 174 SER B CA 1
ATOM 3776 C C . SER B 1 174 ? -10.281 -35.969 -12.938 1 94.31 174 SER B C 1
ATOM 3778 O O . SER B 1 174 ? -9.547 -36.062 -11.953 1 94.31 174 SER B O 1
ATOM 3780 N N . LYS B 1 175 ? -9.945 -36.156 -14.227 1 94.56 175 LYS B N 1
ATOM 3781 C CA . LYS B 1 175 ? -8.547 -36.438 -14.539 1 94.56 175 LYS B CA 1
ATOM 3782 C C . LYS B 1 175 ? -7.836 -35.219 -15.078 1 94.56 175 LYS B C 1
ATOM 3784 O O . LYS B 1 175 ? -6.621 -35.25 -15.297 1 94.56 175 LYS B O 1
ATOM 3789 N N . ASP B 1 176 ? -8.609 -34.156 -15.328 1 96.56 176 ASP B N 1
ATOM 3790 C CA . ASP B 1 176 ? -8.023 -32.938 -15.828 1 96.56 176 ASP B CA 1
ATOM 3791 C C . ASP B 1 176 ? -7.465 -32.094 -14.688 1 96.56 176 ASP B C 1
ATOM 3793 O O . ASP B 1 176 ? -8.195 -31.312 -14.055 1 96.56 176 ASP B O 1
ATOM 3797 N N . VAL B 1 177 ? -6.223 -32.281 -14.438 1 98.5 177 VAL B N 1
ATOM 3798 C CA . VAL B 1 177 ? -5.52 -31.656 -13.32 1 98.5 177 VAL B CA 1
ATOM 3799 C C . VAL B 1 177 ? -4.215 -31.031 -13.812 1 98.5 177 VAL B C 1
ATOM 3801 O O . VAL B 1 177 ? -3.531 -31.594 -14.664 1 98.5 177 VAL B O 1
ATOM 3804 N N . ILE B 1 178 ? -3.947 -29.844 -13.336 1 98.88 178 ILE B N 1
ATOM 3805 C CA . ILE B 1 178 ? -2.645 -29.219 -13.555 1 98.88 178 ILE B CA 1
ATOM 3806 C C . ILE B 1 178 ? -1.917 -29.078 -12.219 1 98.88 178 ILE B C 1
ATOM 3808 O O . ILE B 1 178 ? -2.445 -28.484 -11.273 1 98.88 178 ILE B O 1
ATOM 3812 N N . LEU B 1 179 ? -0.757 -29.703 -12.07 1 98.94 179 LEU B N 1
ATOM 3813 C CA . LEU B 1 179 ? 0.171 -29.5 -10.969 1 98.94 179 LEU B CA 1
ATOM 3814 C C . LEU B 1 179 ? 1.206 -28.438 -11.32 1 98.94 179 LEU B C 1
ATOM 3816 O O . LEU B 1 179 ? 1.795 -28.469 -12.398 1 98.94 179 LEU B O 1
ATOM 3820 N N . LEU B 1 180 ? 1.366 -27.453 -10.453 1 98.94 180 LEU B N 1
ATOM 3821 C CA . LEU B 1 180 ? 2.225 -26.344 -10.852 1 98.94 180 LEU B CA 1
ATOM 3822 C C . LEU B 1 180 ? 2.842 -25.672 -9.633 1 98.94 180 LEU B C 1
ATOM 3824 O O . LEU B 1 180 ? 2.281 -25.734 -8.539 1 98.94 180 LEU B O 1
ATOM 3828 N N . GLY B 1 181 ? 4.039 -25.094 -9.789 1 98.94 181 GLY B N 1
ATOM 3829 C CA . GLY B 1 181 ? 4.668 -24.312 -8.742 1 98.94 181 GLY B CA 1
ATOM 3830 C C . GLY B 1 181 ? 6.176 -24.484 -8.688 1 98.94 181 GLY B C 1
ATOM 3831 O O . GLY B 1 181 ? 6.781 -24.969 -9.641 1 98.94 181 GLY B O 1
ATOM 3832 N N . ASP B 1 182 ? 6.738 -23.938 -7.641 1 98.94 182 ASP B N 1
ATOM 3833 C CA . ASP B 1 182 ? 8.164 -24.125 -7.371 1 98.94 182 ASP B CA 1
ATOM 3834 C C . ASP B 1 182 ? 8.438 -25.5 -6.77 1 98.94 182 ASP B C 1
ATOM 3836 O O . ASP B 1 182 ? 8.477 -25.641 -5.547 1 98.94 182 ASP B O 1
ATOM 3840 N N . PHE B 1 183 ? 8.781 -26.406 -7.68 1 98.81 183 PHE B N 1
ATOM 3841 C CA . PHE B 1 183 ? 9.047 -27.781 -7.273 1 98.81 183 PHE B CA 1
ATOM 3842 C C . PHE B 1 183 ? 10.492 -27.953 -6.816 1 98.81 183 PHE B C 1
ATOM 3844 O O . PHE B 1 183 ? 10.852 -28.984 -6.258 1 98.81 183 PHE B O 1
ATOM 3851 N N . ASN B 1 184 ? 11.273 -26.984 -7.02 1 98.19 184 ASN B N 1
ATOM 3852 C CA . ASN B 1 184 ? 12.719 -27.125 -6.828 1 98.19 184 ASN B CA 1
ATOM 3853 C C . ASN B 1 184 ? 13.266 -28.359 -7.543 1 98.19 184 ASN B C 1
ATOM 3855 O O . ASN B 1 184 ? 14.117 -29.062 -7.008 1 98.19 184 ASN B O 1
ATOM 3859 N N . ALA B 1 185 ? 12.758 -28.609 -8.719 1 96.5 185 ALA B N 1
ATOM 3860 C CA . ALA B 1 185 ? 12.992 -29.922 -9.336 1 96.5 185 ALA B CA 1
ATOM 3861 C C . ALA B 1 185 ? 14.148 -29.859 -10.32 1 96.5 185 ALA B C 1
ATOM 3863 O O . ALA B 1 185 ? 14 -30.234 -11.484 1 96.5 185 ALA B O 1
ATOM 3864 N N . ASP B 1 186 ? 15.25 -29.453 -9.945 1 96.81 186 ASP B N 1
ATOM 3865 C CA . ASP B 1 186 ? 16.422 -29.406 -10.812 1 96.81 186 ASP B CA 1
ATOM 3866 C C . ASP B 1 186 ? 17.688 -29.109 -10.008 1 96.81 186 ASP B C 1
ATOM 3868 O O . ASP B 1 186 ? 17.625 -28.906 -8.789 1 96.81 186 ASP B O 1
ATOM 3872 N N . CYS B 1 187 ? 18.859 -29.188 -10.719 1 96 187 CYS B N 1
ATOM 3873 C CA . CYS B 1 187 ? 20.172 -28.859 -10.172 1 96 187 CYS B CA 1
ATOM 3874 C C . CYS B 1 187 ? 20.438 -29.641 -8.883 1 96 187 CYS B C 1
ATOM 3876 O O . CYS B 1 187 ? 20.219 -30.859 -8.828 1 96 187 CYS B O 1
ATOM 3878 N N . ALA B 1 188 ? 20.953 -29.016 -7.824 1 94.25 188 ALA B N 1
ATOM 3879 C CA . ALA B 1 188 ? 21.375 -29.703 -6.609 1 94.25 188 ALA B CA 1
ATOM 3880 C C . ALA B 1 188 ? 20.188 -30.188 -5.793 1 94.25 188 ALA B C 1
ATOM 3882 O O . ALA B 1 188 ? 20.297 -31.125 -5.012 1 94.25 188 ALA B O 1
ATOM 3883 N N . SER B 1 189 ? 19.031 -29.641 -6.102 1 95.56 189 SER B N 1
ATOM 3884 C CA . SER B 1 189 ? 17.859 -29.969 -5.309 1 95.56 189 SER B CA 1
ATOM 3885 C C . SER B 1 189 ? 17.266 -31.312 -5.727 1 95.56 189 SER B C 1
ATOM 3887 O O . SER B 1 189 ? 16.656 -32 -4.914 1 95.56 189 SER B O 1
ATOM 3889 N N . LEU B 1 190 ? 17.359 -31.672 -6.996 1 97.12 190 LEU B N 1
ATOM 3890 C CA . LEU B 1 190 ? 16.859 -32.938 -7.531 1 97.12 190 LEU B CA 1
ATOM 3891 C C . LEU B 1 190 ? 17.562 -33.281 -8.836 1 97.12 190 LEU B C 1
ATOM 3893 O O . LEU B 1 190 ? 17.25 -32.719 -9.891 1 97.12 190 LEU B O 1
ATOM 3897 N N . THR B 1 191 ? 18.359 -34.312 -8.812 1 95.75 191 THR B N 1
ATOM 3898 C CA . THR B 1 191 ? 19.109 -34.688 -10 1 95.75 191 THR B CA 1
ATOM 3899 C C . THR B 1 191 ? 18.172 -35.281 -11.062 1 95.75 191 THR B C 1
ATOM 3901 O O . THR B 1 191 ? 17.062 -35.688 -10.75 1 95.75 191 THR B O 1
ATOM 3904 N N . LYS B 1 192 ? 18.703 -35.281 -12.344 1 96.25 192 LYS B N 1
ATOM 3905 C CA . LYS B 1 192 ? 17.922 -35.812 -13.453 1 96.25 192 LYS B CA 1
ATOM 3906 C C . LYS B 1 192 ? 17.547 -37.25 -13.219 1 96.25 192 LYS B C 1
ATOM 3908 O O . LYS B 1 192 ? 16.422 -37.656 -13.508 1 96.25 192 LYS B O 1
ATOM 3913 N N . LYS B 1 193 ? 18.422 -38.031 -12.773 1 96.5 193 LYS B N 1
ATOM 3914 C CA . LYS B 1 193 ? 18.172 -39.438 -12.492 1 96.5 193 LYS B CA 1
ATOM 3915 C C . LYS B 1 193 ? 17.031 -39.594 -11.5 1 96.5 193 LYS B C 1
ATOM 3917 O O . LYS B 1 193 ? 16.141 -40.438 -11.711 1 96.5 193 LYS B O 1
ATOM 3922 N N . ARG B 1 194 ? 17.062 -38.844 -10.477 1 97.31 194 ARG B N 1
ATOM 3923 C CA . ARG B 1 194 ? 16.016 -38.938 -9.453 1 97.31 194 ARG B CA 1
ATOM 3924 C C . ARG B 1 194 ? 14.695 -38.375 -9.969 1 97.31 194 ARG B C 1
ATOM 3926 O O . ARG B 1 194 ? 13.633 -38.906 -9.641 1 97.31 194 ARG B O 1
ATOM 3933 N N . LEU B 1 195 ? 14.781 -37.312 -10.719 1 97.94 195 LEU B N 1
ATOM 3934 C CA . LEU B 1 195 ? 13.594 -36.75 -11.344 1 97.94 195 LEU B CA 1
ATOM 3935 C C . LEU B 1 195 ? 12.883 -37.812 -12.211 1 97.94 195 LEU B C 1
ATOM 3937 O O . LEU B 1 195 ? 11.656 -37.938 -12.148 1 97.94 195 LEU B O 1
ATOM 3941 N N . ASP B 1 196 ? 13.625 -38.562 -12.969 1 97.44 196 ASP B N 1
ATOM 3942 C CA . ASP B 1 196 ? 13.086 -39.531 -13.922 1 97.44 196 ASP B CA 1
ATOM 3943 C C . ASP B 1 196 ? 12.43 -40.719 -13.195 1 97.44 196 ASP B C 1
ATOM 3945 O O . ASP B 1 196 ? 11.656 -41.469 -13.797 1 97.44 196 ASP B O 1
ATOM 3949 N N . LYS B 1 197 ? 12.68 -40.812 -11.922 1 97.69 197 LYS B N 1
ATOM 3950 C CA . LYS B 1 197 ? 12.148 -41.938 -11.156 1 97.69 197 LYS B CA 1
ATOM 3951 C C . LYS B 1 197 ? 10.859 -41.562 -10.438 1 97.69 197 LYS B C 1
ATOM 3953 O O . LYS B 1 197 ? 10.18 -42.438 -9.875 1 97.69 197 LYS B O 1
ATOM 3958 N N . LEU B 1 198 ? 10.516 -40.312 -10.422 1 98.31 198 LEU B N 1
ATOM 3959 C CA . LEU B 1 198 ? 9.289 -39.875 -9.773 1 98.31 198 LEU B CA 1
ATOM 3960 C C . LEU B 1 198 ? 8.07 -40.562 -10.406 1 98.31 198 LEU B C 1
ATOM 3962 O O . LEU B 1 198 ? 8.023 -40.75 -11.617 1 98.31 198 LEU B O 1
ATOM 3966 N N . GLU B 1 199 ? 7.031 -40.781 -9.609 1 97.94 199 GLU B N 1
ATOM 3967 C CA . GLU B 1 199 ? 5.781 -41.344 -10.125 1 97.94 199 GLU B CA 1
ATOM 3968 C C . GLU B 1 199 ? 5.164 -40.406 -11.164 1 97.94 199 GLU B C 1
ATOM 3970 O O . GLU B 1 199 ? 4.617 -40.875 -12.172 1 97.94 199 GLU B O 1
ATOM 3975 N N . LEU B 1 200 ? 5.328 -39.125 -10.969 1 98.31 200 LEU B N 1
ATOM 3976 C CA . LEU B 1 200 ? 4.777 -38.125 -11.906 1 98.31 200 LEU B CA 1
ATOM 3977 C C . LEU B 1 200 ? 5.496 -38.219 -13.25 1 98.31 200 LEU B C 1
ATOM 3979 O O . LEU B 1 200 ? 4.996 -37.688 -14.25 1 98.31 200 LEU B O 1
ATOM 3983 N N . ARG B 1 201 ? 6.66 -38.75 -13.305 1 98 201 ARG B N 1
ATOM 3984 C CA . ARG B 1 201 ? 7.422 -38.906 -14.539 1 98 201 ARG B CA 1
ATOM 3985 C C . ARG B 1 201 ? 7.188 -40.312 -15.156 1 98 201 ARG B C 1
ATOM 3987 O O . ARG B 1 201 ? 7.156 -40.438 -16.375 1 98 201 ARG B O 1
ATOM 3994 N N . THR B 1 202 ? 6.918 -41.312 -14.359 1 98 202 THR B N 1
ATOM 3995 C CA . THR B 1 202 ? 6.902 -42.688 -14.844 1 98 202 THR B CA 1
ATOM 3996 C C . THR B 1 202 ? 5.473 -43.156 -15.125 1 98 202 THR B C 1
ATOM 3998 O O . THR B 1 202 ? 5.246 -44 -16 1 98 202 THR B O 1
ATOM 4001 N N . GLU B 1 203 ? 4.531 -42.688 -14.406 1 97.31 203 GLU B N 1
ATOM 4002 C CA . GLU B 1 203 ? 3.137 -43.062 -14.641 1 97.31 203 GLU B CA 1
ATOM 4003 C C . GLU B 1 203 ? 2.598 -42.375 -15.898 1 97.31 203 GLU B C 1
ATOM 4005 O O . GLU B 1 203 ? 2.914 -41.219 -16.172 1 97.31 203 GLU B O 1
ATOM 4010 N N . PRO B 1 204 ? 1.783 -43.094 -16.625 1 95.12 204 PRO B N 1
ATOM 4011 C CA . PRO B 1 204 ? 1.258 -42.5 -17.859 1 95.12 204 PRO B CA 1
ATOM 4012 C C . PRO B 1 204 ? 0.275 -41.375 -17.609 1 95.12 204 PRO B C 1
ATOM 4014 O O . PRO B 1 204 ? -0.419 -41.375 -16.594 1 95.12 204 PRO B O 1
ATOM 4017 N N . GLY B 1 205 ? 0.26 -40.469 -18.5 1 95.75 205 GLY B N 1
ATOM 4018 C CA . GLY B 1 205 ? -0.773 -39.438 -18.484 1 95.75 205 GLY B CA 1
ATOM 4019 C C . GLY B 1 205 ? -0.27 -38.094 -18 1 95.75 205 GLY B C 1
ATOM 4020 O O . GLY B 1 205 ? -0.947 -37.062 -18.172 1 95.75 205 GLY B O 1
ATOM 4021 N N . PHE B 1 206 ? 0.94 -38.125 -17.469 1 98.25 206 PHE B N 1
ATOM 4022 C CA . PHE B 1 206 ? 1.506 -36.875 -16.969 1 98.25 206 PHE B CA 1
ATOM 4023 C C . PHE B 1 206 ? 2.418 -36.25 -18.016 1 98.25 206 PHE B C 1
ATOM 4025 O O . PHE B 1 206 ? 3.256 -36.938 -18.609 1 98.25 206 PHE B O 1
ATOM 4032 N N . HIS B 1 207 ? 2.191 -34.969 -18.25 1 98.25 207 HIS B N 1
ATOM 4033 C CA . HIS B 1 207 ? 2.977 -34.25 -19.234 1 98.25 207 HIS B CA 1
ATOM 4034 C C . HIS B 1 207 ? 3.656 -33.031 -18.594 1 98.25 207 HIS B C 1
ATOM 4036 O O . HIS B 1 207 ? 2.994 -32.062 -18.281 1 98.25 207 HIS B O 1
ATOM 4042 N N . TRP B 1 208 ? 4.961 -33.125 -18.422 1 98.44 208 TRP B N 1
ATOM 4043 C CA . TRP B 1 208 ? 5.746 -31.984 -17.938 1 98.44 208 TRP B CA 1
ATOM 4044 C C . TRP B 1 208 ? 5.965 -30.969 -19.062 1 98.44 208 TRP B C 1
ATOM 4046 O O . TRP B 1 208 ? 6.758 -31.203 -19.969 1 98.44 208 TRP B O 1
ATOM 4056 N N . VAL B 1 209 ? 5.34 -29.812 -18.938 1 98.75 209 VAL B N 1
ATOM 4057 C CA . VAL B 1 209 ? 5.262 -28.953 -20.109 1 98.75 209 VAL B CA 1
ATOM 4058 C C . VAL B 1 209 ? 6.316 -27.844 -20.016 1 98.75 209 VAL B C 1
ATOM 4060 O O . VAL B 1 209 ? 6.582 -27.156 -21 1 98.75 209 VAL B O 1
ATOM 4063 N N . ILE B 1 210 ? 6.883 -27.656 -18.812 1 98.81 210 ILE B N 1
ATOM 4064 C CA . ILE B 1 210 ? 8.109 -26.875 -18.719 1 98.81 210 ILE B CA 1
ATOM 4065 C C . ILE B 1 210 ? 9.32 -27.781 -18.922 1 98.81 210 ILE B C 1
ATOM 4067 O O . ILE B 1 210 ? 9.57 -28.688 -18.125 1 98.81 210 ILE B O 1
ATOM 4071 N N . ALA B 1 211 ? 10.07 -27.531 -19.969 1 96.81 211 ALA B N 1
ATOM 4072 C CA . ALA B 1 211 ? 11.164 -28.406 -20.375 1 96.81 211 ALA B CA 1
ATOM 4073 C C . ALA B 1 211 ? 12.219 -28.5 -19.266 1 96.81 211 ALA B C 1
ATOM 4075 O O . ALA B 1 211 ? 12.445 -27.531 -18.531 1 96.81 211 ALA B O 1
ATOM 4076 N N . ASP B 1 212 ? 12.883 -29.641 -19.203 1 97.25 212 ASP B N 1
ATOM 4077 C CA . ASP B 1 212 ? 13.898 -29.875 -18.188 1 97.25 212 ASP B CA 1
ATOM 4078 C C . ASP B 1 212 ? 15.062 -28.906 -18.328 1 97.25 212 ASP B C 1
ATOM 4080 O O . ASP B 1 212 ? 15.781 -28.625 -17.375 1 97.25 212 ASP B O 1
ATOM 4084 N N . GLY B 1 213 ? 15.258 -28.375 -19.516 1 96.56 213 GLY B N 1
ATOM 4085 C CA . GLY B 1 213 ? 16.359 -27.453 -19.734 1 96.56 213 GLY B CA 1
ATOM 4086 C C . GLY B 1 213 ? 15.953 -26 -19.625 1 96.56 213 GLY B C 1
ATOM 4087 O O . GLY B 1 213 ? 16.781 -25.109 -19.766 1 96.56 213 GLY B O 1
ATOM 4088 N N . GLU B 1 214 ? 14.68 -25.781 -19.297 1 98.06 214 GLU B N 1
ATOM 4089 C CA . GLU B 1 214 ? 14.164 -24.406 -19.234 1 98.06 214 GLU B CA 1
ATOM 4090 C C . GLU B 1 214 ? 14.578 -23.734 -17.922 1 98.06 214 GLU B C 1
ATOM 4092 O O . GLU B 1 214 ? 14.234 -24.203 -16.844 1 98.06 214 GLU B O 1
ATOM 4097 N N . ASP B 1 215 ? 15.336 -22.625 -18.094 1 98.56 215 ASP B N 1
ATOM 4098 C CA . ASP B 1 215 ? 15.75 -21.875 -16.906 1 98.56 215 ASP B CA 1
ATOM 4099 C C . ASP B 1 215 ? 14.57 -21.094 -16.328 1 98.56 215 ASP B C 1
ATOM 4101 O O . ASP B 1 215 ? 13.859 -20.391 -17.047 1 98.56 215 ASP B O 1
ATOM 4105 N N . THR B 1 216 ? 14.375 -21.234 -14.969 1 98.81 216 THR B N 1
ATOM 4106 C CA . THR B 1 216 ? 13.305 -20.5 -14.305 1 98.81 216 THR B CA 1
ATOM 4107 C C . THR B 1 216 ? 13.867 -19.594 -13.211 1 98.81 216 THR B C 1
ATOM 4109 O O . THR B 1 216 ? 13.164 -19.25 -12.266 1 98.81 216 THR B O 1
ATOM 4112 N N . THR B 1 217 ? 15.148 -19.219 -13.273 1 98.75 217 THR B N 1
ATOM 4113 C CA . THR B 1 217 ? 15.828 -18.422 -12.258 1 98.75 217 THR B CA 1
ATOM 4114 C C . THR B 1 217 ? 16.266 -17.078 -12.82 1 98.75 217 THR B C 1
ATOM 4116 O O . THR B 1 217 ? 16.672 -16.984 -13.984 1 98.75 217 THR B O 1
ATOM 4119 N N . VAL B 1 218 ? 16.219 -16.078 -11.992 1 98.62 218 VAL B N 1
ATOM 4120 C CA . VAL B 1 218 ? 16.547 -14.711 -12.398 1 98.62 218 VAL B CA 1
ATOM 4121 C C . VAL B 1 218 ? 18.062 -14.508 -12.359 1 98.62 218 VAL B C 1
ATOM 4123 O O . VAL B 1 218 ? 18.625 -13.828 -13.227 1 98.62 218 VAL B O 1
ATOM 4126 N N . ARG B 1 219 ? 18.688 -15.062 -11.367 1 97.81 219 ARG B N 1
ATOM 4127 C CA . ARG B 1 219 ? 20.125 -14.844 -11.203 1 97.81 219 ARG B CA 1
ATOM 4128 C C . ARG B 1 219 ? 20.906 -15.406 -12.391 1 97.81 219 ARG B C 1
ATOM 4130 O O . ARG B 1 219 ? 20.703 -16.562 -12.773 1 97.81 219 ARG B O 1
ATOM 4137 N N . ALA B 1 220 ? 21.812 -14.625 -12.891 1 95.38 220 ALA B N 1
ATOM 4138 C CA . ALA B 1 220 ? 22.594 -15.008 -14.062 1 95.38 220 ALA B CA 1
ATOM 4139 C C . ALA B 1 220 ? 23.469 -16.219 -13.766 1 95.38 220 ALA B C 1
ATOM 4141 O O . ALA B 1 220 ? 23.75 -17.016 -14.664 1 95.38 220 ALA B O 1
ATOM 4142 N N . SER B 1 221 ? 23.797 -16.359 -12.555 1 96.38 221 SER B N 1
ATOM 4143 C CA . SER B 1 221 ? 24.734 -17.406 -12.172 1 96.38 221 SER B CA 1
ATOM 4144 C C . SER B 1 221 ? 24.016 -18.75 -12 1 96.38 221 SER B C 1
ATOM 4146 O O . SER B 1 221 ? 24.656 -19.781 -11.805 1 96.38 221 SER B O 1
ATOM 4148 N N . THR B 1 222 ? 22.688 -18.656 -12.055 1 96 222 THR B N 1
ATOM 4149 C CA . THR B 1 222 ? 21.906 -19.875 -11.844 1 96 222 THR B CA 1
ATOM 4150 C C . THR B 1 222 ? 21.078 -20.203 -13.086 1 96 222 THR B C 1
ATOM 4152 O O . THR B 1 222 ? 20.484 -19.312 -13.703 1 96 222 THR B O 1
ATOM 4155 N N . HIS B 1 223 ? 21.125 -21.453 -13.516 1 97.38 223 HIS B N 1
ATOM 4156 C CA . HIS B 1 223 ? 20.312 -21.984 -14.609 1 97.38 223 HIS B CA 1
ATOM 4157 C C . HIS B 1 223 ? 19.656 -23.297 -14.211 1 97.38 223 HIS B C 1
ATOM 4159 O O . HIS B 1 223 ? 20.172 -24.375 -14.508 1 97.38 223 HIS B O 1
ATOM 4165 N N . CYS B 1 224 ? 18.5 -23.219 -13.594 1 98.31 224 CYS B N 1
ATOM 4166 C CA . CYS B 1 224 ? 17.797 -24.375 -13.062 1 98.31 224 CYS B CA 1
ATOM 4167 C C . CYS B 1 224 ? 16.312 -24.328 -13.391 1 98.31 224 CYS B C 1
ATOM 4169 O O . CYS B 1 224 ? 15.695 -23.266 -13.281 1 98.31 224 CYS B O 1
ATOM 4171 N N . ALA B 1 225 ? 15.781 -25.406 -13.789 1 98.44 225 ALA B N 1
ATOM 4172 C CA . ALA B 1 225 ? 14.344 -25.531 -13.992 1 98.44 225 ALA B CA 1
ATOM 4173 C C . ALA B 1 225 ? 13.641 -25.922 -12.688 1 98.44 225 ALA B C 1
ATOM 4175 O O . ALA B 1 225 ? 13.062 -27 -12.578 1 98.44 225 ALA B O 1
ATOM 4176 N N . TYR B 1 226 ? 13.547 -25.016 -11.773 1 98.69 226 TYR B N 1
ATOM 4177 C CA . TYR B 1 226 ? 12.945 -25.281 -10.469 1 98.69 226 TYR B CA 1
ATOM 4178 C C . TYR B 1 226 ? 11.43 -25.344 -10.578 1 98.69 226 TYR B C 1
ATOM 4180 O O . TYR B 1 226 ? 10.797 -26.219 -9.977 1 98.69 226 TYR B O 1
ATOM 4188 N N . ASP B 1 227 ? 10.875 -24.391 -11.289 1 98.94 227 ASP B N 1
ATOM 4189 C CA . ASP B 1 227 ? 9.43 -24.219 -11.414 1 98.94 227 ASP B CA 1
ATOM 4190 C C . ASP B 1 227 ? 8.875 -25.062 -12.555 1 98.94 227 ASP B C 1
ATOM 4192 O O . ASP B 1 227 ? 9.422 -25.047 -13.664 1 98.94 227 ASP B O 1
ATOM 4196 N N . ARG B 1 228 ? 7.789 -25.781 -12.242 1 98.88 228 ARG B N 1
ATOM 4197 C CA . ARG B 1 228 ? 7.27 -26.734 -13.227 1 98.88 228 ARG B CA 1
ATOM 4198 C C . ARG B 1 228 ? 5.754 -26.594 -13.359 1 98.88 228 ARG B C 1
ATOM 4200 O O . ARG B 1 228 ? 5.09 -26.078 -12.453 1 98.88 228 ARG B O 1
ATOM 4207 N N . ILE B 1 229 ? 5.27 -27.016 -14.469 1 98.94 229 ILE B N 1
ATOM 4208 C CA . ILE B 1 229 ? 3.855 -27.266 -14.727 1 98.94 229 ILE B CA 1
ATOM 4209 C C . ILE B 1 229 ? 3.684 -28.672 -15.32 1 98.94 229 ILE B C 1
ATOM 4211 O O . ILE B 1 229 ? 4.34 -29.016 -16.312 1 98.94 229 ILE B O 1
ATOM 4215 N N . VAL B 1 230 ? 2.863 -29.469 -14.727 1 98.88 230 VAL B N 1
ATOM 4216 C CA . VAL B 1 230 ? 2.58 -30.828 -15.164 1 98.88 230 VAL B CA 1
ATOM 4217 C C . VAL B 1 230 ? 1.085 -30.984 -15.438 1 98.88 230 VAL B C 1
ATOM 4219 O O . VAL B 1 230 ? 0.258 -30.734 -14.555 1 98.88 230 VAL B O 1
ATOM 4222 N N . LEU B 1 231 ? 0.748 -31.391 -16.672 1 98.75 231 LEU B N 1
ATOM 4223 C CA . LEU B 1 231 ? -0.644 -31.594 -17.062 1 98.75 231 LEU B CA 1
ATOM 4224 C C . LEU B 1 231 ? -1.03 -33.062 -16.938 1 98.75 231 LEU B C 1
ATOM 4226 O O . LEU B 1 231 ? -0.221 -33.938 -17.234 1 98.75 231 LEU B O 1
ATOM 4230 N N . HIS B 1 232 ? -2.203 -33.312 -16.562 1 98.5 232 HIS B N 1
ATOM 4231 C CA . HIS B 1 232 ? -2.828 -34.625 -16.641 1 98.5 232 HIS B CA 1
ATOM 4232 C C . HIS B 1 232 ? -4.227 -34.531 -17.25 1 98.5 232 HIS B C 1
ATOM 4234 O O . HIS B 1 232 ? -4.973 -33.594 -16.953 1 98.5 232 HIS B O 1
ATOM 4240 N N . GLY B 1 233 ? -4.629 -35.469 -18.047 1 96.44 233 GLY B N 1
ATOM 4241 C CA . GLY B 1 233 ? -5.93 -35.531 -18.688 1 96.44 233 GLY B CA 1
ATOM 4242 C C . GLY B 1 233 ? -5.875 -35.25 -20.172 1 96.44 233 GLY B C 1
ATOM 4243 O O . GLY B 1 233 ? -5.172 -34.344 -20.625 1 96.44 233 GLY B O 1
ATOM 4244 N N . GLU B 1 234 ? -6.594 -36 -20.969 1 93.81 234 GLU B N 1
ATOM 4245 C CA . GLU B 1 234 ? -6.551 -35.938 -22.422 1 93.81 234 GLU B CA 1
ATOM 4246 C C . GLU B 1 234 ? -7.145 -34.594 -22.906 1 93.81 234 GLU B C 1
ATOM 4248 O O . GLU B 1 234 ? -6.652 -34.031 -23.875 1 93.81 234 GLU B O 1
ATOM 4253 N N . ARG B 1 235 ? -8.125 -34.156 -22.266 1 94.06 235 ARG B N 1
ATOM 4254 C CA . ARG B 1 235 ? -8.758 -32.906 -22.688 1 94.06 235 ARG B CA 1
ATOM 4255 C C . ARG B 1 235 ? -7.816 -31.719 -22.469 1 94.06 235 ARG B C 1
ATOM 4257 O O . ARG B 1 235 ? -7.617 -30.906 -23.375 1 94.06 235 ARG B O 1
ATOM 4264 N N . CYS B 1 236 ? -7.258 -31.719 -21.297 1 93.56 236 CYS B N 1
ATOM 4265 C CA . CYS B 1 236 ? -6.32 -30.656 -20.969 1 93.56 236 CYS B CA 1
ATOM 4266 C C . CYS B 1 236 ? -5.133 -30.656 -21.922 1 93.56 236 CYS B C 1
ATOM 4268 O O . CYS B 1 236 ? -4.73 -29.609 -22.422 1 93.56 236 CYS B O 1
ATOM 4270 N N . ARG B 1 237 ? -4.656 -31.766 -22.203 1 94.75 237 ARG B N 1
ATOM 4271 C CA . ARG B 1 237 ? -3.494 -31.922 -23.078 1 94.75 237 ARG B CA 1
ATOM 4272 C C . ARG B 1 237 ? -3.824 -31.5 -24.516 1 94.75 237 ARG B C 1
ATOM 4274 O O . ARG B 1 237 ? -3.002 -30.875 -25.188 1 94.75 237 ARG B O 1
ATOM 4281 N N . SER B 1 238 ? -5.02 -31.812 -24.922 1 94.44 238 SER B N 1
ATOM 4282 C CA . SER B 1 238 ? -5.414 -31.531 -26.297 1 94.44 238 SER B CA 1
ATOM 4283 C C . SER B 1 238 ? -5.547 -30.016 -26.531 1 94.44 238 SER B C 1
ATOM 4285 O O . SER B 1 238 ? -5.488 -29.562 -27.672 1 94.44 238 SER B O 1
ATOM 4287 N N . LEU B 1 239 ? -5.68 -29.266 -25.484 1 96.06 239 LEU B N 1
ATOM 4288 C CA . LEU B 1 239 ? -5.898 -27.828 -25.609 1 96.06 239 LEU B CA 1
ATOM 4289 C C . LEU B 1 239 ? -4.598 -27.062 -25.391 1 96.06 239 LEU B C 1
ATOM 4291 O O . LEU B 1 239 ? -4.562 -25.844 -25.516 1 96.06 239 LEU B O 1
ATOM 4295 N N . LEU B 1 240 ? -3.541 -27.781 -25.078 1 97.44 240 LEU B N 1
ATOM 4296 C CA . LEU B 1 240 ? -2.26 -27.141 -24.812 1 97.44 240 LEU B CA 1
ATOM 4297 C C . LEU B 1 240 ? -1.769 -26.375 -26.031 1 97.44 240 LEU B C 1
ATOM 4299 O O . LEU B 1 240 ? -1.696 -26.922 -27.141 1 97.44 240 LEU B O 1
ATOM 4303 N N . HIS B 1 241 ? -1.464 -25.125 -25.859 1 97 241 HIS B N 1
ATOM 4304 C CA . HIS B 1 241 ? -0.928 -24.281 -26.938 1 97 241 HIS B CA 1
ATOM 4305 C C . HIS B 1 241 ? 0.553 -24 -26.719 1 97 241 HIS B C 1
ATOM 4307 O O . HIS B 1 241 ? 1.391 -24.375 -27.547 1 97 241 HIS B O 1
ATOM 4313 N N . THR B 1 242 ? 0.879 -23.344 -25.594 1 97.69 242 THR B N 1
ATOM 4314 C CA . THR B 1 242 ? 2.266 -23.031 -25.25 1 97.69 242 THR B CA 1
ATOM 4315 C C . THR B 1 242 ? 2.498 -23.188 -23.75 1 97.69 242 THR B C 1
ATOM 4317 O O . THR B 1 242 ? 1.547 -23.156 -22.953 1 97.69 242 THR B O 1
ATOM 4320 N N . ALA B 1 243 ? 3.725 -23.484 -23.391 1 98.69 243 ALA B N 1
ATOM 4321 C CA . ALA B 1 243 ? 4.184 -23.484 -22 1 98.69 243 ALA B CA 1
ATOM 4322 C C . ALA B 1 243 ? 5.637 -23.031 -21.906 1 98.69 243 ALA B C 1
ATOM 4324 O O . ALA B 1 243 ? 6.477 -23.438 -22.703 1 98.69 243 ALA B O 1
ATOM 4325 N N . ALA B 1 244 ? 5.906 -22.125 -21 1 98.69 244 ALA B N 1
ATOM 4326 C CA . ALA B 1 244 ? 7.262 -21.594 -20.891 1 98.69 244 ALA B CA 1
ATOM 4327 C C . ALA B 1 244 ? 7.434 -20.797 -19.594 1 98.69 244 ALA B C 1
ATOM 4329 O O . ALA B 1 244 ? 6.457 -20.531 -18.891 1 98.69 244 ALA B O 1
ATOM 4330 N N . ALA B 1 245 ? 8.672 -20.609 -19.297 1 98.88 245 ALA B N 1
ATOM 4331 C CA . ALA B 1 245 ? 8.969 -19.578 -18.297 1 98.88 245 ALA B CA 1
ATOM 4332 C C . ALA B 1 245 ? 8.844 -18.188 -18.906 1 98.88 245 ALA B C 1
ATOM 4334 O O . ALA B 1 245 ? 9.195 -17.969 -20.062 1 98.88 245 ALA B O 1
ATOM 4335 N N . PHE B 1 246 ? 8.367 -17.312 -18.156 1 98.88 246 PHE B N 1
ATOM 4336 C CA . PHE B 1 246 ? 8.273 -15.938 -18.609 1 98.88 246 PHE B CA 1
ATOM 4337 C C . PHE B 1 246 ? 9.469 -15.125 -18.125 1 98.88 246 PHE B C 1
ATOM 4339 O O . PHE B 1 246 ? 9.547 -14.766 -16.938 1 98.88 246 PHE B O 1
ATOM 4346 N N . ASP B 1 247 ? 10.305 -14.805 -19 1 98.62 247 ASP B N 1
ATOM 4347 C CA . ASP B 1 247 ? 11.484 -14 -18.734 1 98.62 247 ASP B CA 1
ATOM 4348 C C . ASP B 1 247 ? 11.125 -12.523 -18.578 1 98.62 247 ASP B C 1
ATOM 4350 O O . ASP B 1 247 ? 11.414 -11.719 -19.469 1 98.62 247 ASP B O 1
ATOM 4354 N N . PHE B 1 248 ? 10.648 -12.164 -17.391 1 98.81 248 PHE B N 1
ATOM 4355 C CA . PHE B 1 248 ? 10.141 -10.805 -17.203 1 98.81 248 PHE B CA 1
ATOM 4356 C C . PHE B 1 248 ? 11.281 -9.797 -17.188 1 98.81 248 PHE B C 1
ATOM 4358 O O . PHE B 1 248 ? 11.117 -8.656 -17.625 1 98.81 248 PHE B O 1
ATOM 4365 N N . PRO B 1 249 ? 12.5 -10.094 -16.641 1 98.56 249 PRO B N 1
ATOM 4366 C CA . PRO B 1 249 ? 13.562 -9.086 -16.688 1 98.56 249 PRO B CA 1
ATOM 4367 C C . PRO B 1 249 ? 13.867 -8.609 -18.109 1 98.56 249 PRO B C 1
ATOM 4369 O O . PRO B 1 249 ? 13.969 -7.406 -18.344 1 98.56 249 PRO B O 1
ATOM 4372 N N . THR B 1 250 ? 13.969 -9.562 -19.031 1 98.31 250 THR B N 1
ATOM 4373 C CA . THR B 1 250 ? 14.25 -9.195 -20.422 1 98.31 250 THR B CA 1
ATOM 4374 C C . THR B 1 250 ? 13.055 -8.469 -21.031 1 98.31 250 THR B C 1
ATOM 4376 O O . THR B 1 250 ? 13.219 -7.438 -21.688 1 98.31 250 THR B O 1
ATOM 4379 N N . THR B 1 251 ? 11.883 -8.953 -20.812 1 98.5 251 THR B N 1
ATOM 4380 C CA . THR B 1 251 ? 10.672 -8.406 -21.422 1 98.5 251 THR B CA 1
ATOM 4381 C C . THR B 1 251 ? 10.43 -6.977 -20.953 1 98.5 251 THR B C 1
ATOM 4383 O O . THR B 1 251 ? 10.016 -6.117 -21.734 1 98.5 251 THR B O 1
ATOM 4386 N N . PHE B 1 252 ? 10.656 -6.766 -19.656 1 98.62 252 PHE B N 1
ATOM 4387 C CA . PHE B 1 252 ? 10.359 -5.461 -19.094 1 98.62 252 PHE B CA 1
ATOM 4388 C C . PHE B 1 252 ? 11.617 -4.609 -19 1 98.62 252 PHE B C 1
ATOM 4390 O O . PHE B 1 252 ? 11.609 -3.539 -18.391 1 98.62 252 PHE B O 1
ATOM 4397 N N . GLN B 1 253 ? 12.742 -5.082 -19.516 1 98.38 253 GLN B N 1
ATOM 4398 C CA . GLN B 1 253 ? 14.008 -4.367 -19.578 1 98.38 253 GLN B CA 1
ATOM 4399 C C . GLN B 1 253 ? 14.5 -3.973 -18.203 1 98.38 253 GLN B C 1
ATOM 4401 O O . GLN B 1 253 ? 14.859 -2.816 -17.969 1 98.38 253 GLN B O 1
ATOM 4406 N N . LEU B 1 254 ? 14.539 -4.93 -17.312 1 98.69 254 LEU B N 1
ATOM 4407 C CA . LEU B 1 254 ? 15.047 -4.738 -15.953 1 98.69 254 LEU B CA 1
ATOM 4408 C C . LEU B 1 254 ? 16.484 -5.219 -15.844 1 98.69 254 LEU B C 1
ATOM 4410 O O . LEU B 1 254 ? 16.859 -6.211 -16.469 1 98.69 254 LEU B O 1
ATOM 4414 N N . THR B 1 255 ? 17.266 -4.523 -15.023 1 98.44 255 THR B N 1
ATOM 4415 C CA . THR B 1 255 ? 18.562 -5.074 -14.617 1 98.44 255 THR B CA 1
ATOM 4416 C C . THR B 1 255 ? 18.359 -6.285 -13.711 1 98.44 255 THR B C 1
ATOM 4418 O O . THR B 1 255 ? 17.281 -6.516 -13.188 1 98.44 255 THR B O 1
ATOM 4421 N N . GLU B 1 256 ? 19.406 -7.078 -13.602 1 98.25 256 GLU B N 1
ATOM 4422 C CA . GLU B 1 256 ? 19.344 -8.227 -12.695 1 98.25 256 GLU B CA 1
ATOM 4423 C C . GLU B 1 256 ? 18.969 -7.797 -11.281 1 98.25 256 GLU B C 1
ATOM 4425 O O . GLU B 1 256 ? 18.156 -8.445 -10.625 1 98.25 256 GLU B O 1
ATOM 4430 N N . GLU B 1 257 ? 19.578 -6.699 -10.852 1 98 257 GLU B N 1
ATOM 4431 C CA . GLU B 1 257 ? 19.312 -6.188 -9.508 1 98 257 GLU B CA 1
ATOM 4432 C C . GLU B 1 257 ? 17.844 -5.812 -9.336 1 98 257 GLU B C 1
ATOM 4434 O O . GLU B 1 257 ? 17.234 -6.164 -8.328 1 98 257 GLU B O 1
ATOM 4439 N N . GLU B 1 258 ? 17.281 -5.152 -10.297 1 98.31 258 GLU B N 1
ATOM 4440 C CA . GLU B 1 258 ? 15.875 -4.785 -10.266 1 98.31 258 GLU B CA 1
ATOM 4441 C C . GLU B 1 258 ? 14.977 -6.023 -10.258 1 98.31 258 GLU B C 1
ATOM 4443 O O . GLU B 1 258 ? 13.992 -6.078 -9.531 1 98.31 258 GLU B O 1
ATOM 4448 N N . ALA B 1 259 ? 15.344 -6.938 -11.055 1 98.81 259 ALA B N 1
ATOM 4449 C CA . ALA B 1 259 ? 14.547 -8.156 -11.164 1 98.81 259 ALA B CA 1
ATOM 4450 C C . ALA B 1 259 ? 14.578 -8.945 -9.859 1 98.81 259 ALA B C 1
ATOM 4452 O O . ALA B 1 259 ? 13.562 -9.508 -9.445 1 98.81 259 ALA B O 1
ATOM 4453 N N . LEU B 1 260 ? 15.742 -8.953 -9.242 1 98.75 260 LEU B N 1
ATOM 4454 C CA . LEU B 1 260 ? 15.891 -9.703 -8 1 98.75 260 LEU B CA 1
ATOM 4455 C C . LEU B 1 260 ? 15.086 -9.062 -6.879 1 98.75 260 LEU B C 1
ATOM 4457 O O . LEU B 1 260 ? 14.773 -9.711 -5.875 1 98.75 260 LEU B O 1
ATOM 4461 N N . ASN B 1 261 ? 14.734 -7.773 -7.047 1 98.25 261 ASN B N 1
ATOM 4462 C CA . ASN B 1 261 ? 13.836 -7.129 -6.098 1 98.25 261 ASN B CA 1
ATOM 4463 C C . ASN B 1 261 ? 12.406 -7.648 -6.238 1 98.25 261 ASN B C 1
ATOM 4465 O O . ASN B 1 261 ? 11.594 -7.504 -5.32 1 98.25 261 ASN B O 1
ATOM 4469 N N . ILE B 1 262 ? 12.102 -8.211 -7.418 1 98.75 262 ILE B N 1
ATOM 4470 C CA . ILE B 1 262 ? 10.789 -8.805 -7.645 1 98.75 262 ILE B CA 1
ATOM 4471 C C . ILE B 1 262 ? 10.789 -10.25 -7.164 1 98.75 262 ILE B C 1
ATOM 4473 O O . ILE B 1 262 ? 9.984 -10.625 -6.305 1 98.75 262 ILE B O 1
ATOM 4477 N N . SER B 1 263 ? 11.633 -11.031 -7.676 1 98.88 263 SER B N 1
ATOM 4478 C CA . SER B 1 263 ? 11.797 -12.438 -7.32 1 98.88 263 SER B CA 1
ATOM 4479 C C . SER B 1 263 ? 13.055 -13.031 -7.949 1 98.88 263 SER B C 1
ATOM 4481 O O . SER B 1 263 ? 13.5 -12.57 -9.008 1 98.88 263 SER B O 1
ATOM 4483 N N . ASP B 1 264 ? 13.562 -14.062 -7.32 1 98.81 264 ASP B N 1
ATOM 4484 C CA . ASP B 1 264 ? 14.672 -14.797 -7.918 1 98.81 264 ASP B CA 1
ATOM 4485 C C . ASP B 1 264 ? 14.164 -15.93 -8.805 1 98.81 264 ASP B C 1
ATOM 4487 O O . ASP B 1 264 ? 14.953 -16.719 -9.344 1 98.81 264 ASP B O 1
ATOM 4491 N N . HIS B 1 265 ? 12.852 -16.078 -9.023 1 98.88 265 HIS B N 1
ATOM 4492 C CA . HIS B 1 265 ? 12.234 -17.047 -9.914 1 98.88 265 HIS B CA 1
ATOM 4493 C C . HIS B 1 265 ? 11.516 -16.344 -11.062 1 98.88 265 HIS B C 1
ATOM 4495 O O . HIS B 1 265 ? 11 -15.242 -10.906 1 98.88 265 HIS B O 1
ATOM 4501 N N . TYR B 1 266 ? 11.484 -17.016 -12.18 1 98.88 266 TYR B N 1
ATOM 4502 C CA . TYR B 1 266 ? 10.547 -16.656 -13.234 1 98.88 266 TYR B CA 1
ATOM 4503 C C . TYR B 1 266 ? 9.18 -17.281 -12.984 1 98.88 266 TYR B C 1
ATOM 4505 O O . TYR B 1 266 ? 9.086 -18.422 -12.539 1 98.88 266 TYR B O 1
ATOM 4513 N N . PRO B 1 267 ? 8.109 -16.516 -13.352 1 98.94 267 PRO B N 1
ATOM 4514 C CA . PRO B 1 267 ? 6.832 -17.219 -13.477 1 98.94 267 PRO B CA 1
ATOM 4515 C C . PRO B 1 267 ? 6.852 -18.281 -14.578 1 98.94 267 PRO B C 1
ATOM 4517 O O . PRO B 1 267 ? 7.527 -18.109 -15.594 1 98.94 267 PRO B O 1
ATOM 4520 N N . VAL B 1 268 ? 6.164 -19.375 -14.344 1 98.94 268 VAL B N 1
ATOM 4521 C CA . VAL B 1 268 ? 5.926 -20.344 -15.414 1 98.94 268 VAL B CA 1
ATOM 4522 C C . VAL B 1 268 ? 4.465 -20.281 -15.852 1 98.94 268 VAL B C 1
ATOM 4524 O O . VAL B 1 268 ? 3.574 -20.047 -15.031 1 98.94 268 VAL B O 1
ATOM 4527 N N . GLU B 1 269 ? 4.285 -20.484 -17.156 1 98.94 269 GLU B N 1
ATOM 4528 C CA . GLU B 1 269 ? 2.971 -20.266 -17.75 1 98.94 269 GLU B CA 1
ATOM 4529 C C . GLU B 1 269 ? 2.592 -21.406 -18.688 1 98.94 269 GLU B C 1
ATOM 4531 O O . GLU B 1 269 ? 3.455 -21.969 -19.359 1 98.94 269 GLU B O 1
ATOM 4536 N N . VAL B 1 270 ? 1.32 -21.688 -18.734 1 98.88 270 VAL B N 1
ATOM 4537 C CA . VAL B 1 270 ? 0.755 -22.594 -19.734 1 98.88 270 VAL B CA 1
ATOM 4538 C C . VAL B 1 270 ? -0.48 -21.953 -20.359 1 98.88 270 VAL B C 1
ATOM 4540 O O . VAL B 1 270 ? -1.304 -21.359 -19.656 1 98.88 270 VAL B O 1
ATOM 4543 N N . GLU B 1 271 ? -0.487 -21.953 -21.656 1 98.44 271 GLU B N 1
ATOM 4544 C CA . GLU B 1 271 ? -1.613 -21.406 -22.391 1 98.44 271 GLU B CA 1
ATOM 4545 C C . GLU B 1 271 ? -2.459 -22.516 -23.016 1 98.44 271 GLU B C 1
ATOM 4547 O O . GLU B 1 271 ? -1.932 -23.406 -23.688 1 98.44 271 GLU B O 1
ATOM 4552 N N . LEU B 1 272 ? -3.734 -22.453 -22.766 1 97.88 272 LEU B N 1
ATOM 4553 C CA . LEU B 1 272 ? -4.699 -23.375 -23.359 1 97.88 272 LEU B CA 1
ATOM 4554 C C . LEU B 1 272 ? -5.551 -22.672 -24.406 1 97.88 272 LEU B C 1
ATOM 4556 O O . LEU B 1 272 ? -5.949 -21.516 -24.219 1 97.88 272 LEU B O 1
ATOM 4560 N N . LYS B 1 273 ? -5.777 -23.281 -25.5 1 95.88 273 LYS B N 1
ATOM 4561 C CA . LYS B 1 273 ? -6.703 -22.781 -26.5 1 95.88 273 LYS B CA 1
ATOM 4562 C C . LYS B 1 273 ? -8.125 -23.25 -26.234 1 95.88 273 LYS B C 1
ATOM 4564 O O . LYS B 1 273 ? -8.469 -24.406 -26.516 1 95.88 273 LYS B O 1
ATOM 4569 N N . LEU B 1 274 ? -8.883 -22.266 -25.734 1 92.56 274 LEU B N 1
ATOM 4570 C CA . LEU B 1 274 ? -10.258 -22.641 -25.391 1 92.56 274 LEU B CA 1
ATOM 4571 C C . LEU B 1 274 ? -11.219 -22.219 -26.5 1 92.56 274 LEU B C 1
ATOM 4573 O O . LEU B 1 274 ? -11.055 -21.156 -27.109 1 92.56 274 LEU B O 1
ATOM 4577 N N . SER B 1 275 ? -11.891 -23.109 -27.203 1 76.44 275 SER B N 1
ATOM 4578 C CA . SER B 1 275 ? -12.883 -22.781 -28.219 1 76.44 275 SER B CA 1
ATOM 4579 C C . SER B 1 275 ? -14.164 -22.25 -27.594 1 76.44 275 SER B C 1
ATOM 4581 O O . SER B 1 275 ? -14.578 -22.703 -26.531 1 76.44 275 SER B O 1
ATOM 4583 N N . GLN B 1 276 ? -14.516 -20.922 -27.781 1 62.34 276 GLN B N 1
ATOM 4584 C CA . GLN B 1 276 ? -15.703 -20.312 -27.203 1 62.34 276 GLN B CA 1
ATOM 4585 C C . GLN B 1 276 ? -16.969 -21.094 -27.578 1 62.34 276 GLN B C 1
ATOM 4587 O O . GLN B 1 276 ? -17.062 -21.609 -28.688 1 62.34 276 GLN B O 1
ATOM 4592 N N . ALA B 1 277 ? -17.625 -21.562 -26.438 1 52.41 277 ALA B N 1
ATOM 4593 C CA . ALA B 1 277 ? -19 -21.969 -26.688 1 52.41 277 ALA B CA 1
ATOM 4594 C C . ALA B 1 277 ? -19.75 -20.938 -27.516 1 52.41 277 ALA B C 1
ATOM 4596 O O . ALA B 1 277 ? -19.594 -19.734 -27.297 1 52.41 277 ALA B O 1
ATOM 4597 N N . HIS B 1 278 ? -20 -21.188 -28.781 1 45.38 278 HIS B N 1
ATOM 4598 C CA . HIS B 1 278 ? -20.953 -20.344 -29.5 1 45.38 278 HIS B CA 1
ATOM 4599 C C . HIS B 1 278 ? -22.156 -20.016 -28.625 1 45.38 278 HIS B C 1
ATOM 4601 O O . HIS B 1 278 ? -22.875 -20.906 -28.156 1 45.38 278 HIS B O 1
ATOM 4607 N N . SER B 1 279 ? -22 -19.172 -27.75 1 40.19 279 SER B N 1
ATOM 4608 C CA . SER B 1 279 ? -23.344 -18.812 -27.312 1 40.19 279 SER B CA 1
ATOM 4609 C C . SER B 1 279 ? -24.234 -18.484 -28.5 1 40.19 279 SER B C 1
ATOM 4611 O O . SER B 1 279 ? -23.953 -17.531 -29.25 1 40.19 279 SER B O 1
ATOM 4613 N N . VAL B 1 280 ? -24.719 -19.453 -29.203 1 38.19 280 VAL B N 1
ATOM 4614 C CA . VAL B 1 280 ? -25.781 -19.156 -30.156 1 38.19 280 VAL B CA 1
ATOM 4615 C C . VAL B 1 280 ? -26.812 -18.234 -29.5 1 38.19 280 VAL B C 1
ATOM 4617 O O . VAL B 1 280 ? -27.484 -18.625 -28.547 1 38.19 280 VAL B O 1
ATOM 4620 N N . GLN B 1 281 ? -26.438 -17.031 -29.297 1 39.44 281 GLN B N 1
ATOM 4621 C CA . GLN B 1 281 ? -27.625 -16.234 -29.016 1 39.44 281 GLN B CA 1
ATOM 4622 C C . GLN B 1 281 ? -28.672 -16.406 -30.109 1 39.44 281 GLN B C 1
ATOM 4624 O O . GLN B 1 281 ? -28.375 -16.203 -31.281 1 39.44 281 GLN B O 1
ATOM 4629 N N . PRO B 1 282 ? -29.688 -17.203 -29.812 1 39.56 282 PRO B N 1
ATOM 4630 C CA . PRO B 1 282 ? -30.75 -17.266 -30.828 1 39.56 282 PRO B CA 1
ATOM 4631 C C . PRO B 1 282 ? -31.141 -15.883 -31.328 1 39.56 282 PRO B C 1
ATOM 4633 O O . PRO B 1 282 ? -31.234 -14.93 -30.547 1 39.56 282 PRO B O 1
ATOM 4636 N N . LEU B 1 283 ? -30.625 -15.555 -32.469 1 41.16 283 LEU B N 1
ATOM 4637 C CA . LEU B 1 283 ? -31.172 -14.352 -33.094 1 41.16 283 LEU B CA 1
ATOM 4638 C C . LEU B 1 283 ? -32.688 -14.305 -32.906 1 41.16 283 LEU B C 1
ATOM 4640 O O . LEU B 1 283 ? -33.406 -15.227 -33.312 1 41.16 283 LEU B O 1
ATOM 4644 N N . SER B 1 284 ? -33.125 -13.797 -31.797 1 36.78 284 SER B N 1
ATOM 4645 C CA . SER B 1 284 ? -34.562 -13.617 -31.672 1 36.78 284 SER B CA 1
ATOM 4646 C C . SER B 1 284 ? -35.156 -13.023 -32.938 1 36.78 284 SER B C 1
ATOM 4648 O O . SER B 1 284 ? -34.656 -12.016 -33.469 1 36.78 284 SER B O 1
ATOM 4650 N N . LEU B 1 285 ? -35.719 -13.852 -33.781 1 39.62 285 LEU B N 1
ATOM 4651 C CA . LEU B 1 285 ? -36.562 -13.586 -34.938 1 39.62 285 LEU B CA 1
ATOM 4652 C C . LEU B 1 285 ? -37.438 -12.375 -34.719 1 39.62 285 LEU B C 1
ATOM 4654 O O . LEU B 1 285 ? -38.25 -12.016 -35.594 1 39.62 285 LEU B O 1
ATOM 4658 N N . THR B 1 286 ? -37.438 -11.898 -33.469 1 38.06 286 THR B N 1
ATOM 4659 C CA . THR B 1 286 ? -38.594 -11.039 -33.219 1 38.06 286 THR B CA 1
ATOM 4660 C C . THR B 1 286 ? -38.5 -9.75 -34.031 1 38.06 286 THR B C 1
ATOM 4662 O O . THR B 1 286 ? -39.438 -8.961 -34.094 1 38.06 286 THR B O 1
ATOM 4665 N N . VAL B 1 287 ? -37.281 -9.438 -34.562 1 37.22 287 VAL B N 1
ATOM 4666 C CA . VAL B 1 287 ? -37.344 -8.062 -35.031 1 37.22 287 VAL B CA 1
ATOM 4667 C C . VAL B 1 287 ? -38.094 -8.016 -36.375 1 37.22 287 VAL B C 1
ATOM 4669 O O . VAL B 1 287 ? -38.375 -6.934 -36.906 1 37.22 287 VAL B O 1
ATOM 4672 N N . LEU B 1 288 ? -38.188 -9.227 -37.031 1 35.09 288 LEU B N 1
ATOM 4673 C CA . LEU B 1 288 ? -38.688 -9 -38.375 1 35.09 288 LEU B CA 1
ATOM 4674 C C . LEU B 1 288 ? -40.125 -8.555 -38.344 1 35.09 288 LEU B C 1
ATOM 4676 O O . LEU B 1 288 ? -40.656 -8.109 -39.375 1 35.09 288 LEU B O 1
ATOM 4680 N N . LEU B 1 289 ? -40.844 -9 -37.312 1 35.38 289 LEU B N 1
ATOM 4681 C CA . LEU B 1 289 ? -42.281 -8.961 -37.594 1 35.38 289 LEU B CA 1
ATOM 4682 C C . LEU B 1 289 ? -42.781 -7.527 -37.594 1 35.38 289 LEU B C 1
ATOM 4684 O O . LEU B 1 289 ? -43.969 -7.281 -37.844 1 35.38 289 LEU B O 1
ATOM 4688 N N . LEU B 1 290 ? -42.031 -6.617 -36.938 1 36.53 290 LEU B N 1
ATOM 4689 C CA . LEU B 1 290 ? -42.781 -5.41 -36.656 1 36.53 290 LEU B CA 1
ATOM 4690 C C . LEU B 1 290 ? -42.969 -4.582 -37.938 1 36.53 290 LEU B C 1
ATOM 4692 O O . LEU B 1 290 ? -43.5 -3.479 -37.906 1 36.53 290 LEU B O 1
ATOM 4696 N N . LEU B 1 291 ? -42.281 -4.961 -39 1 35 291 LEU B N 1
ATOM 4697 C CA . LEU B 1 291 ? -42.406 -3.99 -40.094 1 35 291 LEU B CA 1
ATOM 4698 C C . LEU B 1 291 ? -43.812 -3.959 -40.656 1 35 291 LEU B C 1
ATOM 4700 O O . LEU B 1 291 ? -44.094 -3.152 -41.562 1 35 291 LEU B O 1
ATOM 4704 N N . SER B 1 292 ? -44.5 -5.109 -40.562 1 34.78 292 SER B N 1
ATOM 4705 C CA . SER B 1 292 ? -45.594 -5.172 -41.531 1 34.78 292 SER B CA 1
ATOM 4706 C C . SER B 1 292 ? -46.719 -4.191 -41.156 1 34.78 292 SER B C 1
ATOM 4708 O O . SER B 1 292 ? -47.656 -4.027 -41.906 1 34.78 292 SER B O 1
ATOM 4710 N N . LEU B 1 293 ? -46.906 -3.936 -39.875 1 36.03 293 LEU B N 1
ATOM 4711 C CA . LEU B 1 293 ? -48.25 -3.504 -39.594 1 36.03 293 LEU B CA 1
ATOM 4712 C C . LEU B 1 293 ? -48.469 -2.043 -39.969 1 36.03 293 LEU B C 1
ATOM 4714 O O . LEU B 1 293 ? -49.438 -1.419 -39.562 1 36.03 293 LEU B O 1
ATOM 4718 N N . LEU B 1 294 ? -47.5 -1.329 -40.531 1 35.06 294 LEU B N 1
ATOM 4719 C CA . LEU B 1 294 ? -47.844 0.075 -40.75 1 35.06 294 LEU B CA 1
ATOM 4720 C C . LEU B 1 294 ? -48.875 0.223 -41.844 1 35.06 294 LEU B C 1
ATOM 4722 O O . LEU B 1 294 ? -48.562 0.084 -43.031 1 35.06 294 LEU B O 1
ATOM 4726 N N . SER B 1 295 ? -50.094 -0.49 -41.75 1 33.34 295 SER B N 1
ATOM 4727 C CA . SER B 1 295 ? -51.156 -0.3 -42.719 1 33.34 295 SER B CA 1
ATOM 4728 C C . SER B 1 295 ? -51.562 1.166 -42.812 1 33.34 295 SER B C 1
ATOM 4730 O O . SER B 1 295 ? -51.656 1.854 -41.781 1 33.34 295 SER B O 1
ATOM 4732 N N . PRO B 1 296 ? -51.531 1.783 -44.094 1 37.03 296 PRO B N 1
ATOM 4733 C CA . PRO B 1 296 ? -51.906 3.127 -44.5 1 37.03 296 PRO B CA 1
ATOM 4734 C C . PRO B 1 296 ? -53.375 3.467 -44.156 1 37.03 296 PRO B C 1
ATOM 4736 O O . PRO B 1 296 ? -54.281 2.717 -44.5 1 37.03 296 PRO B O 1
ATOM 4739 N N . GLN B 1 297 ? -53.719 3.777 -42.875 1 32.31 297 GLN B N 1
ATOM 4740 C CA . GLN B 1 297 ? -55.062 4.234 -42.625 1 32.31 297 GLN B CA 1
ATOM 4741 C C . GLN B 1 297 ? -55.5 5.301 -43.625 1 32.31 297 GLN B C 1
ATOM 4743 O O . GLN B 1 297 ? -54.812 6.324 -43.781 1 32.31 297 GLN B O 1
ATOM 4748 N N . LEU B 1 298 ? -56.281 4.973 -44.656 1 29.7 298 LEU B N 1
ATOM 4749 C CA . LEU B 1 298 ? -57.062 5.562 -45.75 1 29.7 298 LEU B CA 1
ATOM 4750 C C . LEU B 1 298 ? -58 6.641 -45.219 1 29.7 298 LEU B C 1
ATOM 4752 O O . LEU B 1 298 ? -58.625 6.469 -44.188 1 29.7 298 LEU B O 1
ATOM 4756 N N . CYS B 1 299 ? -57.812 7.93 -45.688 1 29.12 299 CYS B N 1
ATOM 4757 C CA . CYS B 1 299 ? -58.562 9.18 -45.625 1 29.12 299 CYS B CA 1
ATOM 4758 C C . CYS B 1 299 ? -60.031 8.945 -46.031 1 29.12 299 CYS B C 1
ATOM 4760 O O . CYS B 1 299 ? -60.344 8.555 -47.156 1 29.12 299 CYS B O 1
ATOM 4762 N N . PRO B 1 300 ? -60.906 8.391 -45.188 1 25.52 300 PRO B N 1
ATOM 4763 C CA . PRO B 1 300 ? -62.281 8.539 -45.688 1 25.52 300 PRO B CA 1
ATOM 4764 C C . PRO B 1 300 ? -62.625 9.984 -46.031 1 25.52 300 PRO B C 1
ATOM 4766 O O . PRO B 1 300 ? -62.125 10.914 -45.406 1 25.52 300 PRO B O 1
ATOM 4769 N N . ALA B 1 301 ? -63.406 10.273 -47.125 1 24.52 301 ALA B N 1
ATOM 4770 C CA . ALA B 1 301 ? -64.25 11.297 -47.75 1 24.52 301 ALA B CA 1
ATOM 4771 C C . ALA B 1 301 ? -65.312 11.82 -46.781 1 24.52 301 ALA B C 1
ATOM 4773 O O . ALA B 1 301 ? -65.5 13.031 -46.656 1 24.52 301 ALA B O 1
ATOM 4774 N N . ALA B 1 302 ? -66.688 11.594 -46.375 1 22.38 302 ALA B N 1
ATOM 4775 C CA . ALA B 1 302 ? -67.5 12.789 -46.469 1 22.38 302 ALA B CA 1
ATOM 4776 C C . ALA B 1 302 ? -67.188 13.773 -45.375 1 22.38 302 ALA B C 1
ATOM 4778 O O . ALA B 1 302 ? -66.938 13.375 -44.219 1 22.38 302 ALA B O 1
#

InterPro domains:
  IPR005135 Endonuclease/exonuclease/phosphatase [PF03372] (23-265)
  IPR016202 Deoxyribonuclease I [PIRSF000988] (3-274)
  IPR016202 Deoxyribonuclease I [PR00130] (29-58)
  IPR016202 Deoxyribonuclease I [PR00130] (59-88)
  IPR016202 Deoxyribonuclease I [PR00130] (139-168)
  IPR016202 Deoxyribonuclease I [PR00130] (169-198)
  IPR016202 Deoxyribonuclease I [PR00130] (199-228)
  IPR016202 Deoxyribonuclease I [PR00130] (250-270)
  IPR016202 Deoxyribonuclease I [SM00476] (2-273)
  IPR018057 Deoxyribonuclease I, active site [PS00919] (144-164)
  IPR033125 Deoxyribonuclease I, conservied site [PS00918] (181-188)
  IPR036691 Endonuclease/exonuclease/phosphatase superfamily [G3DSA:3.60.10.10] (19-273)
  IPR036691 Endonuclease/exonuclease/phosphatase superfamily [SSF56219] (19-273)

Organism: Papio anubis (NCBI:txid9555)